Protein AF-A0A7X7FAF6-F1 (afdb_monomer)

pLDDT: mean 94.33, std 4.85, range [66.06, 98.88]

Radius of gyration: 22.3 Å; Cα contacts (8 Å, |Δi|>4): 864; chains: 1; bounding box: 56×58×63 Å

Structure (mmCIF, N/CA/C/O backbone):
data_AF-A0A7X7FAF6-F1
#
_entry.id   AF-A0A7X7FAF6-F1
#
loop_
_atom_site.group_PDB
_atom_site.id
_atom_site.type_symbol
_atom_site.label_atom_id
_atom_site.label_alt_id
_atom_site.label_comp_id
_atom_site.label_asym_id
_atom_site.label_entity_id
_atom_site.label_seq_id
_atom_site.pdbx_PDB_ins_code
_atom_site.Cartn_x
_atom_site.Cartn_y
_atom_site.Cartn_z
_atom_site.occupancy
_atom_site.B_iso_or_equiv
_atom_site.auth_seq_id
_atom_site.auth_comp_id
_atom_site.auth_asym_id
_atom_site.auth_atom_id
_atom_site.pdbx_PDB_model_num
ATOM 1 N N . PRO A 1 1 ? -32.115 -0.835 8.248 1.00 66.62 1 PRO A N 1
ATOM 2 C CA . PRO A 1 1 ? -32.210 -0.889 6.771 1.00 66.62 1 PRO A CA 1
ATOM 3 C C . PRO A 1 1 ? -30.854 -0.739 6.062 1.00 66.62 1 PRO A C 1
ATOM 5 O O . PRO A 1 1 ? -30.509 -1.610 5.280 1.00 66.62 1 PRO A O 1
ATOM 8 N N . TRP A 1 2 ? -30.058 0.308 6.339 1.00 81.00 2 TRP A N 1
ATOM 9 C CA . TRP A 1 2 ? -28.722 0.454 5.725 1.00 81.00 2 TRP A CA 1
ATOM 10 C C . TRP A 1 2 ? -27.657 -0.456 6.343 1.00 81.00 2 TRP A C 1
ATOM 12 O O . TRP A 1 2 ? -26.790 -0.951 5.636 1.00 81.00 2 TRP A O 1
ATOM 22 N N . SER A 1 3 ? -27.767 -0.758 7.638 1.00 86.50 3 SER A N 1
ATOM 23 C CA . SER A 1 3 ? -26.908 -1.721 8.343 1.00 86.50 3 SER A CA 1
ATOM 24 C C . SER A 1 3 ? -26.941 -3.134 7.756 1.00 86.50 3 SER A C 1
ATOM 26 O O . SER A 1 3 ? -26.053 -3.934 8.032 1.00 86.50 3 SER A O 1
ATOM 28 N N . ASP A 1 4 ? -27.970 -3.472 6.982 1.00 89.31 4 ASP A N 1
ATOM 29 C CA . ASP A 1 4 ? -28.139 -4.801 6.387 1.00 89.31 4 ASP A CA 1
ATOM 30 C C . ASP A 1 4 ? -27.429 -4.922 5.037 1.00 89.31 4 ASP A C 1
ATOM 32 O O . ASP A 1 4 ? -27.118 -6.029 4.609 1.00 89.31 4 ASP A O 1
ATOM 36 N N . ALA A 1 5 ? -27.098 -3.791 4.405 1.00 92.31 5 ALA A N 1
ATOM 37 C CA . ALA A 1 5 ? -26.307 -3.760 3.178 1.00 92.31 5 ALA A CA 1
ATOM 38 C C . ALA A 1 5 ? -24.825 -4.088 3.424 1.00 92.31 5 ALA A C 1
ATOM 40 O O . ALA A 1 5 ? -24.112 -4.468 2.497 1.00 92.31 5 ALA A O 1
ATOM 41 N N . PHE A 1 6 ? -24.357 -3.951 4.668 1.00 92.56 6 PHE A N 1
ATOM 42 C CA . PHE A 1 6 ? -22.953 -4.113 5.025 1.00 92.56 6 PHE A CA 1
ATOM 43 C C . PHE A 1 6 ? -22.755 -5.324 5.932 1.00 92.56 6 PHE A C 1
ATOM 45 O O . PHE A 1 6 ? -23.375 -5.446 6.988 1.00 92.56 6 PHE A O 1
ATOM 52 N N . ARG A 1 7 ? -21.831 -6.207 5.540 1.00 92.44 7 ARG A N 1
ATOM 53 C CA . ARG A 1 7 ? -21.377 -7.314 6.394 1.00 92.44 7 ARG A CA 1
ATOM 54 C C . ARG A 1 7 ? -20.600 -6.808 7.615 1.00 92.44 7 ARG A C 1
ATOM 56 O O . ARG A 1 7 ? -20.668 -7.426 8.669 1.00 92.44 7 ARG A O 1
ATOM 63 N N . ARG A 1 8 ? -19.840 -5.726 7.446 1.00 93.62 8 ARG A N 1
ATOM 64 C CA . ARG A 1 8 ? -18.992 -5.098 8.464 1.00 93.62 8 ARG A CA 1
ATOM 65 C C . ARG A 1 8 ? -19.055 -3.585 8.298 1.00 93.62 8 ARG A C 1
ATOM 67 O O . ARG A 1 8 ? -19.130 -3.107 7.168 1.00 93.62 8 ARG A O 1
ATOM 74 N N . ILE A 1 9 ? -19.030 -2.861 9.409 1.00 94.88 9 ILE A N 1
ATOM 75 C CA . ILE A 1 9 ? -18.987 -1.401 9.460 1.00 94.88 9 ILE A CA 1
ATOM 76 C C . ILE A 1 9 ? -17.812 -1.026 10.356 1.00 94.88 9 ILE A C 1
ATOM 78 O O . ILE A 1 9 ? -17.834 -1.302 11.551 1.00 94.88 9 ILE A O 1
ATOM 82 N N . ASP A 1 10 ? -16.796 -0.400 9.782 1.00 95.62 10 ASP A N 1
ATOM 83 C CA . ASP A 1 10 ? -15.694 0.166 10.550 1.00 95.62 10 ASP A CA 1
ATOM 84 C C . ASP A 1 10 ? -16.049 1.624 10.868 1.00 95.62 10 ASP A C 1
ATOM 86 O O . ASP A 1 10 ? -16.332 2.410 9.964 1.00 95.62 10 ASP A O 1
ATOM 90 N N . PHE A 1 11 ? -16.126 1.962 12.155 1.00 95.19 11 PHE A N 1
ATOM 91 C CA . PHE A 1 11 ? -16.558 3.271 12.634 1.00 95.19 11 PHE A CA 1
ATOM 92 C C . PHE A 1 11 ? -15.417 3.979 13.362 1.00 95.19 11 PHE A C 1
ATOM 94 O O . PHE A 1 11 ? -14.998 3.547 14.437 1.00 95.19 11 PHE A O 1
ATOM 101 N N . GLU A 1 12 ? -14.962 5.087 12.788 1.00 93.38 12 GLU A N 1
ATOM 102 C CA . GLU A 1 12 ? -13.978 5.997 13.372 1.00 93.38 12 GLU A CA 1
ATOM 103 C C . GLU A 1 12 ? -14.656 7.314 13.765 1.00 93.38 12 GLU A C 1
ATOM 105 O O . GLU A 1 12 ? -15.542 7.811 13.063 1.00 93.38 12 GLU A O 1
ATOM 110 N N . ILE A 1 13 ? -14.247 7.886 14.897 1.00 87.56 13 ILE A N 1
ATOM 111 C CA . ILE A 1 13 ? -14.723 9.199 15.335 1.00 87.56 13 ILE A CA 1
ATOM 112 C C . ILE A 1 13 ? -13.753 10.270 14.854 1.00 87.56 13 ILE A C 1
ATOM 114 O O . ILE A 1 13 ? -12.634 10.358 15.358 1.00 87.56 13 ILE A O 1
ATOM 118 N N . SER A 1 14 ? -14.257 11.155 13.988 1.00 84.56 14 SER A N 1
ATOM 119 C CA . SER A 1 14 ? -13.495 12.258 13.387 1.00 84.56 14 SER A CA 1
ATOM 120 C C . SER A 1 14 ? -12.314 11.766 12.528 1.00 84.56 14 SER A C 1
ATOM 122 O O . SER A 1 14 ? -12.178 10.577 12.271 1.00 84.56 14 SER A O 1
ATOM 124 N N . ASN A 1 15 ? -11.502 12.700 12.033 1.00 88.06 15 ASN A N 1
ATOM 125 C CA . ASN A 1 15 ? -10.256 12.461 11.308 1.00 88.06 15 ASN A CA 1
ATOM 126 C C . ASN A 1 15 ? -9.136 13.257 11.982 1.00 88.06 15 ASN A C 1
ATOM 128 O O . ASN A 1 15 ? -9.354 14.410 12.355 1.00 88.06 15 ASN A O 1
ATOM 132 N N . GLU A 1 16 ? -7.955 12.651 12.127 1.00 90.50 16 GLU A N 1
ATOM 133 C CA . GLU A 1 16 ? -6.749 13.305 12.654 1.00 90.50 16 GLU A CA 1
ATOM 134 C C . GLU A 1 16 ? -6.990 14.151 13.920 1.00 90.50 16 GLU A C 1
ATOM 136 O O . GLU A 1 16 ? -6.597 15.312 14.015 1.00 90.50 16 GLU A O 1
ATOM 141 N N . THR A 1 17 ? -7.605 13.571 14.951 1.00 92.94 17 THR A N 1
ATOM 142 C CA . THR A 1 17 ? -7.957 14.267 16.212 1.00 92.94 17 THR A CA 1
ATOM 143 C C . THR A 1 17 ? -6.750 14.779 17.020 1.00 92.94 17 THR A C 1
ATOM 145 O O . THR A 1 17 ? -6.889 15.466 18.036 1.00 92.94 17 THR A O 1
ATOM 148 N N . TRP A 1 18 ? -5.538 14.479 16.558 1.00 89.75 18 TRP A N 1
ATOM 149 C CA . TRP A 1 18 ? -4.264 15.010 17.037 1.00 89.75 18 TRP A CA 1
ATOM 150 C C . TRP A 1 18 ? -3.854 16.329 16.354 1.00 89.75 18 TRP A C 1
ATOM 152 O O . TRP A 1 18 ? -2.970 17.026 16.868 1.00 89.75 18 TRP A O 1
ATOM 162 N N . ASN A 1 19 ? -4.454 16.653 15.206 1.00 89.12 19 ASN A N 1
ATOM 163 C CA . ASN A 1 19 ? -4.100 17.760 14.328 1.00 89.12 19 ASN A CA 1
ATOM 164 C C . ASN A 1 19 ? -4.988 18.978 14.612 1.00 89.12 19 ASN A C 1
ATOM 166 O O . ASN A 1 19 ? -6.194 18.976 14.370 1.00 89.12 19 ASN A O 1
ATOM 170 N N . GLY A 1 20 ? -4.370 20.064 15.087 1.00 87.75 20 GLY A N 1
ATOM 171 C CA . GLY A 1 20 ? -5.061 21.307 15.445 1.00 87.75 20 GLY A CA 1
ATOM 172 C C . GLY A 1 20 ? -5.877 21.946 14.314 1.00 87.75 20 GLY A C 1
ATOM 173 O O . GLY A 1 20 ? -6.761 22.750 14.607 1.00 87.75 20 GLY A O 1
ATOM 174 N N . LEU A 1 21 ? -5.619 21.575 13.054 1.00 85.31 21 LEU A N 1
ATOM 175 C CA . LEU A 1 21 ? -6.412 21.988 11.895 1.00 85.31 21 LEU A CA 1
ATOM 176 C C . LEU A 1 21 ? -7.888 21.570 12.014 1.00 85.31 21 LEU A C 1
ATOM 178 O O . LEU A 1 21 ? -8.761 22.293 11.543 1.00 85.31 21 LEU A O 1
ATOM 182 N N . PHE A 1 22 ? -8.174 20.447 12.679 1.00 87.88 22 PHE A N 1
ATOM 183 C CA . PHE A 1 22 ? -9.522 19.881 12.802 1.00 87.88 22 PHE A CA 1
ATOM 184 C C . PHE A 1 22 ? -10.268 20.328 14.067 1.00 87.88 22 PHE A C 1
ATOM 186 O O . PHE A 1 22 ? -11.274 19.725 14.443 1.00 87.88 22 PHE A O 1
ATOM 193 N N . ARG A 1 23 ? -9.819 21.399 14.741 1.00 88.31 23 ARG A N 1
ATOM 194 C CA . ARG A 1 23 ? -10.573 21.994 15.860 1.00 88.31 23 ARG A CA 1
ATOM 195 C C . ARG A 1 23 ? -12.037 22.275 15.442 1.00 88.31 23 ARG A C 1
ATOM 197 O O . ARG A 1 23 ? -12.264 22.775 14.343 1.00 88.31 23 ARG A O 1
ATOM 204 N N . PRO A 1 24 ? -13.034 22.000 16.309 1.00 87.88 24 PRO A N 1
ATOM 205 C CA . PRO A 1 24 ? -12.899 21.603 17.712 1.00 87.88 24 PRO A CA 1
ATOM 206 C C . PRO A 1 24 ? -12.742 20.090 17.942 1.00 87.88 24 PRO A C 1
ATOM 208 O O . PRO A 1 24 ? -12.669 19.678 19.093 1.00 87.88 24 PRO A O 1
ATOM 211 N N . TRP A 1 25 ? -12.670 19.260 16.897 1.00 86.81 25 TRP A N 1
ATOM 212 C CA . TRP A 1 25 ? -12.563 17.799 17.005 1.00 86.81 25 TRP A CA 1
ATOM 213 C C . TRP A 1 25 ? -11.134 17.326 17.290 1.00 86.81 25 TRP A C 1
ATOM 215 O O . TRP A 1 25 ? -10.598 16.448 16.617 1.00 86.81 25 TRP A O 1
ATOM 225 N N . VAL A 1 26 ? -10.523 17.928 18.306 1.00 92.56 26 VAL A N 1
ATOM 226 C CA . VAL A 1 26 ? -9.209 17.563 18.830 1.00 92.56 26 VAL A CA 1
ATOM 227 C C . VAL A 1 26 ? -9.295 17.363 20.334 1.00 92.56 26 VAL A C 1
ATOM 229 O O . VAL A 1 26 ? -10.112 17.998 21.000 1.00 92.56 26 VAL A O 1
ATOM 232 N N . PHE A 1 27 ? -8.431 16.508 20.874 1.00 93.19 27 PHE A N 1
ATOM 233 C CA . PHE A 1 27 ? -8.395 16.238 22.311 1.00 93.19 27 PHE A CA 1
ATOM 234 C C . PHE A 1 27 ? -7.234 16.963 22.986 1.00 93.19 27 PHE A C 1
ATOM 236 O O . PHE A 1 27 ? -6.110 17.004 22.475 1.00 93.19 27 PHE A O 1
ATOM 243 N N . GLU A 1 28 ? -7.518 17.522 24.156 1.00 92.94 28 GLU A N 1
ATOM 244 C CA . GLU A 1 28 ? -6.555 18.192 25.026 1.00 92.94 28 GLU A CA 1
ATOM 245 C C . GLU A 1 28 ? -6.339 17.352 26.293 1.00 92.94 28 GLU A C 1
ATOM 247 O O . GLU A 1 28 ? -7.057 16.385 26.544 1.00 92.94 28 GLU A O 1
ATOM 252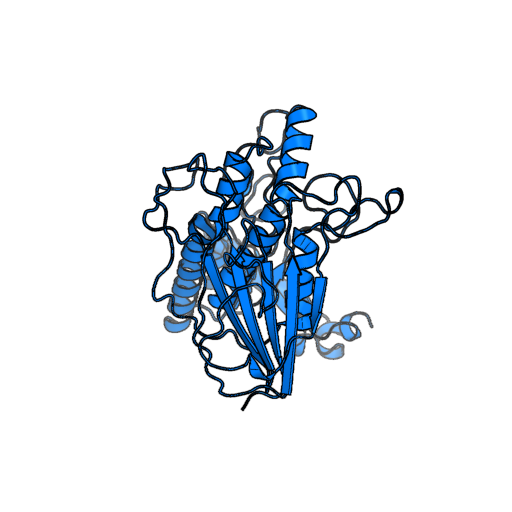 N N . GLU A 1 29 ? -5.302 17.674 27.064 1.00 95.12 29 GLU A N 1
ATOM 253 C CA . GLU A 1 29 ? -5.110 17.083 28.390 1.00 95.12 29 GLU A CA 1
ATOM 254 C C . GLU A 1 29 ? -6.274 17.480 29.309 1.00 95.12 29 GLU A C 1
ATOM 256 O O . GLU A 1 29 ? -6.726 18.626 29.281 1.00 95.12 29 GLU A O 1
ATOM 261 N N . MET A 1 30 ? -6.770 16.540 30.116 1.00 96.88 30 MET A N 1
ATOM 262 C CA . MET A 1 30 ? -7.898 16.783 31.017 1.00 96.88 30 MET A CA 1
ATOM 263 C C . MET A 1 30 ? -7.658 16.173 32.395 1.00 96.88 30 MET A C 1
ATOM 265 O O . MET A 1 30 ? -7.134 15.066 32.521 1.00 96.88 30 MET A O 1
ATOM 269 N N . THR A 1 31 ? -8.110 16.875 33.433 1.00 97.44 31 THR A N 1
ATOM 270 C CA . THR A 1 31 ? -8.113 16.378 34.813 1.00 97.44 31 THR A CA 1
ATOM 271 C C . THR A 1 31 ? -9.486 15.819 35.153 1.00 97.44 31 THR A C 1
ATOM 273 O O . THR A 1 31 ? -10.495 16.516 35.037 1.00 97.44 31 THR A O 1
ATOM 276 N N . ASP A 1 32 ? -9.533 14.576 35.620 1.00 95.12 32 ASP A N 1
ATOM 277 C CA . ASP A 1 32 ? -10.747 14.003 36.191 1.00 95.12 32 ASP A CA 1
ATOM 278 C C . ASP A 1 32 ? -11.072 14.703 37.515 1.00 95.12 32 ASP A C 1
ATOM 280 O O . ASP A 1 32 ? -10.354 14.572 38.507 1.00 95.12 32 ASP A O 1
ATOM 284 N N . GLY A 1 33 ? -12.184 15.442 37.529 1.00 94.38 33 GLY A N 1
ATOM 285 C CA . GLY A 1 33 ? -12.618 16.232 38.680 1.00 94.38 33 GLY A CA 1
ATOM 286 C C . GLY A 1 33 ? -12.950 15.413 39.932 1.00 94.38 33 GLY A C 1
ATOM 287 O O . GLY A 1 33 ? -13.030 15.987 41.014 1.00 94.38 33 GLY A O 1
ATOM 288 N N . LYS A 1 34 ? -13.133 14.091 39.818 1.00 95.06 34 LYS A N 1
ATOM 289 C CA . LYS A 1 34 ? -13.393 13.205 40.960 1.00 95.06 34 LYS A CA 1
ATOM 290 C C . LYS A 1 34 ? -12.111 12.630 41.554 1.00 95.06 34 LYS A C 1
ATOM 292 O O . LYS A 1 34 ? -12.000 12.546 42.774 1.00 95.06 34 LYS A O 1
ATOM 297 N N . THR A 1 35 ? -11.180 12.178 40.715 1.00 95.88 35 THR A N 1
ATOM 298 C CA . THR A 1 35 ? -9.960 11.482 41.175 1.00 95.88 35 THR A CA 1
ATOM 299 C C . THR A 1 35 ? -8.735 12.387 41.251 1.00 95.88 35 THR A C 1
ATOM 301 O O . THR A 1 35 ? -7.756 12.030 41.901 1.00 95.88 35 THR A O 1
ATOM 304 N N . GLY A 1 36 ? -8.761 13.538 40.578 1.00 96.19 36 GLY A N 1
ATOM 305 C CA . GLY A 1 36 ? -7.597 14.399 40.387 1.00 96.19 36 GLY A CA 1
ATOM 306 C C . GLY A 1 36 ? -6.565 13.831 39.407 1.00 96.19 36 GLY A C 1
ATOM 307 O O . GLY A 1 36 ? -5.520 14.450 39.216 1.00 96.19 36 GLY A O 1
ATOM 308 N N . ARG A 1 37 ? -6.822 12.673 38.776 1.00 97.12 37 ARG A N 1
ATOM 309 C CA . ARG A 1 37 ? -5.918 12.109 37.766 1.00 97.12 37 ARG A CA 1
ATOM 310 C C . ARG A 1 37 ? -5.916 12.993 36.523 1.00 97.12 37 ARG A C 1
ATOM 312 O O . ARG A 1 37 ? -6.971 13.315 35.981 1.00 97.12 37 ARG A O 1
ATOM 319 N N . VAL A 1 38 ? -4.717 13.323 36.055 1.00 97.31 38 VAL A N 1
ATOM 320 C CA . VAL A 1 38 ? -4.492 13.997 34.774 1.00 97.31 38 VAL A CA 1
ATOM 321 C C . VAL A 1 38 ? -4.342 12.936 33.688 1.00 97.31 38 VAL A C 1
ATOM 323 O O . VAL A 1 38 ? -3.533 12.017 33.825 1.00 97.31 38 VAL A O 1
ATOM 326 N N . TYR A 1 39 ? -5.135 13.057 32.629 1.00 96.75 39 TYR A N 1
ATOM 327 C CA . TYR A 1 39 ? -5.092 12.207 31.447 1.00 96.75 39 TYR A CA 1
ATOM 328 C C . TYR A 1 39 ? -4.522 12.999 30.284 1.00 96.75 39 TYR A C 1
ATOM 330 O O . TYR A 1 39 ? -5.029 14.071 29.948 1.00 96.75 39 TYR A O 1
ATOM 338 N N . ASN A 1 40 ? -3.501 12.451 29.630 1.00 95.75 40 ASN A N 1
ATOM 339 C CA . ASN A 1 40 ? -2.965 13.088 28.436 1.00 95.75 40 ASN A CA 1
ATOM 340 C C . ASN A 1 40 ? -3.984 13.023 27.282 1.00 95.75 40 ASN A C 1
ATOM 342 O O . ASN A 1 40 ? -4.877 12.176 27.267 1.00 95.75 40 ASN A O 1
ATOM 346 N N . ARG A 1 41 ? -3.811 13.869 26.261 1.00 94.75 41 ARG A N 1
ATOM 347 C CA . ARG A 1 41 ? -4.734 13.962 25.113 1.00 94.75 41 ARG A CA 1
ATOM 348 C C . ARG A 1 41 ? -5.079 12.636 24.412 1.00 94.75 41 ARG A C 1
ATOM 350 O O . ARG A 1 41 ? -6.158 12.523 23.843 1.00 94.75 41 ARG A O 1
ATOM 357 N N . CYS A 1 42 ? -4.179 11.650 24.417 1.00 95.25 42 CYS A N 1
ATOM 358 C CA . CYS A 1 42 ? -4.429 10.340 23.806 1.00 95.25 42 CYS A CA 1
ATOM 359 C C . CYS A 1 42 ? -5.354 9.502 24.698 1.00 95.25 42 CYS A C 1
ATOM 361 O O . CYS A 1 42 ? -6.297 8.892 24.210 1.00 95.25 42 CYS A O 1
ATOM 363 N N . GLU A 1 43 ? -5.111 9.509 26.013 1.00 95.44 43 GLU A N 1
ATOM 364 C CA . GLU A 1 43 ? -5.971 8.821 26.983 1.00 95.44 43 GLU A CA 1
ATOM 365 C C . GLU A 1 43 ? -7.381 9.421 26.990 1.00 95.44 43 GLU A C 1
ATOM 367 O O . GLU A 1 43 ? -8.360 8.677 27.046 1.00 95.44 43 GLU A O 1
ATOM 372 N N . VAL A 1 44 ? -7.488 10.752 26.881 1.00 96.25 44 VAL A N 1
ATOM 373 C CA . VAL A 1 44 ? -8.772 11.460 26.764 1.00 96.25 44 VAL A CA 1
ATOM 374 C C . VAL A 1 44 ? -9.531 11.014 25.515 1.00 96.25 44 VAL A C 1
ATOM 376 O O . VAL A 1 44 ? -10.726 10.741 25.609 1.00 96.25 44 VAL A O 1
ATOM 379 N N . TYR A 1 45 ? -8.853 10.871 24.371 1.00 96.12 45 TYR A N 1
ATOM 380 C CA . TYR A 1 45 ? -9.473 10.335 23.157 1.00 96.12 45 TYR A CA 1
ATOM 381 C C . TYR A 1 45 ? -10.024 8.918 23.374 1.00 96.12 45 TYR A C 1
ATOM 383 O O . TYR A 1 45 ? -11.183 8.666 23.050 1.00 96.12 45 TYR A O 1
ATOM 391 N N . GLY A 1 46 ? -9.247 8.016 23.983 1.00 95.94 46 GLY A N 1
ATOM 392 C CA . GLY A 1 46 ? -9.719 6.661 24.282 1.00 95.94 46 GLY A CA 1
ATOM 393 C C . GLY A 1 46 ? -10.926 6.642 25.230 1.00 95.94 46 GLY A C 1
ATOM 394 O O . GLY A 1 46 ? -11.918 5.973 24.956 1.00 95.94 46 GLY A O 1
ATOM 395 N N . ILE A 1 47 ? -10.919 7.461 26.287 1.00 96.56 47 ILE A N 1
ATOM 396 C CA . ILE A 1 47 ? -12.067 7.593 27.204 1.00 96.56 47 ILE A CA 1
ATOM 397 C C . ILE A 1 47 ? -13.300 8.136 26.467 1.00 96.56 47 ILE A C 1
ATOM 399 O O . ILE A 1 47 ? -14.418 7.662 26.675 1.00 96.56 47 ILE A O 1
ATOM 403 N N . PHE A 1 48 ? -13.111 9.120 25.586 1.00 96.25 48 PHE A N 1
ATOM 404 C CA . PHE A 1 48 ? -14.195 9.671 24.780 1.00 96.25 48 PHE A CA 1
ATOM 405 C C . PHE A 1 48 ? -14.762 8.638 23.798 1.00 96.25 48 PHE A C 1
ATOM 407 O O . PHE A 1 48 ? -15.979 8.549 23.638 1.00 96.25 48 PHE A O 1
ATOM 414 N N . GLN A 1 49 ? -13.906 7.816 23.186 1.00 96.62 49 GLN A N 1
ATOM 415 C CA . GLN A 1 49 ? -14.326 6.704 22.337 1.00 96.62 49 GLN A CA 1
ATOM 416 C C . GLN A 1 49 ? -15.220 5.731 23.117 1.00 96.62 49 GLN A C 1
ATOM 418 O O . GLN A 1 49 ? -16.289 5.373 22.628 1.00 96.62 49 GLN A O 1
ATOM 423 N N . GLU A 1 50 ? -14.852 5.359 24.346 1.00 97.38 50 GLU A N 1
ATOM 424 C CA . GLU A 1 50 ? -15.678 4.495 25.202 1.00 97.38 50 GLU A CA 1
ATOM 425 C C . GLU A 1 50 ? -17.045 5.114 25.507 1.00 97.38 50 GLU A C 1
ATOM 427 O O . GLU A 1 50 ? -18.067 4.435 25.394 1.00 97.38 50 GLU A O 1
ATOM 432 N N . HIS A 1 51 ? -17.083 6.415 25.808 1.00 96.94 51 HIS A N 1
ATOM 433 C CA . HIS A 1 51 ? -18.340 7.135 26.000 1.00 96.94 51 HIS A CA 1
ATOM 434 C C . HIS A 1 51 ? -19.231 7.077 24.750 1.00 96.9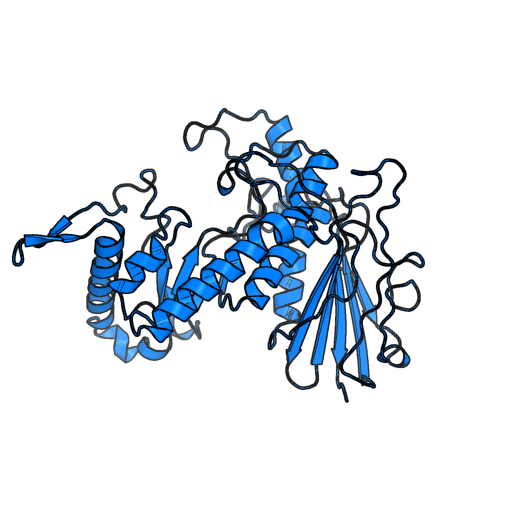4 51 HIS A C 1
ATOM 436 O O . HIS A 1 51 ? -20.427 6.800 24.850 1.00 96.94 51 HIS A O 1
ATOM 442 N N . VAL A 1 52 ? -18.660 7.280 23.559 1.00 96.75 52 VAL A N 1
ATOM 443 C CA . VAL A 1 52 ? -19.419 7.198 22.304 1.00 96.75 52 VAL A CA 1
ATOM 444 C C . VAL A 1 52 ? -19.894 5.775 22.022 1.00 96.75 52 VAL A C 1
ATOM 446 O O . VAL A 1 52 ? -21.033 5.599 21.588 1.00 96.75 52 VAL A O 1
ATOM 449 N N . ILE A 1 53 ? -19.085 4.757 22.321 1.00 97.25 53 ILE A N 1
ATOM 450 C CA . ILE A 1 53 ? -19.506 3.353 22.234 1.00 97.25 53 ILE A CA 1
ATOM 451 C C . ILE A 1 53 ? -20.720 3.112 23.139 1.00 97.25 53 ILE A C 1
ATOM 453 O O . ILE A 1 53 ? -21.709 2.541 22.681 1.00 97.25 53 ILE A O 1
ATOM 457 N N . ASP A 1 54 ? -20.696 3.584 24.388 1.00 98.06 54 ASP A N 1
ATOM 458 C CA . ASP A 1 54 ? -21.837 3.461 25.303 1.00 98.06 54 ASP A CA 1
ATOM 459 C C . ASP A 1 54 ? -23.090 4.157 24.763 1.00 98.06 54 ASP A C 1
ATOM 461 O O . ASP A 1 54 ? -24.168 3.557 24.734 1.00 98.06 54 ASP A O 1
ATOM 465 N N . CYS A 1 55 ? -22.953 5.388 24.264 1.00 97.31 55 CYS A N 1
ATOM 466 C CA . CYS A 1 55 ? -24.060 6.124 23.659 1.00 97.31 55 CYS A CA 1
ATOM 467 C C . CYS A 1 55 ? -24.662 5.392 22.451 1.00 97.31 55 CYS A C 1
ATOM 469 O O . CYS A 1 55 ? -25.885 5.285 22.343 1.00 97.31 55 CYS A O 1
ATOM 471 N N . LEU A 1 56 ? -23.825 4.864 21.553 1.00 96.00 56 LEU A N 1
ATOM 472 C CA . LEU A 1 56 ? -24.284 4.134 20.371 1.00 96.00 56 LEU A CA 1
ATOM 473 C C . LEU A 1 56 ? -24.989 2.827 20.753 1.00 96.00 56 LEU A C 1
ATOM 475 O O . LEU A 1 56 ? -26.075 2.544 20.241 1.00 96.00 56 LEU A O 1
ATOM 479 N N . LYS A 1 57 ? -24.421 2.061 21.692 1.00 96.69 57 LYS A N 1
ATOM 480 C CA . LYS A 1 57 ? -24.981 0.778 22.149 1.00 96.69 57 LYS A CA 1
ATOM 481 C C . LYS A 1 57 ? -26.249 0.932 22.990 1.00 96.69 57 LYS A C 1
ATOM 483 O O . LYS A 1 57 ? -27.052 0.000 23.042 1.00 96.69 57 LYS A O 1
ATOM 488 N N . ALA A 1 58 ? -26.459 2.090 23.616 1.00 97.44 58 ALA A N 1
ATOM 489 C CA . ALA A 1 58 ? -27.695 2.415 24.327 1.00 97.44 58 ALA A CA 1
ATOM 490 C C . ALA A 1 58 ? -28.889 2.669 23.386 1.00 97.44 58 ALA A C 1
ATOM 492 O O . ALA A 1 58 ? -30.037 2.648 23.833 1.00 97.44 58 ALA A O 1
ATOM 493 N N . SER A 1 59 ? -28.648 2.890 22.088 1.00 95.31 59 SER A N 1
ATOM 494 C CA . SER A 1 59 ? -29.719 3.061 21.107 1.00 95.31 59 SER A CA 1
ATOM 495 C C . SER A 1 59 ? -30.604 1.807 21.030 1.00 95.31 59 SER A C 1
ATOM 497 O O . SER A 1 59 ? -30.082 0.704 20.837 1.00 95.31 59 SER A O 1
ATOM 499 N N . PRO A 1 60 ? -31.946 1.937 21.074 1.00 93.81 60 PRO A N 1
ATOM 500 C CA . PRO A 1 60 ? -32.848 0.789 20.941 1.00 93.81 60 PRO A CA 1
ATOM 501 C C . PRO A 1 60 ? -32.699 0.079 19.586 1.00 93.81 60 PRO A C 1
ATOM 503 O O . PRO A 1 60 ? -33.026 -1.100 19.457 1.00 93.81 60 PRO A O 1
ATOM 506 N N . TYR A 1 61 ? -32.160 0.773 18.581 1.00 93.56 61 TYR A N 1
ATOM 507 C CA . TYR A 1 61 ? -31.920 0.220 17.252 1.00 93.56 61 TYR A CA 1
ATOM 508 C C . TYR A 1 61 ? -30.633 -0.609 17.157 1.00 93.56 61 TYR A C 1
ATOM 510 O O . TYR A 1 61 ? -30.505 -1.385 16.215 1.00 93.56 61 TYR A O 1
ATOM 518 N N . TRP A 1 62 ? -29.696 -0.488 18.108 1.00 95.12 62 TRP A N 1
ATOM 519 C CA . TRP A 1 62 ? -28.394 -1.163 18.033 1.00 95.12 62 TRP A CA 1
ATOM 520 C C . TRP A 1 62 ? -28.542 -2.684 18.031 1.00 95.12 62 TRP A C 1
ATOM 522 O O . TRP A 1 62 ? -28.140 -3.366 17.087 1.00 95.12 62 TRP A O 1
ATOM 532 N N . LYS A 1 63 ? -29.199 -3.204 19.074 1.00 93.75 63 LYS A N 1
ATOM 533 C CA . LYS A 1 63 ? -29.475 -4.637 19.213 1.00 93.75 63 LYS A CA 1
ATOM 534 C C . LYS A 1 63 ? -30.440 -5.129 18.144 1.00 93.75 63 LYS A C 1
ATOM 536 O O . LYS A 1 63 ? -30.214 -6.184 17.565 1.00 93.75 63 LYS A O 1
ATOM 541 N N . ALA A 1 64 ? -31.484 -4.350 17.849 1.00 92.75 64 ALA A N 1
ATOM 542 C CA . ALA A 1 64 ? -32.4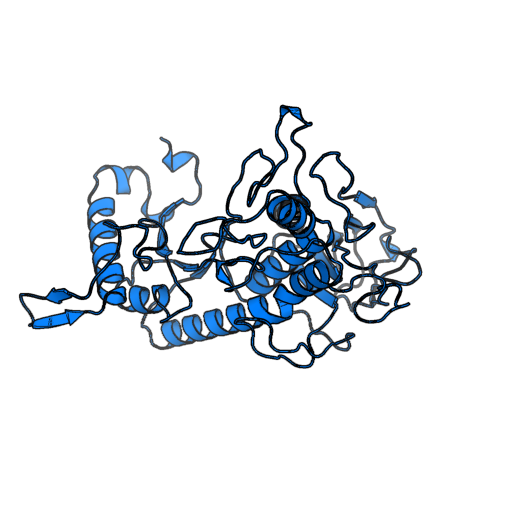80 -4.713 16.843 1.00 92.75 64 ALA A CA 1
ATOM 543 C C . ALA A 1 64 ? -31.869 -4.902 15.441 1.00 92.75 64 ALA A C 1
ATOM 545 O O . ALA A 1 64 ? -32.352 -5.731 14.677 1.00 92.75 64 ALA A O 1
ATOM 546 N N . ALA A 1 65 ? -30.800 -4.168 15.116 1.00 93.19 65 ALA A N 1
ATOM 547 C CA . ALA A 1 65 ? -30.083 -4.275 13.846 1.00 93.19 65 ALA A CA 1
ATOM 548 C C . ALA A 1 65 ? -28.865 -5.227 13.883 1.00 93.19 65 ALA A C 1
ATOM 550 O O . ALA A 1 65 ? -28.136 -5.313 12.890 1.00 93.19 65 ALA A O 1
ATOM 551 N N . GLY A 1 66 ? -28.627 -5.924 15.004 1.00 93.88 66 GLY A N 1
ATOM 552 C CA . GLY A 1 66 ? -27.499 -6.849 15.165 1.00 93.88 66 GLY A CA 1
ATOM 553 C C . GLY A 1 66 ? -26.133 -6.173 15.022 1.00 93.88 66 GLY A C 1
ATOM 554 O O . GLY A 1 66 ? -25.217 -6.751 14.444 1.00 93.88 66 GLY A O 1
ATOM 555 N N . LEU A 1 67 ? -25.998 -4.919 15.474 1.00 95.75 67 LEU A N 1
ATOM 556 C CA . LEU A 1 67 ? -24.776 -4.136 15.251 1.00 95.75 67 LEU A CA 1
ATOM 557 C C . LEU A 1 67 ? -23.579 -4.608 16.082 1.00 95.75 67 LEU A C 1
ATOM 559 O O . LEU A 1 67 ? -22.449 -4.323 15.694 1.00 95.75 67 LEU A O 1
ATOM 563 N N . ASP A 1 68 ? -23.808 -5.364 17.158 1.00 94.94 68 ASP A N 1
ATOM 564 C CA . ASP A 1 68 ? -22.738 -5.980 17.954 1.00 94.94 68 ASP A CA 1
ATOM 565 C C . ASP A 1 68 ? -21.832 -6.898 17.114 1.00 94.94 68 ASP A C 1
ATOM 567 O O . ASP A 1 68 ? -20.629 -6.931 17.349 1.00 94.94 68 ASP A O 1
ATOM 571 N N . ASP A 1 69 ? -22.382 -7.565 16.094 1.00 94.00 69 ASP A N 1
ATOM 572 C CA . ASP A 1 69 ? -21.632 -8.487 15.228 1.00 94.00 69 ASP A CA 1
ATOM 573 C C . ASP A 1 69 ? -21.074 -7.814 13.961 1.00 94.00 69 ASP A C 1
ATOM 575 O O . ASP A 1 69 ? -20.342 -8.432 13.184 1.00 94.00 69 ASP A O 1
ATOM 579 N N . LYS A 1 70 ? -21.450 -6.553 13.709 1.00 95.38 70 LYS A N 1
ATOM 580 C CA . LYS A 1 70 ? -21.145 -5.840 12.457 1.00 95.38 70 LYS A CA 1
ATOM 581 C C . LYS A 1 70 ? -20.182 -4.680 12.648 1.00 95.38 70 LYS A C 1
ATOM 583 O O . LYS A 1 70 ? -19.381 -4.420 11.749 1.00 95.38 70 LYS A O 1
ATOM 588 N N . VAL A 1 71 ? -20.301 -3.943 13.751 1.00 96.38 71 VAL A N 1
ATOM 589 C CA . VAL A 1 71 ? -19.546 -2.707 13.954 1.00 96.38 71 VAL A CA 1
ATOM 590 C C . VAL A 1 71 ? -18.216 -3.000 14.630 1.00 96.38 71 VAL A C 1
ATOM 592 O O . VAL A 1 71 ? -18.173 -3.599 15.700 1.00 96.38 71 VAL A O 1
ATOM 595 N N . ARG A 1 72 ? -17.134 -2.501 14.036 1.00 96.38 72 ARG A N 1
ATOM 596 C CA . ARG A 1 72 ? -15.826 -2.401 14.676 1.00 96.38 72 ARG A CA 1
ATOM 597 C C . ARG A 1 72 ? -15.492 -0.941 14.907 1.00 96.38 72 ARG A C 1
ATOM 599 O O . ARG A 1 72 ? -15.566 -0.125 13.994 1.00 96.38 72 ARG A O 1
ATOM 606 N N . PHE A 1 73 ? -15.103 -0.625 16.130 1.00 97.06 73 PHE A N 1
ATOM 607 C CA . PHE A 1 73 ? -14.665 0.716 16.493 1.00 97.06 73 PHE A CA 1
ATOM 608 C C . PHE A 1 73 ? -13.188 0.907 16.162 1.00 97.06 73 PHE A C 1
ATOM 610 O O . PHE A 1 73 ? -12.372 0.026 16.437 1.00 97.06 73 PHE A O 1
ATOM 617 N N . VAL A 1 74 ? -12.866 2.046 15.563 1.00 97.06 74 VAL A N 1
ATOM 618 C CA . VAL A 1 74 ? -11.540 2.375 15.048 1.00 97.06 74 VAL A CA 1
ATOM 619 C C . VAL A 1 74 ? -11.012 3.609 15.766 1.00 97.06 74 VAL A C 1
ATOM 621 O O . VAL A 1 74 ? -11.712 4.614 15.883 1.00 97.06 74 VAL A O 1
ATOM 624 N N . LEU A 1 75 ? -9.768 3.523 16.228 1.00 96.31 75 LEU A N 1
ATOM 625 C CA . LEU A 1 75 ? -9.017 4.650 16.758 1.00 96.31 75 LEU A CA 1
ATOM 626 C C . LEU A 1 75 ? -8.103 5.220 15.676 1.00 96.31 75 LEU A C 1
ATOM 628 O O . LEU A 1 75 ? -7.189 4.537 15.201 1.00 96.31 75 LEU A O 1
ATOM 632 N N . GLY A 1 76 ? -8.311 6.496 15.367 1.00 94.75 76 GLY A N 1
ATOM 633 C CA . GLY A 1 76 ? -7.430 7.277 14.514 1.00 94.75 76 GLY A CA 1
ATOM 634 C C . GLY A 1 76 ? -6.083 7.515 15.186 1.00 94.75 76 GLY A C 1
ATOM 635 O O . GLY A 1 76 ? -5.982 7.890 16.358 1.00 94.75 76 GLY A O 1
ATOM 636 N N . GLY A 1 77 ? -5.010 7.277 14.446 1.00 91.94 77 GLY A N 1
ATOM 637 C CA . GLY A 1 77 ? -3.652 7.313 14.959 1.00 91.94 77 GLY A CA 1
ATOM 638 C C . GLY A 1 77 ? -2.746 8.285 14.220 1.00 91.94 77 GLY A C 1
ATOM 639 O O . GLY A 1 77 ? -2.942 8.648 13.062 1.00 91.94 77 GLY A O 1
ATOM 640 N N . TRP A 1 78 ? -1.674 8.645 14.912 1.00 90.81 78 TRP A N 1
ATOM 641 C CA . TRP A 1 78 ? -0.532 9.348 14.356 1.00 90.81 78 TRP A CA 1
ATOM 642 C C . TRP A 1 78 ? 0.727 8.641 14.820 1.00 90.81 78 TRP A C 1
ATOM 644 O O . TRP A 1 78 ? 0.814 8.230 15.984 1.00 90.81 78 TRP A O 1
ATOM 654 N N . ARG A 1 79 ? 1.702 8.482 13.919 1.00 84.75 79 ARG A N 1
ATOM 655 C CA . ARG A 1 79 ? 2.984 7.851 14.260 1.00 84.75 79 ARG A CA 1
ATOM 656 C C . ARG A 1 79 ? 3.673 8.605 15.390 1.00 84.75 79 ARG A C 1
ATOM 658 O O . ARG A 1 79 ? 4.209 8.006 16.319 1.00 84.75 79 ARG A O 1
ATOM 665 N N . VAL A 1 80 ? 3.638 9.931 15.326 1.00 82.44 80 VAL A N 1
ATOM 666 C CA . VAL A 1 80 ? 4.259 10.773 16.341 1.00 82.44 80 VAL A CA 1
ATOM 667 C C . VAL A 1 80 ? 3.499 10.617 17.659 1.00 82.44 80 VAL A C 1
ATOM 669 O O . VAL A 1 80 ? 2.275 10.701 17.716 1.00 82.44 80 VAL A O 1
ATOM 672 N N . GLN A 1 81 ? 4.264 10.379 18.728 1.00 83.50 81 GLN A N 1
ATOM 673 C CA . GLN A 1 81 ? 3.783 10.112 20.088 1.00 83.50 81 GLN A CA 1
ATOM 674 C C . GLN A 1 81 ? 2.951 8.834 20.268 1.00 83.50 81 GLN A C 1
ATOM 676 O O . GLN A 1 81 ? 2.422 8.648 21.366 1.00 83.50 81 GLN A O 1
ATOM 681 N N . ASP A 1 82 ? 2.867 7.959 19.259 1.00 92.88 82 ASP A N 1
ATOM 682 C CA . ASP A 1 82 ? 2.056 6.738 19.300 1.00 92.88 82 ASP A CA 1
ATOM 683 C C . ASP A 1 82 ? 0.584 7.015 19.662 1.00 92.88 82 ASP A C 1
ATOM 685 O O . ASP A 1 82 ? -0.028 6.280 20.435 1.00 92.88 82 ASP A O 1
ATOM 689 N N . TYR A 1 83 ? 0.012 8.088 19.103 1.00 95.12 83 TYR A N 1
ATOM 690 C CA . TYR A 1 83 ? -1.271 8.662 19.531 1.00 95.12 83 TYR A CA 1
ATOM 691 C C . TYR A 1 83 ? -2.404 7.625 19.653 1.00 95.12 83 TYR A C 1
ATOM 693 O O . TYR A 1 83 ? -2.982 7.463 20.725 1.00 95.12 83 TYR A O 1
ATOM 701 N N . GLY A 1 84 ? -2.662 6.859 18.587 1.00 95.19 84 GLY A N 1
ATOM 702 C CA . GLY A 1 84 ? -3.728 5.847 18.576 1.00 95.19 84 GLY A CA 1
ATOM 703 C C . GLY A 1 84 ? -3.441 4.636 19.473 1.00 95.19 84 GLY A C 1
ATOM 704 O O . GLY A 1 84 ? -4.353 4.104 20.094 1.00 95.19 84 GLY A O 1
ATOM 705 N N . LEU A 1 85 ? -2.170 4.235 19.617 1.00 95.50 85 LEU A N 1
ATOM 706 C CA . LEU A 1 85 ? -1.789 3.141 20.523 1.00 95.50 85 LEU A CA 1
ATOM 707 C C . LEU A 1 85 ? -1.998 3.546 21.985 1.00 95.50 85 LEU A C 1
ATOM 709 O O . LEU A 1 85 ? -2.498 2.765 22.783 1.00 95.50 85 LEU A O 1
ATOM 713 N N . LYS A 1 86 ? -1.662 4.791 22.338 1.00 95.62 86 LYS A N 1
ATOM 714 C CA . LYS A 1 86 ? -1.922 5.322 23.679 1.00 95.62 86 LYS A CA 1
ATOM 715 C C . LYS A 1 86 ? -3.410 5.504 23.954 1.00 95.62 86 LYS A C 1
ATOM 717 O O . LYS A 1 86 ? -3.815 5.311 25.088 1.00 95.62 86 LYS A O 1
ATOM 722 N N . ALA A 1 87 ? -4.215 5.843 22.948 1.00 96.25 87 ALA A N 1
ATOM 723 C CA . ALA A 1 87 ? -5.669 5.874 23.097 1.00 96.25 87 ALA A CA 1
ATOM 724 C C . ALA A 1 87 ? -6.257 4.472 23.335 1.00 96.25 87 ALA A C 1
ATOM 726 O O . ALA A 1 87 ? -7.188 4.317 24.121 1.00 96.25 87 ALA A O 1
ATOM 727 N N . ALA A 1 88 ? -5.678 3.432 22.726 1.00 96.19 88 ALA A N 1
ATOM 728 C CA . ALA A 1 88 ? -6.138 2.056 22.915 1.00 96.19 88 ALA A CA 1
ATOM 729 C C . ALA A 1 88 ? -6.004 1.564 24.369 1.00 96.19 88 ALA A C 1
ATOM 731 O O . ALA A 1 88 ? -6.783 0.714 24.788 1.00 96.19 88 ALA A O 1
ATOM 732 N N . THR A 1 89 ? -5.090 2.127 25.173 1.00 95.62 89 THR A N 1
ATOM 733 C CA . THR A 1 89 ? -4.936 1.748 26.595 1.00 95.62 89 THR A CA 1
ATOM 734 C C . THR A 1 89 ? -6.127 2.157 27.465 1.00 95.62 89 THR A C 1
ATOM 736 O O . THR A 1 89 ? -6.318 1.599 28.544 1.00 95.62 89 THR A O 1
ATOM 739 N N . THR A 1 90 ? -6.931 3.120 27.008 1.00 96.00 90 THR A N 1
ATOM 740 C CA . THR A 1 90 ? -8.148 3.581 27.688 1.00 96.00 90 THR A CA 1
ATOM 741 C C . THR A 1 90 ? -9.420 3.303 26.889 1.00 96.00 90 THR A C 1
ATOM 743 O O . THR A 1 90 ? -10.497 3.691 27.334 1.00 96.00 90 THR A O 1
ATOM 746 N N . SER A 1 91 ? -9.322 2.595 25.755 1.00 96.50 91 SER A N 1
ATOM 747 C CA . SER A 1 91 ? -10.469 2.154 24.953 1.00 96.50 91 SER A CA 1
ATOM 748 C C . SER A 1 91 ? -10.402 0.660 24.608 1.00 96.50 91 SER A C 1
ATOM 750 O O . SER A 1 91 ? -10.131 0.288 23.464 1.00 96.50 91 SER A O 1
ATOM 752 N N . PRO A 1 92 ? -10.674 -0.230 25.578 1.00 94.81 92 PRO A N 1
ATOM 753 C CA . PRO A 1 92 ? -10.607 -1.674 25.363 1.00 94.81 92 PRO A CA 1
ATOM 754 C C . PRO A 1 92 ? -11.686 -2.214 24.409 1.00 94.81 92 PRO A C 1
ATOM 756 O O . PRO A 1 92 ? -11.583 -3.359 23.979 1.00 94.81 92 PRO A O 1
ATOM 759 N N . ARG A 1 93 ? -12.730 -1.434 24.075 1.00 95.50 93 ARG A N 1
ATOM 760 C CA . ARG A 1 93 ? -13.758 -1.827 23.089 1.00 95.50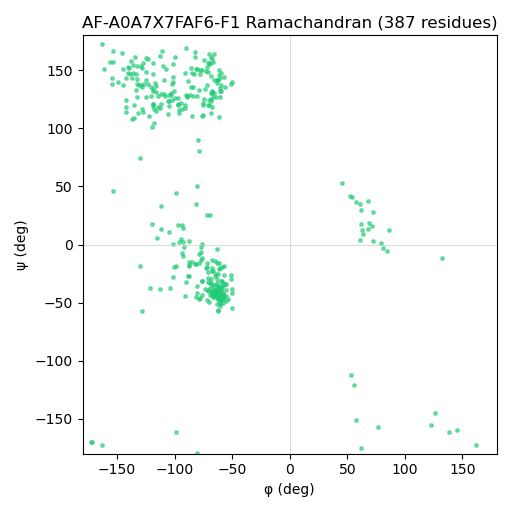 93 ARG A CA 1
ATOM 761 C C . ARG A 1 93 ? -13.444 -1.347 21.668 1.00 95.50 93 ARG A C 1
ATOM 763 O O . ARG A 1 93 ? -14.238 -1.581 20.751 1.00 95.50 93 ARG A O 1
ATOM 770 N N . SER A 1 94 ? -12.304 -0.692 21.463 1.00 96.31 94 SER A N 1
ATOM 771 C CA . SER A 1 94 ? -11.795 -0.390 20.127 1.00 96.31 94 SER A CA 1
ATOM 772 C C . SER A 1 94 ? -11.134 -1.615 19.510 1.00 96.31 94 SER A C 1
ATOM 774 O O . SER A 1 94 ? -10.339 -2.299 20.139 1.00 96.31 94 SER A O 1
ATOM 776 N N . HIS A 1 95 ? -11.480 -1.890 18.257 1.00 96.62 95 HIS A N 1
ATOM 777 C CA . HIS A 1 95 ? -11.096 -3.108 17.546 1.00 96.62 95 HIS A CA 1
ATOM 778 C C . HIS A 1 95 ? -9.913 -2.877 16.606 1.00 96.62 95 HIS A C 1
ATOM 780 O O . HIS A 1 95 ? -9.276 -3.838 16.179 1.00 96.62 95 HIS A O 1
ATOM 786 N N . LEU A 1 96 ? -9.648 -1.622 16.236 1.00 96.81 96 LEU A N 1
ATOM 787 C CA . LEU A 1 96 ? -8.599 -1.245 15.300 1.00 96.81 96 LEU A CA 1
ATOM 788 C C . LEU A 1 96 ? -7.887 0.033 15.730 1.00 96.81 96 LEU A C 1
ATOM 790 O O . LEU A 1 96 ? -8.518 0.957 16.238 1.00 96.81 96 LEU A O 1
ATOM 794 N N . VAL A 1 97 ? -6.598 0.110 15.412 1.00 96.69 97 VAL A N 1
ATOM 795 C CA . VAL A 1 97 ? -5.826 1.356 15.400 1.00 96.69 97 VAL A CA 1
ATOM 796 C C . VAL A 1 97 ? -5.309 1.591 13.986 1.00 96.69 97 VAL A C 1
ATOM 798 O O . VAL A 1 97 ? -4.542 0.787 13.451 1.00 96.69 97 VAL A O 1
ATOM 801 N N . THR A 1 98 ? -5.707 2.703 13.380 1.00 96.44 98 THR A N 1
ATOM 802 C CA . THR A 1 98 ? -5.335 3.072 12.010 1.00 96.44 98 THR A CA 1
ATOM 803 C C . THR A 1 98 ? -4.375 4.260 12.003 1.00 96.44 98 THR A C 1
ATOM 805 O O . THR A 1 98 ? -4.342 5.060 12.934 1.00 96.44 98 THR A O 1
ATOM 808 N N . ARG A 1 99 ? -3.541 4.388 10.968 1.00 94.44 99 ARG A N 1
ATOM 809 C CA . ARG A 1 99 ? -2.671 5.561 10.742 1.00 94.44 99 ARG A CA 1
ATOM 810 C C . ARG A 1 99 ? -2.740 6.007 9.279 1.00 94.44 99 ARG A C 1
ATOM 812 O O . ARG A 1 99 ? -3.127 5.213 8.424 1.00 94.44 99 ARG A O 1
ATOM 819 N N . ALA A 1 100 ? -2.339 7.239 8.989 1.00 93.56 100 ALA A N 1
ATOM 820 C CA . ALA A 1 100 ? -2.027 7.628 7.620 1.00 93.56 100 ALA A CA 1
ATOM 821 C C . ALA A 1 100 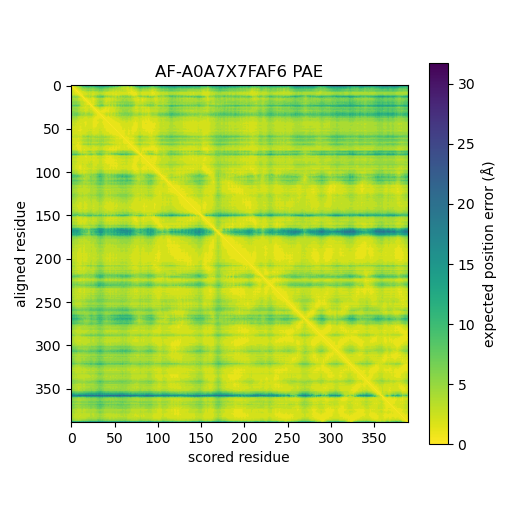? -0.862 6.775 7.087 1.00 93.56 100 ALA A C 1
ATOM 823 O O . ALA A 1 100 ? -0.036 6.274 7.858 1.00 93.56 100 ALA A O 1
ATOM 824 N N . GLY A 1 101 ? -0.836 6.545 5.778 1.00 93.50 101 GLY A N 1
ATOM 825 C CA . GLY A 1 101 ? 0.092 5.612 5.154 1.00 93.50 101 GLY A CA 1
ATOM 826 C C . GLY A 1 101 ? 0.409 5.949 3.704 1.00 93.50 101 GLY A C 1
ATOM 827 O O . GLY A 1 101 ? 0.388 5.056 2.850 1.00 93.50 101 GLY A O 1
ATOM 828 N N . TYR A 1 102 ? 0.689 7.214 3.418 1.00 94.38 102 TYR A N 1
ATOM 829 C CA . TYR A 1 102 ? 1.102 7.662 2.091 1.00 94.38 102 TYR A CA 1
ATOM 830 C C . TYR A 1 102 ? 2.509 7.172 1.729 1.00 94.38 102 TYR A C 1
ATOM 832 O O . TYR A 1 102 ? 3.297 6.838 2.607 1.00 94.38 102 TYR A O 1
ATOM 840 N N . ASN A 1 103 ? 2.826 7.082 0.435 1.00 92.50 103 ASN A N 1
ATOM 841 C CA . ASN A 1 103 ? 4.165 6.715 -0.043 1.00 92.50 103 ASN A CA 1
ATOM 842 C C . ASN A 1 103 ? 5.016 7.940 -0.446 1.00 92.50 103 ASN A C 1
ATOM 844 O O . ASN A 1 103 ? 5.679 7.938 -1.484 1.00 92.50 103 ASN A O 1
ATOM 848 N N . GLY A 1 104 ? 4.987 8.987 0.385 1.00 90.25 104 GLY A N 1
ATOM 849 C CA . GLY A 1 104 ? 5.727 10.240 0.204 1.00 90.25 104 GLY A CA 1
ATOM 850 C C . GLY A 1 104 ? 4.894 11.481 0.541 1.00 90.25 104 GLY A C 1
ATOM 851 O O . GLY A 1 104 ? 3.841 11.401 1.176 1.00 90.25 104 GLY A O 1
ATOM 852 N N . GLY A 1 105 ? 5.336 12.640 0.054 1.00 88.88 105 GLY A N 1
ATOM 853 C CA . GLY A 1 105 ? 4.580 13.893 0.143 1.00 88.88 105 GLY A CA 1
ATOM 854 C C . GLY A 1 105 ? 4.610 14.554 1.526 1.00 88.88 105 GLY A C 1
ATOM 855 O O . GLY A 1 105 ? 5.533 14.356 2.317 1.00 88.88 105 GLY A O 1
ATOM 856 N N . TRP A 1 106 ? 3.610 15.393 1.815 1.00 85.38 106 TRP A N 1
ATOM 857 C CA . TRP A 1 106 ? 3.638 16.280 2.983 1.00 85.38 106 TRP A CA 1
ATOM 858 C C . TRP A 1 106 ? 3.657 15.534 4.321 1.00 85.38 106 TRP A C 1
ATOM 860 O O . TRP A 1 106 ? 4.305 16.005 5.263 1.00 85.38 106 TRP A O 1
ATOM 870 N N . ASP A 1 107 ? 2.974 14.391 4.399 1.00 83.94 107 ASP A N 1
ATOM 871 C CA . ASP A 1 107 ? 2.879 13.586 5.619 1.00 83.94 107 ASP A CA 1
ATOM 872 C C . ASP A 1 107 ? 4.262 13.026 6.007 1.00 83.94 107 ASP A C 1
ATOM 874 O O . ASP A 1 107 ? 4.724 13.158 7.146 1.00 83.94 107 ASP A O 1
ATOM 878 N N . GLU A 1 108 ? 5.032 12.615 4.996 1.00 86.19 108 GLU A N 1
ATOM 879 C CA . GLU A 1 108 ? 6.435 12.204 5.123 1.00 86.19 108 GLU A CA 1
ATOM 880 C C . GLU A 1 108 ? 7.416 13.386 5.275 1.00 86.19 108 GLU A C 1
ATOM 882 O O . GLU A 1 108 ? 8.622 13.211 5.459 1.00 86.19 108 GLU A O 1
ATOM 887 N N . GLY A 1 109 ? 6.920 14.628 5.283 1.00 85.38 109 GLY A N 1
ATOM 888 C CA . GLY A 1 109 ? 7.742 15.836 5.380 1.00 85.38 109 GLY A CA 1
ATOM 889 C C . GLY A 1 109 ? 8.532 16.142 4.111 1.00 85.38 109 GLY A C 1
ATOM 890 O O . GLY A 1 109 ? 9.605 16.752 4.178 1.00 85.38 109 GLY A O 1
ATOM 891 N N . GLU A 1 110 ? 8.012 15.711 2.969 1.00 87.94 110 GLU A N 1
ATOM 892 C CA . GLU A 1 110 ? 8.606 15.907 1.656 1.00 87.94 110 GLU A CA 1
ATOM 893 C C . GLU A 1 110 ? 7.924 17.046 0.905 1.00 87.94 110 GLU A C 1
ATOM 895 O O . GLU A 1 110 ? 6.783 17.427 1.177 1.00 87.94 110 GLU A O 1
ATOM 900 N N . GLY A 1 111 ? 8.678 17.631 -0.024 1.00 87.62 111 GLY A N 1
ATOM 901 C CA . GLY A 1 111 ? 8.136 18.587 -0.979 1.00 87.62 111 GLY A CA 1
ATOM 902 C C . GLY A 1 111 ? 7.433 17.871 -2.132 1.00 87.62 111 GLY A C 1
ATOM 903 O O . GLY A 1 111 ? 7.386 16.639 -2.161 1.00 87.62 111 GLY A O 1
ATOM 904 N N . PRO A 1 112 ? 6.904 18.632 -3.098 1.00 90.75 112 PRO A N 1
ATOM 905 C CA . PRO A 1 112 ? 6.330 18.026 -4.282 1.00 90.75 112 PRO A CA 1
ATOM 906 C C . PRO A 1 112 ? 7.381 17.274 -5.087 1.00 90.75 112 PRO A C 1
ATOM 908 O O . PRO A 1 112 ? 8.513 17.741 -5.221 1.00 90.75 112 PRO A O 1
ATOM 911 N N . SER A 1 113 ? 6.991 16.130 -5.646 1.00 92.88 113 SER A N 1
ATOM 912 C CA . SER A 1 113 ? 7.834 15.404 -6.593 1.00 92.88 113 SER A CA 1
ATOM 913 C C . SER A 1 113 ? 8.122 16.247 -7.834 1.00 92.88 113 SER A C 1
ATOM 915 O O . SER A 1 113 ? 7.274 17.008 -8.301 1.00 92.88 113 SER A O 1
ATOM 917 N N . GLU A 1 114 ? 9.319 16.080 -8.390 1.00 93.75 114 GLU A N 1
ATOM 918 C CA . GLU A 1 114 ? 9.846 16.945 -9.449 1.00 93.75 114 GLU A CA 1
ATOM 919 C C . GLU A 1 114 ? 9.618 16.388 -10.862 1.00 93.75 114 GLU A C 1
ATOM 921 O O . GLU A 1 114 ? 10.060 16.997 -11.832 1.00 93.75 114 GLU A O 1
ATOM 926 N N . GLY A 1 115 ? 8.942 15.240 -11.012 1.00 93.75 115 GLY A N 1
ATOM 927 C CA . GLY A 1 115 ? 8.723 14.617 -12.328 1.00 93.75 115 GLY A CA 1
ATOM 928 C C . GLY A 1 115 ? 9.991 14.008 -12.935 1.00 93.75 115 GLY A C 1
ATOM 929 O O . GLY A 1 115 ? 10.045 13.745 -14.131 1.00 93.75 115 GLY A O 1
ATOM 930 N N . THR A 1 116 ? 11.026 13.811 -12.118 1.00 96.62 116 THR A N 1
ATOM 931 C CA . THR A 1 116 ? 12.326 13.264 -12.519 1.00 96.62 116 THR A CA 1
ATOM 932 C C . THR A 1 116 ? 12.440 11.779 -12.183 1.00 96.62 116 THR A C 1
ATOM 934 O O . THR A 1 116 ? 11.761 11.280 -11.283 1.00 96.62 116 THR A O 1
ATOM 937 N N . ASP A 1 117 ? 13.381 11.086 -12.823 1.00 97.19 117 ASP A N 1
ATOM 938 C CA . ASP A 1 117 ? 13.715 9.689 -12.503 1.00 97.19 117 ASP A CA 1
ATOM 939 C C . ASP A 1 117 ? 14.114 9.515 -11.037 1.00 97.19 117 ASP A C 1
ATOM 941 O O . ASP A 1 117 ? 13.743 8.532 -10.403 1.00 97.19 117 ASP A O 1
ATOM 945 N N . ALA A 1 118 ? 14.787 10.517 -10.465 1.00 95.12 118 ALA A N 1
ATOM 946 C CA . ALA A 1 118 ? 15.097 10.559 -9.043 1.00 95.12 118 ALA A CA 1
ATOM 947 C C . ALA A 1 118 ? 13.828 10.568 -8.175 1.00 95.12 118 ALA A C 1
ATOM 949 O O . ALA A 1 118 ? 13.755 9.847 -7.183 1.00 95.12 118 ALA A O 1
ATOM 950 N N . SER A 1 119 ? 12.805 11.340 -8.558 1.00 94.00 119 SER A N 1
ATOM 951 C CA . SER A 1 119 ? 11.526 11.377 -7.835 1.00 94.00 119 SER A CA 1
ATOM 952 C C . SER A 1 119 ? 10.772 10.048 -7.944 1.00 94.00 119 SER A C 1
ATOM 954 O O . SER A 1 119 ? 10.237 9.556 -6.946 1.00 94.00 119 SER A O 1
ATOM 956 N N . LEU A 1 120 ? 10.762 9.436 -9.134 1.00 96.50 120 LEU A N 1
ATOM 957 C CA . LEU A 1 120 ? 10.171 8.112 -9.349 1.00 96.50 120 LEU A CA 1
ATOM 958 C C . LEU A 1 120 ? 10.893 7.045 -8.522 1.00 96.50 120 LEU A C 1
ATOM 960 O O . LEU A 1 120 ? 10.242 6.286 -7.809 1.00 96.50 120 LEU A O 1
ATOM 964 N N . PHE A 1 121 ? 12.225 7.041 -8.541 1.00 95.81 121 PHE A N 1
ATOM 965 C CA . PHE A 1 121 ? 13.045 6.105 -7.777 1.00 95.81 121 PHE A CA 1
ATOM 966 C C . PHE A 1 121 ? 12.834 6.251 -6.263 1.00 95.81 121 PHE A C 1
ATOM 968 O O . PHE A 1 121 ? 12.629 5.270 -5.556 1.00 95.81 121 PHE A O 1
ATOM 975 N N . MET A 1 122 ? 12.775 7.479 -5.741 1.00 93.06 122 MET A N 1
ATOM 976 C CA . MET A 1 122 ? 12.461 7.701 -4.322 1.00 93.06 122 MET A CA 1
ATOM 977 C C . MET A 1 122 ? 11.050 7.230 -3.935 1.00 93.06 122 MET A C 1
ATOM 979 O O . MET A 1 122 ? 10.834 6.821 -2.788 1.00 93.06 122 MET A O 1
ATOM 983 N N . THR A 1 123 ? 10.104 7.262 -4.880 1.00 95.12 123 THR A N 1
ATOM 984 C CA . THR A 1 123 ? 8.743 6.735 -4.699 1.00 95.12 123 THR A CA 1
ATOM 985 C C . THR A 1 123 ? 8.758 5.206 -4.662 1.00 95.12 123 THR A C 1
ATOM 987 O O . THR A 1 123 ? 8.197 4.612 -3.741 1.00 95.12 123 THR A O 1
ATOM 990 N N . THR A 1 124 ? 9.448 4.547 -5.601 1.00 96.50 124 THR A N 1
ATOM 991 C CA . THR A 1 124 ? 9.548 3.075 -5.647 1.00 96.50 124 THR A CA 1
ATOM 992 C C . THR A 1 124 ? 10.316 2.477 -4.475 1.00 96.50 124 THR A C 1
ATOM 994 O O . THR A 1 124 ? 10.095 1.318 -4.135 1.00 96.50 124 THR A O 1
ATOM 997 N N . LEU A 1 125 ? 11.175 3.256 -3.819 1.00 94.81 125 LEU A N 1
ATOM 998 C CA . LEU A 1 125 ? 11.913 2.841 -2.627 1.00 94.81 125 LEU A CA 1
ATOM 999 C C . LEU A 1 125 ? 11.166 3.065 -1.312 1.00 94.81 125 LEU A C 1
ATOM 1001 O O . LEU A 1 125 ? 11.544 2.472 -0.299 1.00 94.81 125 LEU A O 1
ATOM 1005 N N . HIS A 1 126 ? 10.091 3.860 -1.306 1.00 94.19 126 HIS A N 1
ATOM 1006 C CA . HIS A 1 126 ? 9.286 4.096 -0.106 1.00 94.19 126 HIS A CA 1
ATOM 1007 C C . HIS A 1 126 ? 8.852 2.806 0.624 1.00 94.19 126 HIS A C 1
ATOM 1009 O O . HIS A 1 126 ? 8.953 2.771 1.854 1.00 94.19 126 HIS A O 1
ATOM 1015 N N . PRO A 1 127 ? 8.420 1.726 -0.066 1.00 93.56 127 PRO A N 1
ATOM 1016 C CA . PRO A 1 127 ? 8.036 0.487 0.600 1.00 93.56 127 PRO A CA 1
ATOM 1017 C C . PRO A 1 127 ? 9.144 -0.080 1.496 1.00 93.56 127 PRO A C 1
ATOM 1019 O O . PRO A 1 127 ? 8.895 -0.380 2.658 1.00 93.56 127 PRO A O 1
ATOM 1022 N N . GLY A 1 128 ? 10.377 -0.183 0.985 1.00 91.31 128 GLY A N 1
ATOM 1023 C CA . GLY A 1 128 ? 11.519 -0.698 1.747 1.00 91.31 128 GLY A CA 1
ATOM 1024 C C . GLY A 1 128 ? 12.082 0.302 2.758 1.00 91.31 128 GLY A C 1
ATOM 1025 O O . GLY A 1 128 ? 12.569 -0.102 3.809 1.00 91.31 128 GLY A O 1
ATOM 1026 N N . HIS A 1 129 ? 11.999 1.599 2.455 1.00 91.81 129 HIS A N 1
ATOM 1027 C CA . HIS A 1 129 ? 12.589 2.655 3.278 1.00 91.81 129 HIS A CA 1
ATOM 1028 C C . HIS A 1 129 ? 11.734 3.030 4.493 1.00 91.81 129 HIS A C 1
ATOM 1030 O O . HIS A 1 129 ? 12.277 3.344 5.550 1.00 91.81 129 HIS A O 1
ATOM 1036 N N . VAL A 1 130 ? 10.409 3.001 4.341 1.00 91.69 130 VAL A N 1
ATOM 1037 C CA . VAL A 1 130 ? 9.459 3.506 5.344 1.00 91.69 130 VAL A CA 1
ATOM 1038 C C . VAL A 1 130 ? 8.399 2.462 5.675 1.00 91.69 130 VAL A C 1
ATOM 1040 O O . VAL A 1 130 ? 8.281 2.061 6.830 1.00 91.69 130 VAL A O 1
ATOM 1043 N N . ALA A 1 131 ? 7.654 1.970 4.680 1.00 93.62 131 ALA A N 1
ATOM 1044 C CA . ALA A 1 131 ? 6.452 1.182 4.955 1.00 93.62 131 ALA A CA 1
ATOM 1045 C C . ALA A 1 131 ? 6.740 -0.133 5.695 1.00 93.62 131 ALA A C 1
ATOM 1047 O O . ALA A 1 131 ? 6.019 -0.477 6.629 1.00 93.62 131 ALA A O 1
ATOM 1048 N N . LEU A 1 132 ? 7.782 -0.864 5.289 1.00 92.94 132 LEU A N 1
ATOM 1049 C CA . LEU A 1 132 ? 8.127 -2.166 5.861 1.00 92.94 132 LEU A CA 1
ATOM 1050 C C . LEU A 1 132 ? 8.667 -2.039 7.300 1.00 92.94 132 LEU A C 1
ATOM 1052 O O . LEU A 1 132 ? 8.120 -2.711 8.178 1.00 92.94 132 LEU A O 1
ATOM 1056 N N . PRO A 1 133 ? 9.646 -1.151 7.597 1.00 92.25 133 PRO A N 1
ATOM 1057 C CA . PRO A 1 133 ? 10.073 -0.902 8.975 1.00 92.25 133 PRO A CA 1
ATOM 1058 C C . PRO A 1 133 ? 8.937 -0.432 9.891 1.00 92.25 133 PRO A C 1
ATOM 1060 O O . PRO A 1 133 ? 8.806 -0.925 11.010 1.00 92.25 133 PRO A O 1
ATOM 1063 N N . GLU A 1 134 ? 8.085 0.482 9.421 1.00 92.62 134 GLU A N 1
ATOM 1064 C CA . GLU A 1 134 ? 6.977 0.997 10.231 1.00 92.62 134 GLU A CA 1
ATOM 1065 C C . GLU A 1 134 ? 5.902 -0.047 10.506 1.00 92.62 134 GLU A C 1
ATOM 1067 O O . GLU A 1 134 ? 5.385 -0.119 11.622 1.00 92.62 134 GLU A O 1
ATOM 1072 N N . ALA A 1 135 ? 5.559 -0.865 9.508 1.00 95.38 135 ALA A N 1
ATOM 1073 C CA . ALA A 1 135 ? 4.570 -1.915 9.686 1.00 95.38 135 ALA A CA 1
ATOM 1074 C C . ALA A 1 135 ? 5.060 -2.967 10.692 1.00 95.38 135 ALA A C 1
ATOM 1076 O O . ALA A 1 135 ? 4.297 -3.378 11.568 1.00 95.38 135 ALA A O 1
ATOM 1077 N N . ALA A 1 136 ? 6.344 -3.337 10.622 1.00 95.62 136 ALA A N 1
ATOM 1078 C CA . ALA A 1 136 ? 6.971 -4.236 11.585 1.00 95.62 136 ALA A CA 1
ATOM 1079 C C . ALA A 1 136 ? 6.991 -3.640 13.005 1.00 95.62 136 ALA A C 1
ATOM 1081 O O . ALA A 1 136 ? 6.646 -4.329 13.967 1.00 95.62 136 ALA A O 1
ATOM 1082 N N . GLU A 1 137 ? 7.328 -2.353 13.149 1.00 95.38 137 GLU A N 1
ATOM 1083 C CA . GLU A 1 137 ? 7.303 -1.654 14.441 1.00 95.38 137 GLU A CA 1
ATOM 1084 C C . GLU A 1 137 ? 5.885 -1.604 15.031 1.00 95.38 137 GLU A C 1
ATOM 1086 O O . GLU A 1 137 ? 5.681 -1.923 16.204 1.00 95.38 137 GLU A O 1
ATOM 1091 N N . MET A 1 138 ? 4.888 -1.232 14.223 1.00 95.75 138 MET A N 1
ATOM 1092 C CA . MET A 1 138 ? 3.490 -1.149 14.650 1.00 95.75 138 MET A CA 1
ATOM 1093 C C . MET A 1 138 ? 2.950 -2.522 15.065 1.00 95.75 138 MET A C 1
ATOM 1095 O O . MET A 1 138 ? 2.300 -2.635 16.108 1.00 95.75 138 MET A O 1
ATOM 1099 N N . LYS A 1 139 ? 3.260 -3.571 14.290 1.00 96.50 139 LYS A N 1
ATOM 1100 C CA . LYS A 1 139 ? 2.936 -4.958 14.635 1.00 96.50 139 LYS A CA 1
ATOM 1101 C C . LYS A 1 139 ? 3.560 -5.351 15.971 1.00 96.50 139 LYS A C 1
ATOM 1103 O O . LYS A 1 139 ? 2.839 -5.831 16.839 1.00 96.50 139 LYS A O 1
ATOM 1108 N N . ALA A 1 140 ? 4.858 -5.111 16.155 1.00 97.12 140 ALA A N 1
ATOM 1109 C CA . ALA A 1 140 ? 5.559 -5.452 17.391 1.00 97.12 140 ALA A CA 1
ATOM 1110 C C . ALA A 1 140 ? 4.942 -4.747 18.609 1.00 97.12 140 ALA A C 1
ATOM 1112 O O . ALA A 1 140 ? 4.653 -5.396 19.610 1.00 97.12 140 ALA A O 1
ATOM 1113 N N . LYS A 1 141 ? 4.654 -3.442 18.503 1.00 95.88 141 LYS A N 1
ATOM 1114 C CA . LYS A 1 141 ? 3.992 -2.674 19.569 1.00 95.88 141 LYS A CA 1
ATOM 1115 C C . LYS A 1 141 ? 2.609 -3.235 19.913 1.00 95.88 141 LYS A C 1
ATOM 1117 O O . LYS A 1 141 ? 2.304 -3.411 21.091 1.00 95.88 141 LYS A O 1
ATOM 1122 N N . ARG A 1 142 ? 1.783 -3.541 18.905 1.00 95.69 142 ARG A N 1
ATOM 1123 C CA . ARG A 1 142 ? 0.460 -4.162 19.096 1.00 95.69 142 ARG A CA 1
ATOM 1124 C C . ARG A 1 142 ? 0.576 -5.530 19.765 1.00 95.69 142 ARG A C 1
ATOM 1126 O O . ARG A 1 142 ? -0.180 -5.814 20.690 1.00 95.69 142 ARG A O 1
ATOM 1133 N N . ASP A 1 143 ? 1.528 -6.354 19.334 1.00 96.50 143 ASP A N 1
ATOM 1134 C CA . ASP A 1 143 ? 1.744 -7.692 19.887 1.00 96.50 143 ASP A CA 1
ATOM 1135 C C . ASP A 1 143 ? 2.190 -7.623 21.360 1.00 96.50 143 ASP A C 1
ATOM 1137 O O . ASP A 1 143 ? 1.652 -8.363 22.181 1.00 96.50 143 ASP A O 1
ATOM 1141 N N . THR A 1 144 ? 3.083 -6.691 21.724 1.00 96.38 144 THR A N 1
ATOM 1142 C CA . THR A 1 144 ? 3.456 -6.431 23.128 1.00 96.38 144 THR A CA 1
ATOM 1143 C C . THR A 1 144 ? 2.248 -6.000 23.959 1.00 96.38 144 THR A C 1
ATOM 1145 O O . THR A 1 144 ? 1.970 -6.602 24.990 1.00 96.38 144 THR A O 1
ATOM 1148 N N . MET A 1 145 ? 1.468 -5.016 23.494 1.00 95.19 145 MET A N 1
ATOM 1149 C CA . MET A 1 145 ? 0.283 -4.546 24.227 1.00 95.19 145 MET A CA 1
ATOM 1150 C C . MET A 1 145 ? -0.755 -5.653 24.449 1.00 95.19 145 MET A C 1
ATOM 1152 O O . MET A 1 145 ? -1.388 -5.703 25.506 1.00 95.19 145 MET A O 1
ATOM 1156 N N . ARG A 1 146 ? -0.920 -6.550 23.470 1.00 94.31 146 ARG A N 1
ATOM 1157 C CA . ARG A 1 146 ? -1.791 -7.723 23.591 1.00 94.31 146 ARG A CA 1
ATOM 1158 C C . ARG A 1 146 ? -1.257 -8.714 24.627 1.00 94.31 146 ARG A C 1
ATOM 1160 O O . ARG A 1 146 ? -2.033 -9.209 25.438 1.00 94.31 146 ARG A O 1
ATOM 1167 N N . GLN A 1 147 ? 0.046 -9.001 24.612 1.00 94.81 147 GLN A N 1
ATOM 1168 C CA . GLN A 1 147 ? 0.691 -9.896 25.583 1.00 94.81 147 GLN A CA 1
ATOM 1169 C C . GLN A 1 147 ? 0.590 -9.365 27.018 1.00 94.81 147 GLN A C 1
ATOM 1171 O O . GLN A 1 147 ? 0.354 -10.144 27.938 1.00 94.81 147 GLN A O 1
ATOM 1176 N N . ASP A 1 148 ? 0.678 -8.046 27.189 1.00 93.44 148 ASP A N 1
ATOM 1177 C CA . ASP A 1 148 ? 0.537 -7.370 28.481 1.00 93.44 148 ASP A CA 1
ATOM 1178 C C . ASP A 1 148 ? -0.931 -7.248 28.944 1.00 93.44 148 ASP A C 1
ATOM 1180 O O . ASP A 1 148 ? -1.205 -6.719 30.022 1.00 93.44 148 ASP A O 1
ATOM 1184 N N . GLY A 1 149 ? -1.895 -7.716 28.140 1.00 91.25 149 GLY A N 1
ATOM 1185 C CA . GLY A 1 149 ? -3.326 -7.645 28.447 1.00 91.25 149 GLY A CA 1
ATOM 1186 C C . GLY A 1 149 ? -3.904 -6.226 28.422 1.00 91.25 149 GLY A C 1
ATOM 1187 O O . GLY A 1 149 ? -4.961 -5.990 29.002 1.00 91.25 149 GLY A O 1
ATOM 1188 N N . ILE A 1 150 ? -3.216 -5.278 27.775 1.00 87.31 150 ILE A N 1
ATOM 1189 C CA . ILE A 1 150 ? -3.592 -3.858 27.754 1.00 87.31 150 ILE A CA 1
ATOM 1190 C C . ILE A 1 150 ? -4.733 -3.608 26.765 1.00 87.31 150 ILE A C 1
ATOM 1192 O O . ILE A 1 150 ? -5.679 -2.895 27.092 1.00 87.31 150 ILE A O 1
ATOM 1196 N N . ALA A 1 151 ? -4.646 -4.168 25.556 1.00 82.44 151 ALA A N 1
ATOM 1197 C CA . ALA A 1 151 ? -5.677 -4.034 24.530 1.00 82.44 151 ALA A CA 1
ATOM 1198 C C . ALA A 1 151 ? -5.539 -5.124 23.455 1.00 82.44 151 ALA A C 1
ATOM 1200 O O . ALA A 1 151 ? -4.432 -5.577 23.162 1.00 82.44 151 ALA A O 1
ATOM 1201 N N . ASP A 1 152 ? -6.657 -5.509 22.836 1.00 89.94 152 ASP A N 1
ATOM 1202 C CA . ASP A 1 152 ? -6.685 -6.435 21.702 1.00 89.94 152 ASP A CA 1
ATOM 1203 C C . ASP A 1 152 ? -7.296 -5.753 20.473 1.00 89.94 152 ASP A C 1
ATOM 1205 O O . ASP A 1 152 ? -8.509 -5.594 20.367 1.00 89.94 152 ASP A O 1
ATOM 1209 N N . PHE A 1 153 ? -6.435 -5.321 19.551 1.00 94.56 153 PHE A N 1
ATOM 1210 C CA . PHE A 1 153 ? -6.834 -4.596 18.347 1.00 94.56 153 PHE A CA 1
ATOM 1211 C C . PHE A 1 153 ? -6.046 -5.049 17.110 1.00 94.56 153 PHE A C 1
ATOM 1213 O O . PHE A 1 153 ? -4.895 -5.496 17.176 1.00 94.56 153 PHE A O 1
ATOM 1220 N N . GLY A 1 154 ? -6.672 -4.913 15.943 1.00 96.38 154 GLY A N 1
ATOM 1221 C CA . GLY A 1 154 ? -6.002 -4.966 14.646 1.00 96.38 154 GLY A CA 1
ATOM 1222 C C . GLY A 1 154 ? -5.361 -3.624 14.287 1.00 96.38 154 GLY A C 1
ATOM 1223 O O . GLY A 1 154 ? -5.653 -2.591 14.884 1.00 96.38 154 GLY A O 1
ATOM 1224 N N . ILE A 1 155 ? -4.483 -3.624 13.292 1.00 97.12 155 ILE A N 1
ATOM 1225 C CA . ILE A 1 155 ? -3.812 -2.410 12.809 1.00 97.12 155 ILE A CA 1
ATOM 1226 C C . ILE A 1 155 ? -4.165 -2.167 11.346 1.00 97.12 155 ILE A C 1
ATOM 1228 O O . ILE A 1 155 ? -4.559 -3.098 10.642 1.00 97.12 155 ILE A O 1
ATOM 1232 N N . GLY A 1 156 ? -4.068 -0.924 10.886 1.00 97.06 156 GLY A N 1
ATOM 1233 C CA . GLY A 1 156 ? -4.442 -0.587 9.517 1.00 97.06 156 GLY A CA 1
ATOM 1234 C C . GLY A 1 156 ? -4.084 0.832 9.096 1.00 97.06 156 GLY A C 1
ATOM 1235 O O . GLY A 1 156 ? -3.391 1.555 9.817 1.00 97.06 156 GLY A O 1
ATOM 1236 N N . THR A 1 157 ? -4.598 1.247 7.938 1.00 96.56 157 THR A N 1
ATOM 1237 C CA . THR A 1 157 ? -4.549 2.645 7.491 1.00 96.56 157 THR A CA 1
ATOM 1238 C C . THR A 1 157 ? -5.940 3.223 7.256 1.00 96.56 157 THR A C 1
ATOM 1240 O O . THR A 1 157 ? -6.784 2.561 6.651 1.00 96.56 157 THR A O 1
ATOM 1243 N N . TYR A 1 158 ? -6.180 4.453 7.727 1.00 94.31 158 TYR A N 1
ATOM 1244 C CA . TYR A 1 158 ? -7.424 5.187 7.437 1.00 94.31 158 TYR A CA 1
ATOM 1245 C C . TYR A 1 158 ? -7.322 5.981 6.133 1.00 94.31 158 TYR A C 1
ATOM 1247 O O . TYR A 1 158 ? -8.319 6.151 5.439 1.00 94.31 158 TYR A O 1
ATOM 1255 N N . GLU A 1 159 ? -6.104 6.370 5.760 1.00 93.88 159 GLU A N 1
ATOM 1256 C CA . GLU A 1 159 ? -5.773 6.986 4.485 1.00 93.88 159 GLU A CA 1
ATOM 1257 C C . GLU A 1 159 ? -4.388 6.521 4.023 1.00 93.88 159 GLU A C 1
ATOM 1259 O O . GLU A 1 159 ? -3.459 6.374 4.818 1.00 93.88 159 GLU A O 1
ATOM 1264 N N . ALA A 1 160 ? -4.252 6.215 2.740 1.00 95.94 160 ALA A N 1
ATOM 1265 C CA . ALA A 1 160 ? -3.023 5.726 2.137 1.00 95.94 160 ALA A CA 1
ATOM 1266 C C . ALA A 1 160 ? -3.079 5.878 0.613 1.00 95.94 160 ALA A C 1
ATOM 1268 O O . ALA A 1 160 ? -4.118 6.197 0.028 1.00 95.94 160 ALA A O 1
ATOM 1269 N N . GLY A 1 161 ? -1.947 5.608 -0.034 1.00 96.25 161 GLY A N 1
ATOM 1270 C CA . GLY A 1 161 ? -1.786 5.696 -1.482 1.00 96.25 161 GLY A CA 1
ATOM 1271 C C . GLY A 1 161 ? -0.659 6.654 -1.861 1.00 96.25 161 GLY A C 1
ATOM 1272 O O . GLY A 1 161 ? 0.245 6.868 -1.048 1.00 96.25 161 GLY A O 1
ATOM 1273 N N . PRO A 1 162 ? -0.709 7.228 -3.075 1.00 95.38 162 PRO A N 1
ATOM 1274 C CA . PRO A 1 162 ? 0.292 8.169 -3.541 1.00 95.38 162 PRO A CA 1
ATOM 1275 C C . PRO A 1 162 ? 0.453 9.371 -2.601 1.00 95.38 162 PRO A C 1
ATOM 1277 O O . PRO A 1 162 ? -0.542 9.929 -2.141 1.00 95.38 162 PRO A O 1
ATOM 1280 N N . GLY A 1 163 ? 1.685 9.772 -2.302 1.00 92.25 163 GLY A N 1
ATOM 1281 C CA . GLY A 1 163 ? 1.977 10.918 -1.444 1.00 92.25 163 GLY A CA 1
ATOM 1282 C C . GLY A 1 163 ? 2.007 12.244 -2.203 1.00 92.25 163 GLY A C 1
ATOM 1283 O O . GLY A 1 163 ? 2.724 12.380 -3.185 1.00 92.25 163 GLY A O 1
ATOM 1284 N N . TYR A 1 164 ? 1.278 13.255 -1.731 1.00 93.19 164 TYR A N 1
ATOM 1285 C CA . TYR A 1 164 ? 1.269 14.591 -2.340 1.00 93.19 164 TYR A CA 1
ATOM 1286 C C . TYR A 1 164 ? 1.768 15.641 -1.348 1.00 93.19 164 TYR A C 1
ATOM 1288 O O . TYR A 1 164 ? 1.527 15.521 -0.158 1.00 93.19 164 TYR A O 1
ATOM 1296 N N . ALA A 1 165 ? 2.448 16.684 -1.808 1.00 90.38 165 ALA A N 1
ATOM 1297 C CA . ALA A 1 165 ? 2.588 17.955 -1.112 1.00 90.38 165 ALA A CA 1
ATOM 1298 C C . ALA A 1 165 ? 1.362 18.833 -1.392 1.00 90.38 165 ALA A C 1
ATOM 1300 O O . ALA A 1 165 ? 0.792 18.776 -2.487 1.00 90.38 165 ALA A O 1
ATOM 1301 N N . LEU A 1 166 ? 0.962 19.644 -0.410 1.00 84.75 166 LEU A N 1
ATOM 1302 C CA . LEU A 1 166 ? -0.251 20.454 -0.481 1.00 84.75 166 LEU A CA 1
ATOM 1303 C C . LEU A 1 166 ? 0.081 21.942 -0.537 1.00 84.75 166 LEU A C 1
ATOM 1305 O O . LEU A 1 166 ? 0.619 22.528 0.399 1.00 84.75 166 LEU A O 1
ATOM 1309 N N . SER A 1 167 ? -0.311 22.571 -1.643 1.00 81.69 167 SER A N 1
ATOM 1310 C CA . SER A 1 167 ? -0.086 23.995 -1.889 1.00 81.69 167 SER A CA 1
ATOM 1311 C C . SER A 1 167 ? -0.788 24.862 -0.836 1.00 81.69 167 SER A C 1
ATOM 1313 O O . SER A 1 167 ? -2.013 24.976 -0.828 1.00 81.69 167 SER A O 1
ATOM 1315 N N . GLY A 1 168 ? -0.017 25.504 0.045 1.00 76.50 168 GLY A N 1
ATOM 1316 C CA . GLY A 1 168 ? -0.544 26.451 1.033 1.00 76.50 168 GLY A CA 1
ATOM 1317 C C . GLY A 1 168 ? -1.199 25.845 2.282 1.00 76.50 168 GLY A C 1
ATOM 1318 O O . GLY A 1 168 ? -1.661 26.616 3.123 1.00 76.50 168 GLY A O 1
ATOM 1319 N N . LEU A 1 169 ? -1.246 24.514 2.439 1.00 76.56 169 LEU A N 1
ATOM 1320 C CA . LEU A 1 169 ? -1.745 23.884 3.671 1.00 76.56 169 LEU A CA 1
ATOM 1321 C C . LEU A 1 169 ? -0.623 23.785 4.715 1.00 76.56 169 LEU A C 1
ATOM 1323 O O . LEU A 1 169 ? 0.534 23.605 4.355 1.00 76.56 169 LEU A O 1
ATOM 1327 N N . ASN A 1 170 ? -0.940 23.885 6.012 1.00 66.06 170 ASN A N 1
ATOM 1328 C CA . ASN A 1 170 ? 0.022 23.684 7.110 1.00 66.06 170 ASN A CA 1
ATOM 1329 C C . ASN A 1 170 ? 1.307 24.533 6.985 1.00 66.06 170 ASN A C 1
ATOM 1331 O O . ASN A 1 170 ? 2.409 24.052 7.245 1.00 66.06 170 ASN A O 1
ATOM 1335 N N . ASN A 1 171 ? 1.170 25.802 6.583 1.00 70.94 171 ASN A N 1
ATOM 1336 C CA . ASN A 1 171 ? 2.280 26.733 6.325 1.00 70.94 171 ASN A CA 1
ATOM 1337 C C . ASN A 1 171 ? 3.237 26.304 5.194 1.00 70.94 171 ASN A C 1
ATOM 1339 O O . ASN A 1 171 ? 4.350 26.824 5.105 1.00 70.94 171 ASN A O 1
ATOM 1343 N N . GLN A 1 172 ? 2.834 25.379 4.318 1.00 73.38 172 GLN A N 1
ATOM 1344 C CA . GLN A 1 172 ? 3.612 25.050 3.127 1.00 73.38 172 GLN A CA 1
ATOM 1345 C C . GLN A 1 172 ? 3.574 26.186 2.104 1.00 73.38 172 GLN A C 1
ATOM 1347 O O . GLN A 1 172 ? 2.587 26.914 1.975 1.00 73.38 172 GLN A O 1
ATOM 1352 N N . ALA A 1 173 ? 4.665 26.331 1.348 1.00 81.31 173 ALA A N 1
ATOM 1353 C CA . ALA A 1 173 ? 4.719 27.271 0.239 1.00 81.31 173 ALA A CA 1
ATOM 1354 C C . ALA A 1 173 ? 3.645 26.933 -0.808 1.00 81.31 173 ALA A C 1
ATOM 1356 O O . ALA A 1 173 ? 3.303 25.768 -1.027 1.00 81.31 173 ALA A O 1
ATOM 1357 N N . ARG A 1 174 ? 3.119 27.963 -1.480 1.00 88.44 174 ARG A N 1
ATOM 1358 C CA . ARG A 1 174 ? 2.255 27.744 -2.642 1.00 88.44 174 ARG A CA 1
ATOM 1359 C C . ARG A 1 174 ? 3.083 27.136 -3.766 1.00 88.44 174 ARG A C 1
ATOM 1361 O O . ARG A 1 174 ? 4.106 27.695 -4.151 1.00 88.44 174 ARG A O 1
ATOM 1368 N N . MET A 1 175 ? 2.611 26.015 -4.285 1.00 91.06 175 MET A N 1
ATOM 1369 C CA . MET A 1 175 ? 3.221 25.339 -5.420 1.00 91.06 175 MET A CA 1
ATOM 1370 C C . MET 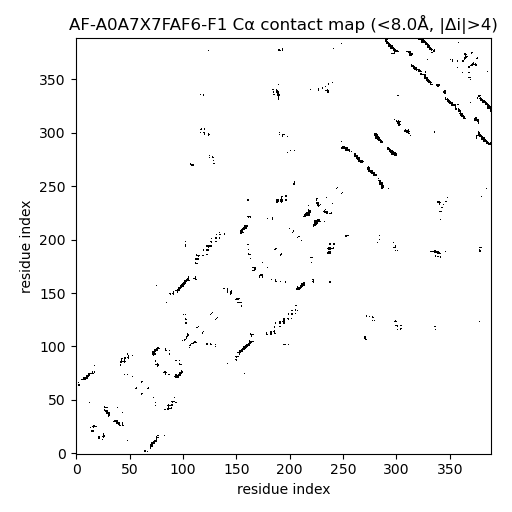A 1 175 ? 2.865 26.038 -6.731 1.00 91.06 175 MET A C 1
ATOM 1372 O O . MET A 1 175 ? 1.748 26.542 -6.888 1.00 91.06 175 MET A O 1
ATOM 1376 N N . THR A 1 176 ? 3.792 26.022 -7.688 1.00 93.06 176 THR A N 1
ATOM 1377 C CA . THR A 1 176 ? 3.513 26.451 -9.062 1.00 93.06 176 THR A CA 1
ATOM 1378 C C . THR A 1 176 ? 2.675 25.397 -9.803 1.00 93.06 176 THR A C 1
ATOM 1380 O O . THR A 1 176 ? 2.671 24.223 -9.415 1.00 93.06 176 THR A O 1
ATOM 1383 N N . PRO A 1 177 ? 1.967 25.768 -10.886 1.00 93.31 177 PRO A N 1
ATOM 1384 C CA . PRO A 1 177 ? 1.247 24.805 -11.721 1.00 93.31 177 PRO A CA 1
ATOM 1385 C C . PRO A 1 177 ? 2.132 23.673 -12.266 1.00 93.31 177 PRO A C 1
ATOM 1387 O O . PRO A 1 177 ? 1.671 22.539 -12.396 1.00 93.31 177 PRO A O 1
ATOM 1390 N N . GLU A 1 178 ? 3.399 23.963 -12.559 1.00 94.88 178 GLU A N 1
ATOM 1391 C CA . GLU A 1 178 ? 4.389 22.991 -13.033 1.00 94.88 178 GLU A CA 1
ATOM 1392 C C . GLU A 1 178 ? 4.727 21.980 -11.938 1.00 94.88 178 GLU A C 1
ATOM 1394 O O . GLU A 1 178 ? 4.741 20.784 -12.206 1.00 94.88 178 GLU A O 1
ATOM 1399 N N . GLN A 1 179 ? 4.909 22.435 -10.694 1.00 94.62 179 GLN A N 1
ATOM 1400 C CA . GLN A 1 179 ? 5.145 21.543 -9.554 1.00 94.62 179 GLN A CA 1
ATOM 1401 C C . GLN A 1 179 ? 3.933 20.652 -9.270 1.00 94.62 179 GLN A C 1
ATOM 1403 O O . GLN A 1 179 ? 4.090 19.468 -8.985 1.00 94.62 179 GLN A O 1
ATOM 1408 N N . VAL A 1 180 ? 2.715 21.199 -9.376 1.00 93.56 180 VAL A N 1
ATOM 1409 C CA . VAL A 1 180 ? 1.490 20.393 -9.258 1.00 93.56 180 VAL A CA 1
ATOM 1410 C C . VAL A 1 180 ? 1.475 19.320 -10.342 1.00 93.56 180 VAL A C 1
ATOM 1412 O O . VAL A 1 180 ? 1.258 18.152 -10.038 1.00 93.56 180 VAL A O 1
ATOM 1415 N N . ARG A 1 181 ? 1.749 19.691 -11.598 1.00 94.75 181 ARG A N 1
ATOM 1416 C CA . ARG A 1 181 ? 1.769 18.750 -12.722 1.00 94.75 181 ARG A CA 1
ATOM 1417 C C . ARG A 1 181 ? 2.818 17.653 -12.539 1.00 94.75 181 ARG A C 1
ATOM 1419 O O . ARG A 1 181 ? 2.458 16.487 -12.634 1.00 94.75 181 ARG A O 1
ATOM 1426 N N . ALA A 1 182 ? 4.057 18.018 -12.231 1.00 96.12 182 ALA A N 1
ATOM 1427 C CA . ALA A 1 182 ? 5.157 17.075 -12.051 1.00 96.12 182 ALA A CA 1
ATOM 1428 C C . ALA A 1 182 ? 4.865 16.059 -10.933 1.00 96.12 182 ALA A C 1
ATOM 1430 O O . ALA A 1 182 ? 5.148 14.865 -11.062 1.00 96.12 182 ALA A O 1
ATOM 1431 N N . GLN A 1 183 ? 4.220 16.515 -9.858 1.00 95.31 183 GLN A N 1
ATOM 1432 C CA . GLN A 1 183 ? 3.761 15.643 -8.788 1.00 95.31 183 GLN A CA 1
ATOM 1433 C C . GLN A 1 183 ? 2.650 14.690 -9.243 1.00 95.31 183 GLN A C 1
ATOM 1435 O O . GLN A 1 183 ? 2.722 13.504 -8.933 1.00 95.31 183 GLN A O 1
ATOM 1440 N N . GLU A 1 184 ? 1.652 15.167 -9.997 1.00 96.31 184 GLU A N 1
ATOM 1441 C CA . GLU A 1 184 ? 0.620 14.285 -10.560 1.00 96.31 184 GLU A CA 1
ATOM 1442 C C . GLU A 1 184 ? 1.210 13.215 -11.474 1.00 96.31 184 GLU A C 1
ATOM 1444 O O . GLU A 1 184 ? 0.837 12.049 -11.369 1.00 96.31 184 GLU A O 1
ATOM 1449 N N . GLU A 1 185 ? 2.119 13.607 -12.365 1.00 97.19 185 GLU A N 1
ATOM 1450 C CA . GLU A 1 185 ? 2.767 12.709 -13.322 1.00 97.19 185 GLU A CA 1
ATOM 1451 C C . GLU A 1 185 ? 3.595 11.649 -12.591 1.00 97.19 185 GLU A C 1
ATOM 1453 O O . GLU A 1 185 ? 3.479 10.465 -12.899 1.00 97.19 185 GLU A O 1
ATOM 1458 N N . THR A 1 186 ? 4.331 12.047 -11.547 1.00 97.62 186 THR A N 1
ATOM 1459 C CA . THR A 1 186 ? 5.088 11.118 -10.694 1.00 97.62 186 THR A CA 1
ATOM 1460 C C . THR A 1 186 ? 4.159 10.140 -9.978 1.00 97.62 186 THR A C 1
ATOM 1462 O O . THR A 1 186 ? 4.302 8.928 -10.118 1.00 97.62 186 THR A O 1
ATOM 1465 N N . MET A 1 187 ? 3.184 10.652 -9.225 1.00 97.50 187 MET A N 1
ATOM 1466 C CA . MET A 1 187 ? 2.367 9.872 -8.288 1.00 97.50 187 MET A CA 1
ATOM 1467 C C . MET A 1 187 ? 1.282 9.021 -8.960 1.00 97.50 187 MET A C 1
ATOM 1469 O O . MET A 1 187 ? 0.730 8.110 -8.340 1.00 97.50 187 MET A O 1
ATOM 1473 N N . LYS A 1 188 ? 1.001 9.275 -10.243 1.00 97.56 188 LYS A N 1
ATOM 1474 C CA . LYS A 1 188 ? 0.098 8.471 -11.089 1.00 97.56 188 LYS A CA 1
ATOM 1475 C C . LYS A 1 188 ? 0.829 7.733 -12.206 1.00 97.56 188 LYS A C 1
ATOM 1477 O O . LYS A 1 188 ? 0.178 7.232 -13.126 1.00 97.56 188 LYS A O 1
ATOM 1482 N N . SER A 1 189 ? 2.153 7.665 -12.131 1.00 98.50 189 SER A N 1
ATOM 1483 C CA . SER A 1 189 ? 2.968 6.859 -13.033 1.00 98.50 189 SER A CA 1
ATOM 1484 C C . SER A 1 189 ? 2.788 5.360 -12.789 1.00 98.50 189 SER A C 1
ATOM 1486 O O . SER A 1 189 ? 2.308 4.922 -11.738 1.00 98.50 189 SER A O 1
ATOM 1488 N N . LEU A 1 190 ? 3.226 4.560 -13.758 1.00 98.75 190 LEU A N 1
ATOM 1489 C CA . LEU A 1 190 ? 3.357 3.114 -13.646 1.00 98.75 190 LEU A CA 1
ATOM 1490 C C . LEU A 1 190 ? 4.211 2.746 -12.424 1.00 98.75 190 LEU A C 1
ATOM 1492 O O . LEU A 1 190 ? 3.791 1.918 -11.613 1.00 98.75 190 LEU A O 1
ATOM 1496 N N . ALA A 1 191 ? 5.355 3.414 -12.241 1.00 98.56 191 ALA A N 1
ATOM 1497 C CA . ALA A 1 191 ? 6.248 3.181 -11.107 1.00 98.56 191 ALA A CA 1
ATOM 1498 C C . ALA A 1 191 ? 5.566 3.455 -9.758 1.00 98.56 191 ALA A C 1
ATOM 1500 O O . ALA A 1 191 ? 5.657 2.642 -8.837 1.00 98.56 191 ALA A O 1
ATOM 1501 N N . ALA A 1 192 ? 4.827 4.563 -9.641 1.00 98.00 192 ALA A N 1
ATOM 1502 C CA . ALA A 1 192 ? 4.082 4.884 -8.425 1.00 98.00 192 ALA A CA 1
ATOM 1503 C C . ALA A 1 192 ? 2.912 3.918 -8.178 1.00 98.00 192 ALA A C 1
ATOM 1505 O O . ALA A 1 192 ? 2.579 3.640 -7.023 1.00 98.00 192 ALA A O 1
ATOM 1506 N N . GLY A 1 193 ? 2.318 3.355 -9.235 1.00 98.38 193 GLY A N 1
ATOM 1507 C CA . GLY A 1 193 ? 1.326 2.287 -9.119 1.00 98.38 193 GLY A CA 1
ATOM 1508 C C . GLY A 1 193 ? 1.900 1.014 -8.496 1.00 98.38 193 GLY A C 1
ATOM 1509 O O . GLY A 1 193 ? 1.300 0.446 -7.579 1.00 98.38 193 GLY A O 1
ATOM 1510 N N . THR A 1 194 ? 3.098 0.616 -8.927 1.00 98.81 194 THR A N 1
ATOM 1511 C CA . THR A 1 194 ? 3.859 -0.492 -8.329 1.00 98.81 194 THR A CA 1
ATOM 1512 C C . THR A 1 194 ? 4.272 -0.178 -6.891 1.00 98.81 194 THR A C 1
ATOM 1514 O O . THR A 1 194 ? 4.057 -0.996 -6.001 1.00 98.81 194 THR A O 1
ATOM 1517 N N . ALA A 1 195 ? 4.782 1.028 -6.622 1.00 98.50 195 ALA A N 1
ATOM 1518 C CA . ALA A 1 195 ? 5.179 1.460 -5.280 1.00 98.50 195 ALA A CA 1
ATOM 1519 C C . ALA A 1 195 ? 4.004 1.492 -4.288 1.00 98.50 195 ALA A C 1
ATOM 1521 O O . ALA A 1 195 ? 4.161 1.164 -3.110 1.00 98.50 195 ALA A O 1
ATOM 1522 N N . THR A 1 196 ? 2.820 1.893 -4.764 1.00 98.44 196 THR A N 1
ATOM 1523 C CA . THR A 1 196 ? 1.580 1.892 -3.978 1.00 98.44 196 THR A CA 1
ATOM 1524 C C . THR A 1 196 ? 1.206 0.465 -3.587 1.00 98.44 196 THR A C 1
ATOM 1526 O O . THR A 1 196 ? 1.017 0.191 -2.404 1.00 98.44 196 THR A O 1
ATOM 1529 N N . LEU A 1 197 ? 1.164 -0.461 -4.550 1.00 98.69 197 LEU A N 1
ATOM 1530 C CA . LEU A 1 197 ? 0.875 -1.867 -4.264 1.00 98.69 197 LEU A CA 1
ATOM 1531 C C . LEU A 1 197 ? 1.914 -2.487 -3.323 1.00 98.69 197 LEU A C 1
ATOM 1533 O O . LEU A 1 197 ? 1.532 -3.142 -2.360 1.00 98.69 197 LEU A O 1
ATOM 1537 N N . ASP A 1 198 ? 3.207 -2.259 -3.564 1.00 98.62 198 ASP A N 1
ATOM 1538 C CA . ASP A 1 198 ? 4.289 -2.771 -2.713 1.00 98.62 198 ASP A CA 1
ATOM 1539 C C . ASP A 1 198 ? 4.135 -2.274 -1.267 1.00 98.62 198 ASP A C 1
ATOM 1541 O O . ASP A 1 198 ? 4.184 -3.062 -0.328 1.00 98.62 198 ASP A O 1
ATOM 1545 N N . THR A 1 199 ? 3.825 -0.987 -1.080 1.00 98.06 199 THR A N 1
ATOM 1546 C CA . THR A 1 199 ? 3.537 -0.409 0.243 1.00 98.06 199 THR A CA 1
ATOM 1547 C C . THR A 1 199 ? 2.362 -1.114 0.934 1.00 98.06 199 THR A C 1
ATOM 1549 O O . THR A 1 199 ? 2.436 -1.410 2.129 1.00 98.06 199 THR A O 1
ATOM 1552 N N . PHE A 1 200 ? 1.286 -1.407 0.198 1.00 98.25 200 PHE A N 1
ATOM 1553 C CA . PHE A 1 200 ? 0.117 -2.090 0.756 1.00 98.25 200 PHE A CA 1
ATOM 1554 C C . PHE A 1 200 ? 0.408 -3.562 1.077 1.00 98.25 200 PHE A C 1
ATOM 1556 O O . PHE A 1 200 ? 0.001 -4.056 2.129 1.00 98.25 200 PHE A O 1
ATOM 1563 N N . LEU A 1 201 ? 1.148 -4.265 0.219 1.00 98.19 201 LEU A N 1
ATOM 1564 C CA . LEU A 1 201 ? 1.535 -5.658 0.446 1.00 98.19 201 LEU A CA 1
ATOM 1565 C C . LEU A 1 201 ? 2.540 -5.796 1.596 1.00 98.19 201 LEU A C 1
ATOM 1567 O O . LEU A 1 201 ? 2.403 -6.715 2.400 1.00 98.19 201 LEU A O 1
ATOM 1571 N N . ALA A 1 202 ? 3.480 -4.858 1.740 1.00 97.00 202 ALA A N 1
ATOM 1572 C CA . ALA A 1 202 ? 4.407 -4.791 2.870 1.00 97.00 202 ALA A CA 1
ATOM 1573 C C . ALA A 1 202 ? 3.663 -4.711 4.211 1.00 97.00 202 ALA A C 1
ATOM 1575 O O . ALA A 1 202 ? 3.996 -5.417 5.164 1.00 97.00 202 ALA A O 1
ATOM 1576 N N . ARG A 1 203 ? 2.622 -3.877 4.273 1.00 97.25 203 ARG A N 1
ATOM 1577 C CA . ARG A 1 203 ? 1.749 -3.742 5.446 1.00 97.25 203 ARG A CA 1
ATOM 1578 C C . ARG A 1 203 ? 0.882 -4.979 5.662 1.00 97.25 203 ARG A C 1
ATOM 1580 O O . ARG A 1 203 ? 0.789 -5.455 6.790 1.00 97.25 203 ARG A O 1
ATOM 1587 N N . ALA A 1 204 ? 0.303 -5.541 4.601 1.00 96.75 204 ALA A N 1
ATOM 1588 C CA . ALA A 1 204 ? -0.493 -6.768 4.685 1.00 96.75 204 ALA A CA 1
ATOM 1589 C C . ALA A 1 204 ? 0.340 -7.955 5.202 1.00 96.75 204 ALA A C 1
ATOM 1591 O O . ALA A 1 204 ? -0.127 -8.710 6.047 1.00 96.75 204 ALA A O 1
ATOM 1592 N N . ALA A 1 205 ? 1.599 -8.076 4.768 1.00 95.75 205 ALA A N 1
ATOM 1593 C CA . ALA A 1 205 ? 2.549 -9.074 5.267 1.00 95.75 205 ALA A CA 1
ATOM 1594 C C . ALA A 1 205 ? 2.923 -8.877 6.752 1.00 95.75 205 ALA A C 1
ATOM 1596 O O . ALA A 1 205 ? 3.487 -9.776 7.368 1.00 95.75 205 ALA A O 1
ATOM 1597 N N . ASN A 1 206 ? 2.607 -7.712 7.324 1.00 96.25 206 ASN A N 1
ATOM 1598 C CA . ASN A 1 206 ? 2.800 -7.364 8.731 1.00 96.25 206 ASN A CA 1
ATOM 1599 C C . ASN A 1 206 ? 1.456 -7.211 9.471 1.00 96.25 206 ASN A C 1
ATOM 1601 O O . ASN A 1 206 ? 1.337 -6.413 10.401 1.00 96.25 206 ASN A O 1
ATOM 1605 N N . ASP A 1 207 ? 0.444 -7.990 9.078 1.00 95.12 207 ASP A N 1
ATOM 1606 C CA . ASP A 1 207 ? -0.854 -8.111 9.756 1.00 95.12 207 ASP A CA 1
ATOM 1607 C C . ASP A 1 207 ? -1.679 -6.814 9.825 1.00 95.12 207 ASP A C 1
ATOM 1609 O O . ASP A 1 207 ? -2.458 -6.608 10.767 1.00 95.12 207 ASP A O 1
ATOM 1613 N N . TYR A 1 208 ? -1.528 -5.929 8.836 1.00 96.69 208 TYR A N 1
ATOM 1614 C CA . TYR A 1 208 ? -2.495 -4.853 8.631 1.00 96.69 208 TYR A CA 1
ATOM 1615 C C . TYR A 1 208 ? -3.801 -5.449 8.088 1.00 96.69 208 TYR A C 1
ATOM 1617 O O . TYR A 1 208 ? -3.819 -6.046 7.015 1.00 96.69 208 TYR A O 1
ATOM 1625 N N . ASP A 1 209 ? -4.892 -5.263 8.835 1.00 92.88 209 ASP A N 1
ATOM 1626 C CA . ASP A 1 209 ? -6.230 -5.807 8.547 1.00 92.88 209 ASP A CA 1
ATOM 1627 C C . ASP A 1 209 ? -6.949 -4.985 7.475 1.00 92.88 209 ASP A C 1
ATOM 1629 O O . ASP A 1 209 ? -7.500 -5.529 6.520 1.00 92.88 209 ASP A O 1
ATOM 1633 N N . ILE A 1 210 ? -6.917 -3.658 7.621 1.00 93.75 210 ILE A N 1
ATOM 1634 C CA . ILE A 1 210 ? -7.558 -2.729 6.690 1.00 93.75 210 ILE A CA 1
ATOM 1635 C C . ILE A 1 210 ? -6.559 -1.711 6.170 1.00 93.75 210 ILE A C 1
ATOM 1637 O O . ILE A 1 210 ? -5.696 -1.231 6.907 1.00 93.75 210 ILE A O 1
ATOM 1641 N N . GLN A 1 211 ? -6.685 -1.373 4.892 1.00 96.19 211 GLN A N 1
ATOM 1642 C CA . GLN A 1 211 ? -5.893 -0.327 4.267 1.00 96.19 211 GLN A CA 1
ATOM 1643 C C . GLN A 1 211 ? -6.763 0.445 3.284 1.00 96.19 211 GLN A C 1
ATOM 1645 O O . GLN A 1 211 ? -7.269 -0.123 2.315 1.00 96.19 211 GLN A O 1
ATOM 1650 N N . ASN A 1 212 ? -6.934 1.738 3.537 1.00 95.50 212 ASN A N 1
ATOM 1651 C CA . ASN A 1 212 ? -7.847 2.579 2.774 1.00 95.50 212 ASN A CA 1
ATOM 1652 C C . ASN A 1 212 ? -7.076 3.482 1.811 1.00 95.50 212 ASN A C 1
ATOM 1654 O O . ASN A 1 212 ? -6.285 4.321 2.235 1.00 95.50 212 ASN A O 1
ATOM 1658 N N . PHE A 1 213 ? -7.330 3.340 0.510 1.00 96.75 213 PHE A N 1
ATOM 1659 C CA . PHE A 1 213 ? -6.908 4.340 -0.468 1.00 96.75 213 PHE A CA 1
ATOM 1660 C C . PHE A 1 213 ? -7.718 5.625 -0.252 1.00 96.75 213 PHE A C 1
ATOM 1662 O O . PHE A 1 213 ? -8.944 5.556 -0.168 1.00 96.75 213 PHE A O 1
ATOM 1669 N N . PHE A 1 214 ? -7.056 6.782 -0.160 1.00 95.00 214 PHE A N 1
ATOM 1670 C CA . PHE A 1 214 ? -7.687 7.984 0.402 1.00 95.00 214 PHE A CA 1
ATOM 1671 C C . PHE A 1 214 ? -8.949 8.456 -0.338 1.00 95.00 214 PHE A C 1
ATOM 1673 O O . PHE A 1 214 ? -9.908 8.872 0.310 1.00 95.00 214 PHE A O 1
ATOM 1680 N N . THR A 1 215 ? -9.010 8.408 -1.676 1.00 95.06 215 THR A N 1
ATOM 1681 C CA . THR A 1 215 ? -10.216 8.878 -2.380 1.00 95.06 215 THR A CA 1
ATOM 1682 C C . THR A 1 215 ? -10.605 8.044 -3.603 1.00 95.06 215 THR A C 1
ATOM 1684 O O . THR A 1 215 ? -9.962 8.085 -4.655 1.00 95.06 215 THR A O 1
ATOM 1687 N N . PHE A 1 216 ? -11.762 7.376 -3.512 1.00 95.62 216 PHE A N 1
ATOM 1688 C CA . PHE A 1 216 ? -12.476 6.852 -4.679 1.00 95.62 216 PHE A CA 1
ATOM 1689 C C . PHE A 1 216 ? -13.264 7.978 -5.363 1.00 95.62 216 PHE A C 1
ATOM 1691 O O . PHE A 1 216 ? -14.405 8.282 -5.014 1.00 95.62 216 PHE A O 1
ATOM 1698 N N . TYR A 1 217 ? -12.616 8.657 -6.304 1.00 96.62 217 TYR A N 1
ATOM 1699 C CA . TYR A 1 217 ? -13.177 9.802 -7.016 1.00 96.62 217 TYR A CA 1
ATOM 1700 C C . TYR A 1 217 ? -12.554 9.975 -8.403 1.00 96.62 217 TYR A C 1
ATOM 1702 O O . TYR A 1 217 ? -11.517 9.378 -8.708 1.00 96.62 217 TYR A O 1
ATOM 1710 N N . HIS A 1 218 ? -13.198 10.817 -9.216 1.00 96.00 218 HIS A N 1
ATOM 1711 C CA . HIS A 1 218 ? -12.773 11.183 -10.564 1.00 96.00 218 HIS A CA 1
ATOM 1712 C C . HIS A 1 218 ? -12.203 12.603 -10.569 1.00 96.00 218 HIS A C 1
ATOM 1714 O O . HIS A 1 218 ? -12.891 13.562 -10.220 1.00 96.00 218 HIS A O 1
ATOM 1720 N N . GLY A 1 219 ? -10.966 12.777 -11.014 1.00 93.56 219 GLY A N 1
ATOM 1721 C CA . GLY A 1 219 ? -10.338 14.089 -11.080 1.00 93.56 219 GLY A CA 1
ATOM 1722 C C . GLY A 1 219 ? -8.991 14.051 -11.781 1.00 93.56 219 GLY A C 1
ATOM 1723 O O . GLY A 1 219 ? -8.622 13.057 -12.393 1.00 93.56 219 GLY A O 1
ATOM 1724 N N . ARG A 1 220 ? -8.248 15.157 -11.708 1.00 90.38 220 ARG A N 1
ATOM 1725 C CA . ARG A 1 220 ? -6.852 15.188 -12.168 1.00 90.38 220 ARG A CA 1
ATOM 1726 C C . ARG A 1 220 ? -5.868 15.165 -11.017 1.00 90.38 220 ARG A C 1
ATOM 1728 O O . ARG A 1 220 ? -4.820 14.555 -11.169 1.00 90.38 220 ARG A O 1
ATOM 1735 N N . SER A 1 221 ? -6.187 15.836 -9.916 1.00 88.69 221 SER A N 1
ATOM 1736 C CA . SER A 1 221 ? -5.195 16.186 -8.906 1.00 88.69 221 SER A CA 1
ATOM 1737 C C . SER A 1 221 ? -5.321 15.379 -7.624 1.00 88.69 221 SER A C 1
ATOM 1739 O O . SER A 1 221 ? -6.426 14.994 -7.246 1.00 88.69 221 SER A O 1
ATOM 1741 N N . HIS A 1 222 ? -4.193 15.185 -6.952 1.00 88.62 222 HIS A N 1
ATOM 1742 C CA . HIS A 1 222 ? -4.048 14.507 -5.674 1.00 88.62 222 HIS A CA 1
ATOM 1743 C C . HIS A 1 222 ? -4.589 13.069 -5.709 1.00 88.62 222 HIS A C 1
ATOM 1745 O O . HIS A 1 222 ? -4.598 12.414 -6.754 1.00 88.62 222 HIS A O 1
ATOM 1751 N N . TRP A 1 223 ? -5.050 12.583 -4.563 1.00 91.69 223 TRP A N 1
ATOM 1752 C CA . TRP A 1 223 ? -5.416 11.200 -4.259 1.00 91.69 223 TRP A CA 1
ATOM 1753 C C . TRP A 1 223 ? -6.674 10.650 -4.943 1.00 91.69 223 TRP A C 1
ATOM 1755 O O . TRP A 1 223 ? -7.314 9.739 -4.426 1.00 91.69 223 TRP A O 1
ATOM 1765 N N . VAL A 1 224 ? -7.065 11.185 -6.094 1.00 95.25 224 VAL A N 1
ATOM 1766 C CA . VAL A 1 224 ? -8.185 10.636 -6.861 1.00 95.25 224 VAL A CA 1
ATOM 1767 C C . VAL A 1 224 ? -7.776 9.331 -7.542 1.00 95.25 224 VAL A C 1
ATOM 1769 O O . VAL A 1 224 ? -6.717 9.241 -8.159 1.00 95.25 224 VAL A O 1
ATOM 1772 N N . SER A 1 225 ? -8.635 8.321 -7.439 1.00 97.12 225 SER A N 1
ATOM 1773 C CA . SER A 1 225 ? -8.453 6.999 -8.058 1.00 97.12 225 SER A CA 1
ATOM 1774 C C . SER A 1 225 ? -8.592 6.976 -9.588 1.00 97.12 225 SER A C 1
ATOM 1776 O O . SER A 1 225 ? -7.981 6.137 -10.246 1.00 97.12 225 SER A O 1
ATOM 1778 N N . HIS A 1 226 ? -9.390 7.884 -10.158 1.00 98.06 226 HIS A N 1
ATOM 1779 C CA . HIS A 1 226 ? -9.783 7.862 -11.567 1.00 98.06 226 HIS A CA 1
ATOM 1780 C C . HIS A 1 226 ? -9.612 9.235 -12.206 1.00 98.06 226 HIS A C 1
ATOM 1782 O O . HIS A 1 226 ? -9.739 10.272 -11.549 1.00 98.06 226 HIS A O 1
ATOM 1788 N N . VAL A 1 227 ? -9.408 9.234 -13.519 1.00 96.38 227 VAL A N 1
ATOM 1789 C CA . VAL A 1 227 ? -9.482 10.445 -14.337 1.00 96.38 227 VAL A CA 1
ATOM 1790 C C . VAL A 1 227 ? -10.916 10.973 -14.364 1.00 96.38 227 VAL A C 1
ATOM 1792 O O . VAL A 1 227 ? -11.867 10.228 -14.153 1.00 96.38 227 VAL A O 1
ATOM 1795 N N . SER A 1 228 ? -11.115 12.262 -14.650 1.00 93.75 228 SER A N 1
ATOM 1796 C CA . SER A 1 228 ? -12.456 12.800 -14.902 1.00 93.75 228 SER A CA 1
ATOM 1797 C C . SER A 1 228 ? -13.235 11.974 -15.942 1.00 93.75 228 SER A C 1
ATOM 1799 O O . SER A 1 228 ? -12.702 11.571 -16.978 1.00 93.75 228 SER A O 1
ATOM 1801 N N . LEU A 1 229 ? -14.537 11.779 -15.702 1.00 93.50 229 LEU A N 1
ATOM 1802 C CA . LEU A 1 229 ? -15.420 11.036 -16.615 1.00 93.50 229 LEU A CA 1
ATOM 1803 C C . LEU A 1 229 ? -15.420 11.616 -18.039 1.00 93.50 229 LEU A C 1
ATOM 1805 O O . LEU A 1 229 ? -15.465 10.872 -19.010 1.00 93.50 229 LEU A O 1
ATOM 1809 N N . GLN A 1 230 ? -15.291 12.940 -18.170 1.00 92.69 230 GLN A N 1
ATOM 1810 C CA . GLN A 1 230 ? -15.238 13.635 -19.464 1.00 92.69 230 GLN A CA 1
ATOM 1811 C C . GLN A 1 230 ? -14.018 13.262 -20.314 1.00 92.69 230 GLN A C 1
ATOM 1813 O O . GLN A 1 230 ? -14.063 13.398 -21.532 1.00 92.69 230 GLN A O 1
ATOM 1818 N N . LYS A 1 231 ? -12.927 12.820 -19.682 1.00 89.19 231 LYS A N 1
ATOM 1819 C CA . LYS A 1 231 ? -11.729 12.362 -20.385 1.00 89.19 231 LYS A CA 1
ATOM 1820 C C . LYS A 1 231 ? -11.738 10.856 -20.636 1.00 89.19 231 LYS A C 1
ATOM 1822 O O . LYS A 1 231 ? -10.908 10.412 -21.406 1.00 89.19 231 LYS A O 1
ATOM 1827 N N . GLY A 1 232 ? -12.673 10.104 -20.048 1.00 92.06 232 GLY A N 1
ATOM 1828 C CA . GLY A 1 232 ? -12.831 8.658 -20.242 1.00 92.06 232 GLY A CA 1
ATOM 1829 C C . GLY A 1 232 ? -12.980 7.859 -18.947 1.00 92.06 232 GLY A C 1
ATOM 1830 O O . GLY A 1 232 ? -13.367 6.698 -19.002 1.00 92.06 232 GLY A O 1
ATOM 1831 N N . GLY A 1 233 ? -12.723 8.469 -17.782 1.00 95.06 233 GLY A N 1
ATOM 1832 C CA . GLY A 1 233 ? -13.022 7.857 -16.482 1.00 95.06 233 GLY A CA 1
ATOM 1833 C C . GLY A 1 233 ? -12.178 6.636 -16.106 1.00 95.06 233 GLY A C 1
ATOM 1834 O O . GLY A 1 233 ? -12.542 5.923 -15.178 1.00 95.06 233 GLY A O 1
ATOM 1835 N N . TRP A 1 234 ? -11.077 6.364 -16.806 1.00 95.62 234 TRP A N 1
ATOM 1836 C CA . TRP A 1 234 ? -10.218 5.224 -16.488 1.00 95.62 234 TRP A CA 1
ATOM 1837 C C . TRP A 1 234 ? -9.435 5.446 -15.184 1.00 95.62 234 TRP A C 1
ATOM 1839 O O . TRP A 1 234 ? -9.193 6.576 -14.742 1.00 95.62 234 TRP A O 1
ATOM 1849 N N . ALA A 1 235 ? -9.031 4.337 -14.571 1.00 97.44 235 ALA A N 1
ATOM 1850 C CA . ALA A 1 235 ? -8.285 4.320 -13.323 1.00 97.44 235 ALA A CA 1
ATOM 1851 C C . ALA A 1 235 ? -6.830 4.786 -13.495 1.00 97.44 235 ALA A C 1
ATOM 1853 O O . ALA A 1 235 ? -6.203 4.625 -14.550 1.00 97.44 235 ALA A O 1
ATOM 1854 N N . HIS A 1 236 ? -6.269 5.335 -12.420 1.00 98.06 236 HIS A N 1
ATOM 1855 C CA . HIS A 1 236 ? -4.833 5.561 -12.301 1.00 98.06 236 HIS A CA 1
ATOM 1856 C C . HIS A 1 236 ? -4.102 4.269 -11.893 1.00 98.06 236 HIS A C 1
ATOM 1858 O O . HIS A 1 236 ? -4.683 3.451 -11.176 1.00 98.06 236 HIS A O 1
ATOM 1864 N N . PRO A 1 237 ? -2.822 4.089 -12.276 1.00 98.31 237 PRO A N 1
ATOM 1865 C CA . PRO A 1 237 ? -2.048 2.880 -11.972 1.00 98.31 237 PRO A CA 1
ATOM 1866 C C . PRO A 1 237 ? -2.072 2.455 -10.498 1.00 98.31 237 PRO A C 1
ATOM 1868 O O . PRO A 1 237 ? -2.177 1.270 -10.204 1.00 98.31 237 PRO A O 1
ATOM 1871 N N . CYS A 1 238 ? -2.039 3.415 -9.568 1.00 97.19 238 CYS A N 1
ATOM 1872 C CA . CYS A 1 238 ? -2.118 3.168 -8.126 1.00 97.19 238 CYS A CA 1
ATOM 1873 C C . CYS A 1 238 ? -3.450 2.569 -7.660 1.00 97.19 238 CYS A C 1
ATOM 1875 O O . CYS A 1 238 ? -3.467 1.851 -6.669 1.00 97.19 238 CYS A O 1
ATOM 1877 N N . TRP A 1 239 ? -4.550 2.822 -8.369 1.00 98.06 239 TRP A N 1
ATOM 1878 C CA . TRP A 1 239 ? -5.830 2.164 -8.116 1.00 98.06 239 TRP A CA 1
ATOM 1879 C C . TRP A 1 239 ? -5.875 0.783 -8.779 1.00 98.06 239 TRP A C 1
ATOM 1881 O O . TRP A 1 239 ? -6.233 -0.203 -8.139 1.00 98.06 239 TRP A O 1
ATOM 1891 N N . MET A 1 240 ? -5.428 0.698 -10.037 1.00 98.06 240 MET A N 1
ATOM 1892 C CA . MET A 1 240 ? -5.449 -0.534 -10.835 1.00 98.06 240 MET A CA 1
ATOM 1893 C C . MET A 1 240 ? -4.722 -1.697 -10.146 1.00 98.06 240 MET A C 1
ATOM 1895 O O . MET A 1 240 ? -5.220 -2.823 -10.118 1.00 98.06 240 MET A O 1
ATOM 1899 N N . THR A 1 241 ? -3.542 -1.444 -9.573 1.00 97.50 241 THR A N 1
ATOM 1900 C CA . THR A 1 241 ? -2.755 -2.484 -8.892 1.00 97.50 241 THR A CA 1
ATOM 1901 C C . THR A 1 241 ? -3.381 -2.929 -7.568 1.00 97.50 241 THR A C 1
ATOM 1903 O O . THR A 1 241 ? -3.304 -4.110 -7.227 1.00 97.50 241 THR A O 1
ATOM 1906 N N . LEU A 1 242 ? -4.061 -2.035 -6.845 1.00 97.94 242 LEU A N 1
ATOM 1907 C CA . LEU A 1 242 ? -4.805 -2.391 -5.632 1.00 97.94 242 LEU A CA 1
ATOM 1908 C C . LEU A 1 242 ? -6.063 -3.208 -5.953 1.00 97.94 242 LEU A C 1
ATOM 1910 O O . LEU A 1 242 ? -6.356 -4.190 -5.267 1.00 97.94 242 LEU A O 1
ATOM 1914 N N . GLU A 1 243 ? -6.778 -2.872 -7.030 1.00 97.25 243 GLU A N 1
ATOM 1915 C CA . GLU A 1 243 ? -7.895 -3.689 -7.518 1.00 97.25 243 GLU A CA 1
ATOM 1916 C C . GLU A 1 243 ? -7.448 -5.094 -7.911 1.00 97.25 243 GLU A C 1
ATOM 1918 O O . GLU A 1 243 ? -8.179 -6.061 -7.678 1.00 97.25 243 GLU A O 1
ATOM 1923 N N . LEU A 1 244 ? -6.245 -5.227 -8.472 1.00 95.94 244 LEU A N 1
ATOM 1924 C CA . LEU A 1 244 ? -5.682 -6.528 -8.803 1.00 95.94 244 LEU A CA 1
ATOM 1925 C C . LEU A 1 244 ? -5.531 -7.407 -7.552 1.00 95.94 244 LEU A C 1
ATOM 1927 O O . LEU A 1 244 ? -5.943 -8.569 -7.569 1.00 95.94 244 LEU A O 1
ATOM 1931 N N . PHE A 1 245 ? -5.016 -6.852 -6.449 1.00 97.12 245 PHE A N 1
ATOM 1932 C CA . PHE A 1 245 ? -4.950 -7.568 -5.175 1.00 97.12 245 PHE A CA 1
ATOM 1933 C C . PHE A 1 245 ? -6.344 -7.968 -4.678 1.00 97.12 245 PHE A C 1
ATOM 1935 O O . PHE A 1 245 ? -6.598 -9.154 -4.458 1.00 97.12 245 PHE A O 1
ATOM 1942 N N . ASN A 1 246 ? -7.267 -7.007 -4.587 1.00 95.88 246 ASN A N 1
ATOM 1943 C CA . ASN A 1 246 ? -8.605 -7.218 -4.027 1.00 95.88 246 ASN A CA 1
ATOM 1944 C C . ASN A 1 246 ? -9.431 -8.259 -4.801 1.00 95.88 246 ASN A C 1
ATOM 1946 O O . ASN A 1 246 ? -10.120 -9.081 -4.193 1.00 95.88 246 ASN A O 1
ATOM 1950 N N . ASN A 1 247 ? -9.346 -8.256 -6.132 1.00 96.44 247 ASN A N 1
ATOM 1951 C CA . ASN A 1 247 ? -10.176 -9.114 -6.979 1.00 96.44 247 ASN A CA 1
ATOM 1952 C C . ASN A 1 247 ? -9.567 -10.495 -7.246 1.00 96.44 247 ASN A C 1
ATOM 1954 O O . ASN A 1 247 ? -10.304 -11.446 -7.513 1.00 96.44 247 ASN A O 1
ATOM 1958 N N . VAL A 1 248 ? -8.237 -10.619 -7.215 1.00 96.81 248 VAL A N 1
ATOM 1959 C CA . VAL A 1 248 ? -7.551 -11.820 -7.720 1.00 96.81 248 VAL A CA 1
ATOM 1960 C C . VAL A 1 248 ? -6.705 -12.515 -6.657 1.00 96.81 248 VAL A C 1
ATOM 1962 O O . VAL A 1 248 ? -6.673 -13.748 -6.633 1.00 96.81 248 VAL A O 1
ATOM 1965 N N . ALA A 1 249 ? -6.053 -11.751 -5.779 1.00 97.38 249 ALA A N 1
ATOM 1966 C CA . ALA A 1 249 ? -4.962 -12.241 -4.940 1.00 97.38 249 ALA A CA 1
ATOM 1967 C C . ALA A 1 249 ? -5.211 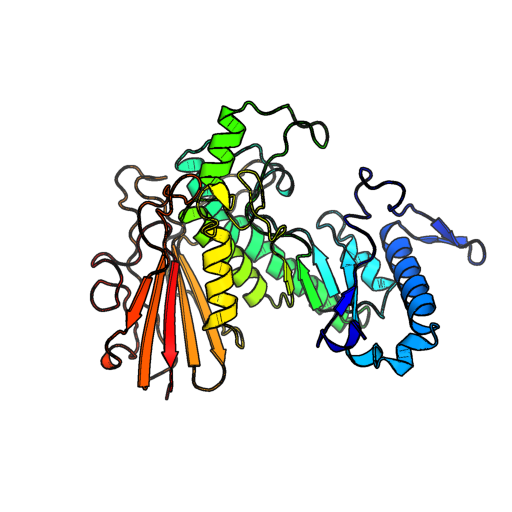-12.133 -3.428 1.00 97.38 249 ALA A C 1
ATOM 1969 O O . ALA A 1 249 ? -4.268 -12.246 -2.651 1.00 97.38 249 ALA A O 1
ATOM 1970 N N . THR A 1 250 ? -6.456 -11.959 -2.984 1.00 95.31 250 THR A N 1
ATOM 1971 C CA . THR A 1 250 ? -6.782 -12.060 -1.553 1.00 95.31 250 THR A CA 1
ATOM 1972 C C . THR A 1 250 ? -6.631 -13.496 -1.043 1.00 95.31 250 THR A C 1
ATOM 1974 O O . THR A 1 250 ? -6.939 -14.467 -1.739 1.00 95.31 250 THR A O 1
ATOM 1977 N N . GLY A 1 251 ? -6.182 -13.638 0.200 1.00 95.69 251 GLY A N 1
ATOM 1978 C CA . GLY A 1 251 ? -5.926 -14.918 0.853 1.00 95.69 251 GLY A CA 1
ATOM 1979 C C . GLY A 1 251 ? -5.022 -14.729 2.064 1.00 95.69 251 GLY A C 1
ATOM 1980 O O . GLY A 1 251 ? -4.701 -13.596 2.422 1.00 95.69 251 GLY A O 1
ATOM 1981 N N . ASP A 1 252 ? -4.594 -15.835 2.659 1.00 96.69 252 ASP A N 1
ATOM 1982 C CA . ASP A 1 252 ? -3.605 -15.808 3.731 1.00 96.69 252 ASP A CA 1
ATOM 1983 C C . ASP A 1 252 ? -2.261 -15.374 3.142 1.00 96.69 252 ASP A C 1
ATOM 1985 O O . ASP A 1 252 ? -1.791 -15.976 2.169 1.00 96.69 252 ASP A O 1
ATOM 1989 N N . MET A 1 253 ? -1.651 -14.327 3.704 1.00 97.25 253 MET A N 1
ATOM 1990 C CA . MET A 1 253 ? -0.298 -13.915 3.332 1.00 97.25 253 MET A CA 1
ATOM 1991 C C . MET A 1 253 ? 0.677 -15.036 3.700 1.00 97.25 253 MET A C 1
ATOM 1993 O O . MET A 1 253 ? 0.702 -15.514 4.833 1.00 97.25 253 MET A O 1
ATOM 1997 N N . LEU A 1 254 ? 1.479 -15.471 2.732 1.00 97.00 254 LEU A N 1
ATOM 1998 C CA . LEU A 1 254 ? 2.525 -16.459 2.951 1.00 97.00 254 LEU A CA 1
ATOM 1999 C C . LEU A 1 254 ? 3.838 -15.761 3.293 1.00 97.00 254 LEU A C 1
ATOM 2001 O O . LEU A 1 254 ? 4.147 -14.699 2.749 1.00 97.00 254 LEU A O 1
ATOM 2005 N N . ASN A 1 255 ? 4.648 -16.403 4.133 1.00 95.56 255 ASN A N 1
ATOM 2006 C CA . ASN A 1 255 ? 6.020 -15.962 4.336 1.00 95.56 255 ASN A CA 1
ATOM 2007 C C . ASN A 1 255 ? 6.824 -16.148 3.041 1.00 95.56 255 ASN A C 1
ATOM 2009 O O . ASN A 1 255 ? 6.817 -17.232 2.453 1.00 95.56 255 ASN A O 1
ATOM 2013 N N . VAL A 1 256 ? 7.536 -15.103 2.627 1.00 96.12 256 VAL A N 1
ATOM 2014 C CA . VAL A 1 256 ? 8.435 -15.121 1.471 1.00 96.12 256 VAL A CA 1
ATOM 2015 C C . VAL A 1 256 ? 9.840 -14.809 1.965 1.00 96.12 256 VAL A C 1
ATOM 2017 O O . VAL A 1 256 ? 10.084 -13.755 2.545 1.00 96.12 256 VAL A O 1
ATOM 2020 N N . GLU A 1 257 ? 10.765 -15.737 1.737 1.00 95.56 257 GLU A N 1
ATOM 2021 C CA . GLU A 1 257 ? 12.168 -15.574 2.107 1.00 95.56 257 GLU A CA 1
ATOM 2022 C C . GLU A 1 257 ? 12.984 -15.091 0.903 1.00 95.56 257 GLU A C 1
ATOM 2024 O O . GLU A 1 257 ? 13.086 -15.774 -0.120 1.00 95.56 257 GLU A O 1
ATOM 2029 N N . THR A 1 258 ? 13.604 -13.921 1.038 1.00 93.88 258 THR A N 1
ATOM 2030 C CA . THR A 1 258 ? 14.520 -13.384 0.027 1.00 93.88 258 THR A CA 1
ATOM 2031 C C . THR A 1 258 ? 15.920 -13.951 0.241 1.00 93.88 258 THR A C 1
ATOM 2033 O O . THR A 1 258 ? 16.594 -13.589 1.200 1.00 93.88 258 THR A O 1
ATOM 2036 N N . ARG A 1 259 ? 16.381 -14.813 -0.675 1.00 94.12 259 ARG A N 1
ATOM 2037 C CA . ARG A 1 259 ? 17.733 -15.407 -0.616 1.00 94.12 259 ARG A CA 1
ATOM 2038 C C . ARG A 1 259 ? 18.831 -14.486 -1.144 1.00 94.12 259 ARG A C 1
ATOM 2040 O O . ARG A 1 259 ? 19.922 -14.444 -0.591 1.00 94.12 259 ARG A O 1
ATOM 2047 N N . ALA A 1 260 ? 18.554 -13.793 -2.245 1.00 95.19 260 ALA A N 1
ATOM 2048 C CA . ALA A 1 260 ? 19.457 -12.844 -2.881 1.00 95.19 260 ALA A CA 1
ATOM 2049 C C . ALA A 1 260 ? 18.632 -11.823 -3.667 1.00 95.19 260 ALA A C 1
ATOM 2051 O O . ALA A 1 260 ? 17.660 -12.187 -4.329 1.00 95.19 260 ALA A O 1
ATOM 2052 N N . VAL A 1 261 ? 19.014 -10.552 -3.592 1.00 95.44 261 VAL A N 1
ATOM 2053 C CA . VAL A 1 261 ? 18.321 -9.452 -4.268 1.00 95.44 261 VAL A CA 1
ATOM 2054 C C . VAL A 1 261 ? 19.311 -8.312 -4.502 1.00 95.44 261 VAL A C 1
ATOM 2056 O O . VAL A 1 261 ? 20.171 -8.096 -3.647 1.00 95.44 261 VAL A O 1
ATOM 2059 N N . PRO A 1 262 ? 19.243 -7.584 -5.631 1.00 95.44 262 PRO A N 1
ATOM 2060 C CA . PRO A 1 262 ? 19.988 -6.339 -5.759 1.00 95.44 262 PRO A CA 1
ATOM 2061 C C . PRO A 1 262 ? 19.531 -5.348 -4.684 1.00 95.44 262 PRO A C 1
ATOM 2063 O O . PRO A 1 262 ? 18.331 -5.180 -4.451 1.00 95.44 262 PRO A O 1
ATOM 2066 N N . MET A 1 263 ? 20.492 -4.699 -4.039 1.00 95.94 263 MET A N 1
ATOM 2067 C CA . MET A 1 263 ? 20.258 -3.746 -2.960 1.00 95.94 263 MET A CA 1
ATOM 2068 C C . MET A 1 263 ? 20.922 -2.411 -3.273 1.00 95.94 263 MET A C 1
ATOM 2070 O O . MET A 1 263 ? 21.830 -2.336 -4.104 1.00 95.94 263 MET A O 1
ATOM 2074 N N . ILE A 1 264 ? 20.462 -1.360 -2.604 1.00 95.25 264 ILE A N 1
ATOM 2075 C CA . ILE A 1 264 ? 21.079 -0.041 -2.655 1.00 95.25 264 ILE A CA 1
ATOM 2076 C C . ILE A 1 264 ? 21.098 0.600 -1.269 1.00 95.25 264 ILE A C 1
ATOM 2078 O O . ILE A 1 264 ? 20.156 0.446 -0.491 1.00 95.25 264 ILE A O 1
ATOM 2082 N N . ASP A 1 265 ? 22.140 1.376 -0.999 1.00 94.50 265 ASP A N 1
ATOM 2083 C CA . ASP A 1 265 ? 22.186 2.250 0.165 1.00 94.50 265 ASP A CA 1
ATOM 2084 C C . ASP A 1 265 ? 21.484 3.569 -0.138 1.00 94.50 265 ASP A C 1
ATOM 2086 O O . ASP A 1 265 ? 21.787 4.259 -1.117 1.00 94.50 265 ASP A O 1
ATOM 2090 N N . LEU A 1 266 ? 20.550 3.942 0.729 1.00 89.06 266 LEU A N 1
ATOM 2091 C CA . LEU A 1 266 ? 19.814 5.187 0.620 1.00 89.06 266 LEU A CA 1
ATOM 2092 C C . LEU A 1 266 ? 20.405 6.239 1.554 1.00 89.06 266 LEU A C 1
ATOM 2094 O O . LEU A 1 266 ? 20.489 6.011 2.769 1.00 89.06 266 LEU A O 1
ATOM 2098 N N . PRO A 1 267 ? 20.762 7.427 1.034 1.00 86.88 267 PRO A N 1
ATOM 2099 C CA . PRO A 1 267 ? 21.107 8.544 1.892 1.00 86.88 267 PRO A CA 1
ATOM 2100 C C . PRO A 1 267 ? 19.876 8.997 2.684 1.00 86.88 267 PRO A C 1
ATOM 2102 O O . PRO A 1 267 ? 18.727 8.693 2.351 1.00 86.88 267 PRO A O 1
ATOM 2105 N N . ALA A 1 268 ? 20.114 9.780 3.735 1.00 88.38 268 ALA A N 1
ATOM 2106 C CA . ALA A 1 268 ? 19.023 10.472 4.404 1.00 88.38 268 ALA A CA 1
ATOM 2107 C C . ALA A 1 268 ? 18.310 11.401 3.408 1.00 88.38 268 ALA A C 1
ATOM 2109 O O . ALA A 1 268 ? 18.951 12.122 2.640 1.00 88.38 268 ALA A O 1
ATOM 2110 N N . HIS A 1 269 ? 16.980 11.407 3.448 1.00 84.25 269 HIS A N 1
ATOM 2111 C CA . HIS A 1 269 ? 16.149 12.236 2.586 1.00 84.25 269 HIS A CA 1
ATOM 2112 C C . HIS A 1 269 ? 15.049 12.888 3.419 1.00 84.25 269 HIS A C 1
ATOM 2114 O O . HIS A 1 269 ? 14.118 12.222 3.866 1.00 84.25 269 HIS A O 1
ATOM 2120 N N . LYS A 1 270 ? 15.151 14.205 3.639 1.00 85.69 270 LYS A N 1
ATOM 2121 C CA . LYS A 1 270 ? 14.202 14.968 4.470 1.00 85.69 270 LYS A CA 1
ATOM 2122 C C . LYS A 1 270 ? 14.044 14.333 5.863 1.00 85.69 270 LYS A C 1
ATOM 2124 O O . LYS A 1 270 ? 14.992 14.375 6.643 1.00 85.69 270 LYS A O 1
ATOM 2129 N N . ARG A 1 271 ? 12.871 13.773 6.191 1.00 83.75 271 ARG A N 1
ATOM 2130 C CA . ARG A 1 271 ? 12.610 13.078 7.466 1.00 83.75 271 ARG A CA 1
ATOM 2131 C C . ARG A 1 271 ? 13.029 11.605 7.453 1.00 83.75 271 ARG A C 1
ATOM 2133 O O . ARG A 1 271 ? 13.133 11.010 8.526 1.00 83.75 271 ARG A O 1
ATOM 2140 N N . ARG A 1 272 ? 13.279 11.016 6.279 1.00 86.19 272 ARG A N 1
ATOM 2141 C CA . ARG A 1 272 ? 13.745 9.633 6.154 1.00 86.19 272 ARG A CA 1
ATOM 2142 C C . ARG A 1 272 ? 15.218 9.555 6.547 1.00 86.19 272 ARG A C 1
ATOM 2144 O O . ARG A 1 272 ? 16.062 10.271 6.001 1.00 86.19 272 ARG A O 1
ATOM 2151 N N . LYS A 1 273 ? 15.535 8.682 7.501 1.00 88.81 273 LYS A N 1
ATOM 2152 C CA . LYS A 1 273 ? 16.923 8.395 7.895 1.00 88.81 273 LYS A CA 1
ATOM 2153 C C . LYS A 1 273 ? 17.633 7.645 6.770 1.00 88.81 273 LYS A C 1
ATOM 2155 O O . LYS A 1 273 ? 16.973 6.979 5.982 1.00 88.81 273 LYS A O 1
ATOM 2160 N N . ALA A 1 274 ? 18.959 7.730 6.704 1.00 91.88 274 ALA A N 1
ATOM 2161 C CA . ALA A 1 274 ? 19.720 6.853 5.817 1.00 91.88 274 ALA A CA 1
ATOM 2162 C C . ALA A 1 274 ? 19.424 5.382 6.158 1.00 91.88 274 ALA A C 1
ATOM 2164 O O . ALA A 1 274 ? 19.231 5.052 7.332 1.00 91.88 274 ALA A O 1
ATOM 2165 N N . LEU A 1 275 ? 19.372 4.528 5.141 1.00 92.94 275 LEU A N 1
ATOM 2166 C CA . LEU A 1 275 ? 19.101 3.103 5.294 1.00 92.94 275 LEU A CA 1
ATOM 2167 C C . LEU A 1 275 ? 19.966 2.326 4.305 1.00 92.94 275 LEU A C 1
ATOM 2169 O O . LEU A 1 275 ? 19.924 2.606 3.110 1.00 92.94 275 LEU A O 1
ATOM 2173 N N . ALA A 1 276 ? 20.759 1.390 4.815 1.00 94.06 276 ALA A N 1
ATOM 2174 C CA . ALA A 1 276 ? 21.582 0.514 3.992 1.00 94.06 276 ALA A CA 1
ATOM 2175 C C . ALA A 1 276 ? 20.768 -0.673 3.463 1.00 94.06 276 ALA A C 1
ATOM 2177 O O . ALA A 1 276 ? 19.717 -1.001 4.023 1.00 94.06 276 ALA A O 1
ATOM 2178 N N . ASP A 1 277 ? 21.282 -1.321 2.420 1.00 93.62 277 ASP A N 1
ATOM 2179 C CA . ASP A 1 277 ? 20.814 -2.632 1.957 1.00 93.62 277 ASP A CA 1
ATOM 2180 C C . ASP A 1 277 ? 19.316 -2.684 1.583 1.00 93.62 277 ASP A C 1
ATOM 2182 O O . ASP A 1 277 ? 18.614 -3.674 1.810 1.00 93.62 277 ASP A O 1
ATOM 2186 N N . VAL A 1 278 ? 18.787 -1.610 0.987 1.00 94.50 278 VAL A N 1
ATOM 2187 C CA . VAL A 1 278 ? 17.373 -1.553 0.593 1.00 94.50 278 VAL A CA 1
ATOM 2188 C C . VAL A 1 278 ? 17.151 -2.401 -0.660 1.00 94.50 278 VAL A C 1
ATOM 2190 O O . VAL A 1 278 ? 17.736 -2.103 -1.705 1.00 94.50 278 VAL A O 1
ATOM 2193 N N . PRO A 1 279 ? 16.291 -3.436 -0.614 1.00 95.81 279 PRO A N 1
ATOM 2194 C CA . PRO A 1 279 ? 16.107 -4.335 -1.744 1.00 95.81 279 PRO A CA 1
ATOM 2195 C C . PRO A 1 279 ? 15.358 -3.642 -2.883 1.00 95.81 279 PRO A C 1
ATOM 2197 O O . PRO A 1 279 ? 14.355 -2.960 -2.652 1.00 95.81 279 PRO A O 1
ATOM 2200 N N . LEU A 1 280 ? 15.825 -3.860 -4.113 1.00 97.50 280 LEU A N 1
ATOM 2201 C CA . LEU A 1 280 ? 15.281 -3.271 -5.343 1.00 97.50 280 LEU A CA 1
ATOM 2202 C C . LEU A 1 280 ? 14.215 -4.139 -6.032 1.00 97.50 280 LEU A C 1
ATOM 2204 O O . LEU A 1 280 ? 13.636 -3.730 -7.037 1.00 97.50 280 LEU A O 1
ATOM 2208 N N . VAL A 1 281 ? 13.940 -5.322 -5.488 1.00 97.88 281 VAL A N 1
ATOM 2209 C CA . VAL A 1 281 ? 12.839 -6.204 -5.894 1.00 97.88 281 VAL A CA 1
ATOM 2210 C C . VAL A 1 281 ? 12.111 -6.661 -4.641 1.00 97.88 281 VAL A C 1
ATOM 2212 O O . VAL A 1 281 ? 12.741 -6.921 -3.614 1.00 97.88 281 VAL A O 1
ATOM 2215 N N . SER A 1 282 ? 10.791 -6.778 -4.724 1.00 97.56 282 SER A N 1
ATOM 2216 C CA . SER A 1 282 ? 9.972 -7.379 -3.675 1.00 97.56 282 SER A CA 1
ATOM 2217 C C . SER A 1 282 ? 9.133 -8.522 -4.237 1.00 97.56 282 SER A C 1
ATOM 2219 O O . SER A 1 282 ? 8.753 -8.536 -5.411 1.00 97.56 282 SER A O 1
ATOM 2221 N N . CYS A 1 283 ? 8.882 -9.517 -3.390 1.00 98.12 283 CYS A N 1
ATOM 2222 C CA . CYS A 1 283 ? 8.034 -10.652 -3.706 1.00 98.12 283 CYS A CA 1
ATOM 2223 C C . CYS A 1 283 ? 7.072 -10.884 -2.544 1.00 98.12 283 CYS A C 1
ATOM 2225 O O . CYS A 1 283 ? 7.487 -10.921 -1.388 1.00 98.12 283 CYS A O 1
ATOM 2227 N N . TYR A 1 284 ? 5.794 -11.060 -2.862 1.00 98.44 284 TYR A N 1
ATOM 2228 C CA . TYR A 1 284 ? 4.740 -11.336 -1.890 1.00 98.44 284 TYR A CA 1
ATOM 2229 C C . TYR A 1 284 ? 3.889 -12.480 -2.407 1.00 98.44 284 TYR A C 1
ATOM 2231 O O . TYR A 1 284 ? 3.687 -12.601 -3.614 1.00 98.44 284 TYR A O 1
ATOM 2239 N N . ALA A 1 285 ? 3.361 -13.307 -1.514 1.00 98.44 285 ALA A N 1
ATOM 2240 C CA . ALA A 1 285 ? 2.504 -14.405 -1.919 1.00 98.44 285 ALA A CA 1
ATOM 2241 C C . ALA A 1 285 ? 1.281 -14.519 -1.021 1.00 98.44 285 ALA A C 1
ATOM 2243 O O . ALA A 1 285 ? 1.344 -14.240 0.175 1.00 98.44 285 ALA A O 1
ATOM 2244 N N . THR A 1 286 ? 0.174 -14.960 -1.608 1.00 98.56 286 THR A N 1
ATOM 2245 C CA . THR A 1 286 ? -1.038 -15.311 -0.871 1.00 98.56 286 THR A CA 1
ATOM 2246 C C . THR A 1 286 ? -1.529 -16.685 -1.270 1.00 98.56 286 THR A C 1
ATOM 2248 O O . THR A 1 286 ? -1.307 -17.150 -2.393 1.00 98.56 286 THR A O 1
ATOM 2251 N N . ARG A 1 287 ? -2.234 -17.341 -0.350 1.00 97.75 287 ARG A N 1
ATOM 2252 C CA . ARG A 1 287 ? -2.932 -18.588 -0.636 1.00 97.75 287 ARG A CA 1
ATOM 2253 C C . ARG A 1 287 ? -4.383 -18.511 -0.208 1.00 97.75 287 ARG A C 1
ATOM 2255 O O . ARG A 1 287 ? -4.705 -18.089 0.896 1.00 97.75 287 ARG A O 1
ATOM 2262 N N . LYS A 1 288 ? -5.263 -18.994 -1.077 1.00 97.56 288 LYS A N 1
ATOM 2263 C CA . LYS A 1 288 ? -6.668 -19.225 -0.756 1.00 97.56 288 LYS A CA 1
ATOM 2264 C C . LYS A 1 288 ? -7.070 -20.567 -1.339 1.00 97.56 288 LYS A C 1
ATOM 2266 O O . LYS A 1 288 ? -7.188 -20.704 -2.551 1.00 97.56 288 LYS A O 1
ATOM 2271 N N . GLN A 1 289 ? -7.263 -21.561 -0.473 1.00 96.25 289 GLN A N 1
ATOM 2272 C CA . GLN A 1 289 ? -7.551 -22.939 -0.887 1.00 96.25 289 GLN A CA 1
ATOM 2273 C C . GLN A 1 289 ? -6.454 -23.490 -1.831 1.00 96.25 289 GLN A C 1
ATOM 2275 O O . GLN A 1 289 ? -5.279 -23.555 -1.450 1.00 96.25 289 GLN A O 1
ATOM 2280 N N . ASP A 1 290 ? -6.821 -23.896 -3.049 1.00 96.75 290 ASP A N 1
ATOM 2281 C CA . ASP A 1 290 ? -5.929 -24.413 -4.090 1.00 96.75 290 ASP A CA 1
ATOM 2282 C C . ASP A 1 290 ? -5.431 -23.328 -5.064 1.00 96.75 290 ASP A C 1
ATOM 2284 O O . ASP A 1 290 ? -4.863 -23.659 -6.106 1.00 96.75 290 ASP A O 1
ATOM 2288 N N . ARG A 1 291 ? -5.597 -22.044 -4.717 1.00 98.06 291 ARG A N 1
ATOM 2289 C CA . ARG A 1 291 ? -5.008 -20.906 -5.428 1.00 98.06 291 ARG A CA 1
ATOM 2290 C C . ARG A 1 291 ? -3.791 -20.359 -4.688 1.00 98.06 291 ARG A C 1
ATOM 2292 O O . ARG A 1 291 ? -3.907 -19.957 -3.530 1.00 98.06 291 ARG A O 1
ATOM 2299 N N . LEU A 1 292 ? -2.657 -20.295 -5.383 1.00 98.38 292 LEU A N 1
ATOM 2300 C CA . LEU A 1 292 ? -1.448 -19.579 -4.970 1.00 98.38 292 LEU A CA 1
ATOM 2301 C C . LEU A 1 292 ? -1.269 -18.355 -5.871 1.00 98.38 292 LEU A C 1
ATOM 2303 O O . LEU A 1 292 ? -1.276 -18.478 -7.093 1.00 98.38 292 LEU A O 1
ATOM 2307 N N . CYS A 1 293 ? -1.070 -17.191 -5.271 1.00 98.62 293 CYS A N 1
ATOM 2308 C CA . CYS A 1 293 ? -0.774 -15.950 -5.973 1.00 98.62 293 CYS A CA 1
ATOM 2309 C C . CYS A 1 293 ? 0.624 -15.475 -5.581 1.00 98.62 293 CYS A C 1
ATOM 2311 O O . CYS A 1 293 ? 0.963 -15.512 -4.402 1.00 98.62 293 CYS A O 1
ATOM 2313 N N . VAL A 1 294 ? 1.419 -15.026 -6.550 1.00 98.56 294 VAL A N 1
ATOM 2314 C CA . VAL A 1 294 ? 2.787 -14.535 -6.344 1.00 98.56 294 VAL A CA 1
ATOM 2315 C C . VAL A 1 294 ? 2.954 -13.203 -7.064 1.00 98.56 294 VAL A C 1
ATOM 2317 O O . VAL A 1 294 ? 2.929 -13.149 -8.294 1.00 98.56 294 VAL A O 1
ATOM 2320 N N . PHE A 1 295 ? 3.131 -12.133 -6.296 1.00 98.81 295 PHE A N 1
ATOM 2321 C CA . PHE A 1 295 ? 3.546 -10.828 -6.793 1.00 98.81 295 PHE A CA 1
ATOM 2322 C C . PHE A 1 295 ? 5.066 -10.758 -6.886 1.00 98.81 295 PHE A C 1
ATOM 2324 O O . PHE A 1 295 ? 5.749 -11.127 -5.936 1.00 98.81 295 PHE A O 1
ATOM 2331 N N . VAL A 1 296 ? 5.580 -10.224 -7.992 1.00 98.69 296 VAL A N 1
ATOM 2332 C CA . VAL A 1 296 ? 6.989 -9.869 -8.188 1.00 98.69 296 VAL A CA 1
ATOM 2333 C C . VAL A 1 296 ? 7.036 -8.425 -8.678 1.00 98.69 296 VAL A C 1
ATOM 2335 O O . VAL A 1 296 ? 6.493 -8.118 -9.743 1.00 98.69 296 VAL A O 1
ATOM 2338 N N . LEU A 1 297 ? 7.639 -7.535 -7.890 1.00 98.81 297 LEU A N 1
ATOM 2339 C CA . LEU A 1 297 ? 7.583 -6.088 -8.100 1.00 98.81 297 LEU A CA 1
ATOM 2340 C C . LEU A 1 297 ? 8.987 -5.497 -8.230 1.00 98.81 297 LEU A C 1
ATOM 2342 O O . LEU A 1 297 ? 9.893 -5.855 -7.475 1.00 98.81 297 LEU A O 1
ATOM 2346 N N . SER A 1 298 ? 9.160 -4.576 -9.177 1.00 98.62 298 SER A N 1
ATOM 2347 C CA . SER A 1 298 ? 10.430 -3.886 -9.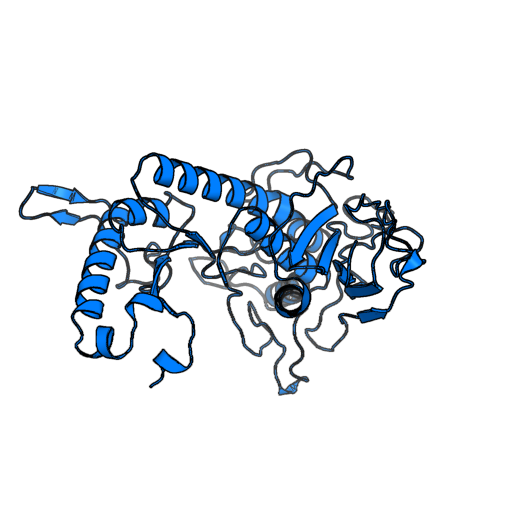403 1.00 98.62 298 SER A CA 1
ATOM 2348 C C . SER A 1 298 ? 10.418 -2.504 -8.779 1.00 98.62 298 SER A C 1
ATOM 2350 O O . SER A 1 298 ? 9.501 -1.715 -9.012 1.00 98.62 298 SER A O 1
ATOM 2352 N N . ARG A 1 299 ? 11.483 -2.184 -8.044 1.00 98.19 299 ARG A N 1
ATOM 2353 C CA . ARG A 1 299 ? 11.734 -0.835 -7.527 1.00 98.19 299 ARG A CA 1
ATOM 2354 C C . ARG A 1 299 ? 12.777 -0.074 -8.345 1.00 98.19 299 ARG A C 1
ATOM 2356 O O . ARG A 1 299 ? 13.087 1.066 -8.008 1.00 98.19 299 ARG A O 1
ATOM 2363 N N . LYS A 1 300 ? 13.315 -0.680 -9.409 1.00 98.12 300 LYS A N 1
ATOM 2364 C CA . LYS A 1 300 ? 14.285 -0.042 -10.308 1.00 98.12 300 LYS A CA 1
ATOM 2365 C C . LYS A 1 300 ? 13.596 0.921 -11.273 1.00 98.12 300 LYS A C 1
ATOM 2367 O O . LYS A 1 300 ? 12.459 0.686 -11.679 1.00 98.12 300 LYS A O 1
ATOM 2372 N N . ILE A 1 301 ? 14.331 1.951 -11.677 1.00 98.31 301 ILE A N 1
ATOM 2373 C CA . ILE A 1 301 ? 14.024 2.832 -12.806 1.00 98.31 301 ILE A CA 1
ATOM 2374 C C . ILE A 1 301 ? 15.156 2.641 -13.818 1.00 98.31 301 ILE A C 1
ATOM 2376 O O . ILE A 1 301 ? 16.311 2.484 -13.428 1.00 98.31 301 ILE A O 1
ATOM 2380 N N . ASP A 1 302 ? 14.847 2.578 -15.108 1.00 97.50 302 ASP A N 1
ATOM 2381 C CA . ASP A 1 302 ? 15.885 2.526 -16.136 1.00 97.50 302 ASP A CA 1
ATOM 2382 C C . ASP A 1 302 ? 16.718 3.814 -16.124 1.00 97.50 302 ASP A C 1
ATOM 2384 O O . ASP A 1 302 ? 16.192 4.912 -15.937 1.00 97.50 302 ASP A O 1
ATOM 2388 N N . ASN A 1 303 ? 18.026 3.664 -16.330 1.00 96.31 303 ASN A N 1
ATOM 2389 C CA . ASN A 1 303 ? 19.024 4.728 -16.392 1.00 96.31 303 ASN A CA 1
ATOM 2390 C C . ASN A 1 303 ? 19.199 5.541 -15.087 1.00 96.31 303 ASN A C 1
ATOM 2392 O O . ASN A 1 303 ? 19.852 6.586 -15.100 1.00 96.31 303 ASN A O 1
ATOM 2396 N N . TYR A 1 304 ? 18.649 5.074 -13.955 1.00 97.06 304 TYR A N 1
ATOM 2397 C CA . TYR A 1 304 ? 18.781 5.729 -12.651 1.00 97.06 304 TYR A CA 1
ATOM 2398 C C . TYR A 1 304 ? 18.763 4.724 -11.480 1.00 97.06 304 TYR A C 1
ATOM 2400 O O . TYR A 1 304 ? 17.955 3.798 -11.475 1.00 97.06 304 TYR A O 1
ATOM 2408 N N . PRO A 1 305 ? 19.602 4.894 -10.439 1.00 94.75 305 PRO A N 1
ATOM 2409 C CA . PRO A 1 305 ? 20.597 5.956 -10.245 1.00 94.75 305 PRO A CA 1
ATOM 2410 C C . PRO A 1 305 ? 21.891 5.736 -11.037 1.00 94.75 305 PRO A C 1
ATOM 2412 O O . PRO A 1 305 ? 22.745 6.619 -11.083 1.00 94.75 305 PRO A O 1
ATOM 2415 N N . LEU A 1 306 ? 22.044 4.565 -11.655 1.00 94.00 306 LEU A N 1
ATOM 2416 C CA . LEU A 1 306 ? 23.199 4.215 -12.469 1.00 94.00 306 LEU A CA 1
ATOM 2417 C C . LEU A 1 306 ? 22.884 4.476 -13.942 1.00 94.00 306 LEU A C 1
ATOM 2419 O O . LEU A 1 306 ? 22.051 3.798 -14.543 1.00 94.00 306 LEU A O 1
ATOM 2423 N N . ALA A 1 307 ? 23.572 5.455 -14.528 1.00 95.12 307 ALA A N 1
ATOM 2424 C CA . ALA A 1 307 ? 23.461 5.728 -15.954 1.00 95.12 307 ALA A CA 1
ATOM 2425 C C . ALA A 1 307 ? 23.879 4.491 -16.771 1.00 95.12 307 ALA A C 1
ATOM 2427 O O . ALA A 1 307 ? 24.926 3.895 -16.517 1.00 95.12 307 ALA A O 1
ATOM 2428 N N . GLY A 1 308 ? 23.062 4.115 -17.753 1.00 94.62 308 GLY A N 1
ATOM 2429 C CA . GLY A 1 308 ? 23.256 2.929 -18.590 1.00 94.62 308 GLY A CA 1
ATOM 2430 C C . GLY A 1 308 ? 22.730 1.611 -18.006 1.00 94.62 308 GLY A C 1
ATOM 2431 O O . GLY A 1 308 ? 22.754 0.611 -18.720 1.00 94.62 308 GLY A O 1
ATOM 2432 N N . ASP A 1 309 ? 22.237 1.584 -16.761 1.00 95.94 309 ASP A N 1
ATOM 2433 C CA . ASP A 1 309 ? 21.484 0.434 -16.241 1.00 95.94 309 ASP A CA 1
ATOM 2434 C C . ASP A 1 309 ? 20.121 0.373 -16.943 1.00 95.94 309 ASP A C 1
ATOM 2436 O O . ASP A 1 309 ? 19.369 1.344 -16.927 1.00 95.94 309 ASP A O 1
ATOM 2440 N N . ASP A 1 310 ? 19.780 -0.753 -17.568 1.00 96.81 310 ASP A N 1
ATOM 2441 C CA . ASP A 1 310 ? 18.497 -0.902 -18.263 1.00 96.81 310 ASP A CA 1
ATOM 2442 C C . ASP A 1 310 ? 17.319 -1.135 -17.303 1.00 96.81 310 ASP A C 1
ATOM 2444 O O . ASP A 1 310 ? 16.160 -1.148 -17.719 1.00 96.81 310 ASP A O 1
ATOM 2448 N N . GLY A 1 311 ? 17.603 -1.299 -16.009 1.00 97.06 311 GLY A N 1
ATOM 2449 C CA . GLY A 1 311 ? 16.597 -1.450 -14.971 1.00 97.06 311 GLY A CA 1
ATOM 2450 C C . GLY A 1 311 ? 16.034 -2.867 -14.849 1.00 97.06 311 GLY A C 1
ATOM 2451 O O . GLY A 1 311 ? 15.254 -3.122 -13.930 1.00 97.06 311 GLY A O 1
ATOM 2452 N N . PHE A 1 312 ? 16.440 -3.808 -15.707 1.00 98.31 312 PHE A N 1
ATOM 2453 C CA . PHE A 1 312 ? 15.953 -5.183 -15.648 1.00 98.31 312 PHE A CA 1
ATOM 2454 C C . PHE A 1 312 ? 16.620 -5.944 -14.502 1.00 98.31 312 PHE A C 1
ATOM 2456 O O . PHE A 1 312 ? 17.739 -5.640 -14.080 1.00 98.31 312 PHE A O 1
ATOM 2463 N N . THR A 1 313 ? 15.905 -6.921 -13.944 1.00 98.25 313 THR A N 1
ATOM 2464 C CA . THR A 1 313 ? 16.434 -7.801 -12.894 1.00 98.25 313 THR A CA 1
ATOM 2465 C C . THR A 1 313 ? 16.065 -9.256 -13.179 1.00 98.25 313 THR A C 1
ATOM 2467 O O . THR A 1 313 ? 14.875 -9.576 -13.224 1.00 98.25 313 THR A O 1
ATOM 2470 N N . PRO A 1 314 ? 17.040 -10.169 -13.338 1.00 97.69 314 PRO A N 1
ATOM 2471 C CA . PRO A 1 314 ? 16.769 -11.602 -13.351 1.00 97.69 314 PRO A CA 1
ATOM 2472 C C . PRO A 1 314 ? 16.148 -12.037 -12.020 1.00 97.69 314 PRO A C 1
ATOM 2474 O O . PRO A 1 314 ? 16.707 -11.770 -10.958 1.00 97.69 314 PRO A O 1
ATOM 2477 N N . VAL A 1 315 ? 14.997 -12.713 -12.066 1.00 97.94 315 VAL A N 1
ATOM 2478 C CA . VAL A 1 315 ? 14.298 -13.191 -10.863 1.00 97.94 315 VAL A CA 1
ATOM 2479 C C . VAL A 1 315 ? 13.966 -14.671 -11.002 1.00 97.94 315 VAL A C 1
ATOM 2481 O O . VAL A 1 315 ? 13.495 -15.125 -12.044 1.00 97.94 315 VAL A O 1
ATOM 2484 N N . SER A 1 316 ? 14.189 -15.410 -9.919 1.00 97.38 316 SER A N 1
ATOM 2485 C CA . SER A 1 316 ? 13.836 -16.816 -9.763 1.00 97.38 316 SER A CA 1
ATOM 2486 C C . SER A 1 316 ? 13.137 -16.992 -8.419 1.00 97.38 316 SER A C 1
ATOM 2488 O O . SER A 1 316 ? 13.675 -16.567 -7.397 1.00 97.38 316 SER A O 1
ATOM 2490 N N . VAL A 1 317 ? 11.951 -17.598 -8.411 1.00 97.12 317 VAL A N 1
ATOM 2491 C CA . VAL A 1 317 ? 11.151 -17.823 -7.200 1.00 97.12 317 VAL A CA 1
ATOM 2492 C C . VAL A 1 317 ? 10.964 -19.320 -6.997 1.00 97.12 317 VAL A C 1
ATOM 2494 O O . VAL A 1 317 ? 10.400 -20.000 -7.852 1.00 97.12 317 VAL A O 1
ATOM 2497 N N . GLU A 1 318 ? 11.418 -19.837 -5.857 1.00 96.94 318 GLU A N 1
ATOM 2498 C CA . GLU A 1 318 ? 11.114 -21.211 -5.462 1.00 96.94 318 GLU A CA 1
ATOM 2499 C C . GLU A 1 318 ? 9.662 -21.289 -4.980 1.00 96.94 318 GLU A C 1
ATOM 2501 O O . GLU A 1 318 ? 9.265 -20.575 -4.057 1.00 96.94 318 GLU A O 1
ATOM 2506 N N . LEU A 1 319 ? 8.857 -22.139 -5.614 1.00 95.94 319 LEU A N 1
ATOM 2507 C CA . LEU A 1 319 ? 7.436 -22.266 -5.318 1.00 95.94 319 LEU A CA 1
ATOM 2508 C C . LEU A 1 319 ? 7.164 -23.502 -4.448 1.00 95.94 319 LEU A C 1
ATOM 2510 O O . LEU A 1 319 ? 7.701 -24.576 -4.719 1.00 95.94 319 LEU A O 1
ATOM 2514 N N . PRO A 1 320 ? 6.257 -23.418 -3.456 1.00 94.19 320 PRO A N 1
ATOM 2515 C CA . PRO A 1 320 ? 5.877 -24.557 -2.619 1.00 94.19 320 PRO A CA 1
ATOM 2516 C C . PRO A 1 320 ? 4.838 -25.466 -3.310 1.00 94.19 320 PRO A C 1
ATOM 2518 O O . PRO A 1 320 ? 3.919 -25.968 -2.662 1.00 94.19 320 PRO A O 1
ATOM 2521 N N . ILE A 1 321 ? 4.925 -25.621 -4.634 1.00 95.06 321 ILE A N 1
ATOM 2522 C CA . ILE A 1 321 ? 4.002 -26.406 -5.464 1.00 95.06 321 ILE A CA 1
ATOM 2523 C C . ILE A 1 321 ? 4.794 -27.161 -6.530 1.00 95.06 321 ILE A C 1
ATOM 2525 O O . ILE A 1 321 ? 5.860 -26.717 -6.951 1.00 95.06 321 ILE A O 1
ATOM 2529 N N . GLN A 1 322 ? 4.269 -28.296 -6.991 1.00 91.06 322 GLN A N 1
ATOM 2530 C CA . GLN A 1 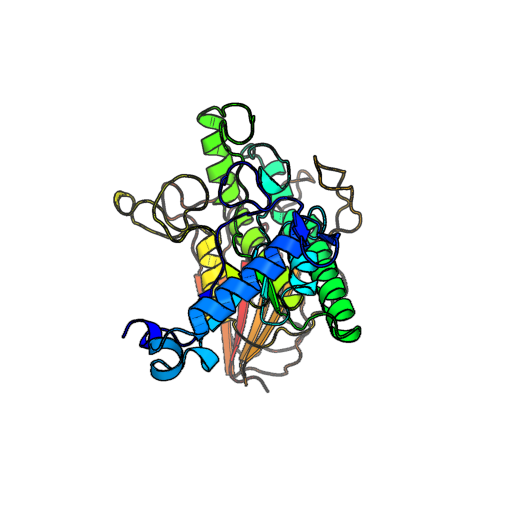322 ? 4.889 -29.042 -8.095 1.00 91.06 322 GLN A CA 1
ATOM 2531 C C . GLN A 1 322 ? 4.178 -28.804 -9.425 1.00 91.06 322 GLN A C 1
ATOM 2533 O O . GLN A 1 322 ? 4.770 -28.958 -10.492 1.00 91.06 322 GLN A O 1
ATOM 2538 N N . LYS A 1 323 ? 2.877 -28.507 -9.362 1.00 94.50 323 LYS A N 1
ATOM 2539 C CA . LYS A 1 323 ? 2.032 -28.291 -10.534 1.00 94.50 323 LYS A CA 1
ATOM 2540 C C . LYS A 1 323 ? 0.820 -27.438 -10.202 1.00 94.50 323 LYS A C 1
ATOM 2542 O O . LYS A 1 323 ? 0.327 -27.444 -9.075 1.00 94.50 323 LYS A O 1
ATOM 2547 N N . ALA A 1 324 ? 0.282 -26.804 -11.234 1.00 97.44 324 ALA A N 1
ATOM 2548 C CA . ALA A 1 324 ? -1.000 -26.115 -11.222 1.00 97.44 324 ALA A CA 1
ATOM 2549 C C . ALA A 1 324 ? -1.863 -26.612 -12.391 1.00 97.44 324 ALA A C 1
ATOM 2551 O O . ALA A 1 324 ? -1.342 -27.110 -13.390 1.00 97.44 324 ALA A O 1
ATOM 2552 N N . LYS A 1 325 ? -3.188 -26.481 -12.280 1.00 97.38 325 LYS A N 1
ATOM 2553 C CA . LYS A 1 325 ? -4.109 -26.749 -13.398 1.00 97.38 325 LYS A CA 1
ATOM 2554 C C . LYS A 1 325 ? -4.045 -25.638 -14.442 1.00 97.38 325 LYS A C 1
ATOM 2556 O O . LYS A 1 325 ? -4.116 -25.918 -15.634 1.00 97.38 325 LYS A O 1
ATOM 2561 N N . SER A 1 326 ? -3.909 -24.395 -13.991 1.00 98.00 326 SER A N 1
ATOM 2562 C CA . SER A 1 326 ? -3.743 -23.228 -14.852 1.00 98.00 326 SER A CA 1
ATOM 2563 C C . SER A 1 326 ? -2.821 -22.203 -14.216 1.00 98.00 326 SER A C 1
ATOM 2565 O O . SER A 1 326 ? -2.759 -22.091 -12.991 1.00 98.00 326 SER A O 1
ATOM 2567 N N . VAL A 1 327 ? -2.136 -21.443 -15.071 1.00 98.38 327 VAL A N 1
ATOM 2568 C CA . VAL A 1 327 ? -1.321 -20.298 -14.670 1.00 98.38 327 VAL A CA 1
ATOM 2569 C C . VAL A 1 327 ? -1.794 -19.077 -15.447 1.00 98.38 327 VAL A C 1
ATOM 2571 O O . VAL A 1 327 ? -1.900 -19.117 -16.672 1.00 98.38 327 VAL A O 1
ATOM 2574 N N . THR A 1 328 ? -2.112 -18.001 -14.734 1.00 98.69 328 THR A N 1
ATOM 2575 C CA . THR A 1 328 ? -2.442 -16.694 -15.319 1.00 98.69 328 THR A CA 1
ATOM 2576 C C . THR A 1 328 ? -1.434 -15.670 -14.824 1.00 98.69 328 THR A C 1
ATOM 2578 O O . THR A 1 328 ? -1.173 -15.608 -13.627 1.00 98.69 328 THR A O 1
ATOM 2581 N N . LEU A 1 329 ? -0.902 -14.846 -15.721 1.00 98.69 329 LEU A N 1
ATOM 2582 C CA . LEU A 1 329 ? -0.135 -13.659 -15.364 1.00 98.69 329 LEU A CA 1
ATOM 2583 C C . LEU A 1 329 ? -0.998 -12.417 -15.567 1.00 98.69 329 LEU A C 1
ATOM 2585 O O . LEU A 1 329 ? -1.573 -12.221 -16.637 1.00 98.69 329 LEU A O 1
ATOM 2589 N N . PHE A 1 330 ? -1.043 -11.567 -14.551 1.00 98.81 330 PHE A N 1
ATOM 2590 C CA . PHE A 1 330 ? -1.451 -10.177 -14.681 1.00 98.81 330 PHE A CA 1
ATOM 2591 C C . PHE A 1 330 ? -0.198 -9.310 -14.616 1.00 98.81 330 PHE A C 1
ATOM 2593 O O . PHE A 1 330 ? 0.562 -9.416 -13.654 1.00 98.81 330 PHE A O 1
ATOM 2600 N N . ARG A 1 331 ? 0.045 -8.478 -15.629 1.00 98.56 331 ARG A N 1
ATOM 2601 C CA . ARG A 1 331 ? 1.246 -7.635 -15.680 1.00 98.56 331 ARG A CA 1
ATOM 2602 C C . ARG A 1 331 ? 0.918 -6.183 -15.995 1.00 98.56 331 ARG A C 1
ATOM 2604 O O . ARG A 1 331 ? 0.118 -5.906 -16.883 1.00 98.56 331 ARG A O 1
ATOM 2611 N N . MET A 1 332 ? 1.572 -5.274 -15.282 1.00 98.69 332 MET A N 1
ATOM 2612 C CA . MET A 1 332 ? 1.641 -3.848 -15.589 1.00 98.69 332 MET A CA 1
ATOM 2613 C C . MET A 1 332 ? 3.112 -3.519 -15.846 1.00 98.69 332 MET A C 1
ATOM 2615 O O . MET A 1 332 ? 3.928 -3.512 -14.922 1.00 98.69 332 MET A O 1
ATOM 2619 N N . VAL A 1 333 ? 3.450 -3.340 -17.121 1.00 98.56 333 VAL A N 1
ATOM 2620 C CA . VAL A 1 333 ? 4.816 -3.168 -17.641 1.00 98.56 333 VAL A CA 1
ATOM 2621 C C . VAL A 1 333 ? 4.823 -2.059 -18.695 1.00 98.56 333 VAL A C 1
ATOM 2623 O O . VAL A 1 333 ? 3.779 -1.756 -19.269 1.00 98.56 333 VAL A O 1
ATOM 2626 N N . GLY A 1 334 ? 5.980 -1.454 -18.952 1.00 97.81 334 GLY A N 1
ATOM 2627 C CA . GLY A 1 334 ? 6.130 -0.336 -19.885 1.00 97.81 334 GLY A CA 1
ATOM 2628 C C . GLY A 1 334 ? 7.200 0.638 -19.400 1.00 97.81 334 GLY A C 1
ATOM 2629 O O . GLY A 1 334 ? 8.034 0.266 -18.577 1.00 97.81 334 GLY A O 1
ATOM 2630 N N . ASP A 1 335 ? 7.162 1.878 -19.887 1.00 98.38 335 ASP A N 1
ATOM 2631 C CA . ASP A 1 335 ? 7.995 2.956 -19.343 1.00 98.38 335 ASP A CA 1
ATOM 2632 C C . ASP A 1 335 ? 7.521 3.299 -17.914 1.00 98.38 335 ASP A C 1
ATOM 2634 O O . ASP A 1 335 ? 6.345 3.650 -17.745 1.00 98.38 335 ASP A O 1
ATOM 2638 N N . PRO A 1 336 ? 8.398 3.237 -16.890 1.00 98.56 336 PRO A N 1
ATOM 2639 C CA . PRO A 1 336 ? 8.075 3.609 -15.511 1.00 98.56 336 PRO A CA 1
ATOM 2640 C C . PRO A 1 336 ? 7.423 4.991 -15.358 1.00 98.56 336 PRO A C 1
ATOM 2642 O O . PRO A 1 336 ? 6.674 5.196 -14.402 1.00 98.56 336 PRO A O 1
ATOM 2645 N N . ARG A 1 337 ? 7.679 5.915 -16.295 1.00 98.44 337 ARG A N 1
ATOM 2646 C CA . ARG A 1 337 ? 7.159 7.295 -16.325 1.00 98.44 337 ARG A CA 1
ATOM 2647 C C . ARG A 1 337 ? 5.743 7.399 -16.898 1.00 98.44 337 ARG A C 1
ATOM 2649 O O . ARG A 1 337 ? 5.080 8.413 -16.699 1.00 98.44 337 ARG A O 1
ATOM 2656 N N . SER A 1 338 ? 5.266 6.369 -17.601 1.00 98.50 338 SER A N 1
ATOM 2657 C CA . SER A 1 338 ? 3.943 6.378 -18.239 1.00 98.50 338 SER A CA 1
ATOM 2658 C C . SER A 1 338 ? 2.835 6.521 -17.205 1.00 98.50 338 SER A C 1
ATOM 2660 O O . SER A 1 338 ? 2.883 5.910 -16.141 1.00 98.50 338 SER A O 1
ATOM 2662 N N . HIS A 1 339 ? 1.800 7.289 -17.531 1.00 97.62 339 HIS A N 1
ATOM 2663 C CA . HIS A 1 339 ? 0.681 7.554 -16.633 1.00 97.62 339 HIS A CA 1
ATOM 2664 C C . HIS A 1 339 ? -0.630 7.695 -17.399 1.00 97.62 339 HIS A C 1
ATOM 2666 O O . HIS A 1 339 ? -0.666 8.002 -18.591 1.00 97.62 339 HIS A O 1
ATOM 2672 N N . ASN A 1 340 ? -1.732 7.621 -16.662 1.00 97.00 340 ASN A N 1
ATOM 2673 C CA . ASN A 1 340 ? -3.072 7.711 -17.226 1.00 97.00 340 ASN A CA 1
ATOM 2674 C C . ASN A 1 340 ? -3.698 9.118 -17.150 1.00 97.00 340 ASN A C 1
ATOM 2676 O O . ASN A 1 340 ? -4.898 9.250 -17.281 1.00 97.00 340 ASN A O 1
ATOM 2680 N N . LEU A 1 341 ? -2.958 10.205 -16.916 1.00 95.38 341 LEU A N 1
ATOM 2681 C CA . LEU A 1 341 ? -3.574 11.526 -16.666 1.00 95.38 341 LEU A CA 1
ATOM 2682 C C . LEU A 1 341 ? -4.392 12.116 -17.830 1.00 95.38 341 LEU A C 1
ATOM 2684 O O . LEU A 1 341 ? -5.356 12.851 -17.592 1.00 95.38 341 LEU A O 1
ATOM 2688 N N . ASP A 1 342 ? -3.978 11.847 -19.068 1.00 94.19 342 ASP A N 1
ATOM 2689 C CA . ASP A 1 342 ? -4.527 12.488 -20.273 1.00 94.19 342 ASP A CA 1
ATOM 2690 C C . ASP A 1 342 ? -4.939 11.498 -21.368 1.00 94.19 342 ASP A C 1
ATOM 2692 O O . ASP A 1 342 ? -5.744 11.833 -22.231 1.00 94.19 342 ASP A O 1
ATOM 2696 N N . SER A 1 343 ? -4.433 10.270 -21.305 1.00 94.50 343 SER A N 1
ATOM 2697 C CA . SER A 1 343 ? -4.817 9.147 -22.163 1.00 94.50 343 SER A CA 1
ATOM 2698 C C . SER A 1 343 ? -4.549 7.844 -21.412 1.00 94.50 343 SER A C 1
ATOM 2700 O O . SER A 1 343 ? -3.729 7.829 -20.495 1.00 94.50 343 SER A O 1
ATOM 2702 N N . GLU A 1 344 ? -5.233 6.765 -21.779 1.00 96.00 344 GLU A N 1
ATOM 2703 C CA . GLU A 1 344 ? -5.059 5.446 -21.164 1.00 96.00 344 GLU A CA 1
ATOM 2704 C C . GLU A 1 344 ? -3.800 4.742 -21.719 1.00 96.00 344 GLU A C 1
ATOM 2706 O O . GLU A 1 344 ? -3.879 3.922 -22.635 1.00 96.00 344 GLU A O 1
ATOM 2711 N N . GLN A 1 345 ? -2.627 5.104 -21.193 1.00 97.31 345 GLN A N 1
ATOM 2712 C CA . GLN A 1 345 ? -1.321 4.578 -21.624 1.00 97.31 345 GLN A CA 1
ATOM 2713 C C . GLN A 1 345 ? -0.895 3.330 -20.847 1.00 97.31 345 GLN A C 1
ATOM 2715 O O . GLN A 1 345 ? -0.225 2.456 -21.388 1.00 97.31 345 GLN A O 1
ATOM 2720 N N . VAL A 1 346 ? -1.285 3.246 -19.575 1.00 98.25 346 VAL A N 1
ATOM 2721 C CA . VAL A 1 346 ? -0.935 2.157 -18.664 1.00 98.25 346 VAL A CA 1
ATOM 2722 C C . VAL A 1 346 ? -2.140 1.246 -18.481 1.00 98.25 346 VAL A C 1
ATOM 2724 O O . VAL A 1 346 ? -3.235 1.707 -18.148 1.00 98.25 346 VAL A O 1
ATOM 2727 N N . LYS A 1 347 ? -1.927 -0.058 -18.677 1.00 97.69 347 LYS A N 1
ATOM 2728 C CA . LYS A 1 347 ? -2.949 -1.106 -18.569 1.00 97.69 347 LYS A CA 1
ATOM 2729 C C . LYS A 1 347 ? -2.409 -2.312 -17.811 1.00 97.69 347 LYS A C 1
ATOM 2731 O O . LYS A 1 347 ? -1.206 -2.561 -17.806 1.00 97.69 347 LYS A O 1
ATOM 2736 N N . ILE A 1 348 ? -3.316 -3.073 -17.200 1.00 98.38 348 ILE A N 1
ATOM 2737 C CA . ILE A 1 348 ? -3.012 -4.425 -16.726 1.00 98.38 348 ILE A CA 1
ATOM 2738 C C . ILE A 1 348 ? -3.355 -5.392 -17.853 1.00 98.38 348 ILE A C 1
ATOM 2740 O O . ILE A 1 348 ? -4.511 -5.510 -18.260 1.00 98.38 348 ILE A O 1
ATOM 2744 N N . GLU A 1 349 ? -2.349 -6.102 -18.343 1.00 98.25 349 GLU A N 1
ATOM 2745 C CA . GLU A 1 349 ? -2.530 -7.183 -19.302 1.00 98.25 349 GLU A CA 1
ATOM 2746 C C . GLU A 1 349 ? -2.766 -8.498 -18.565 1.00 98.25 349 GLU A C 1
ATOM 2748 O O . GLU A 1 349 ? -2.109 -8.784 -17.564 1.00 98.25 349 GLU A O 1
ATOM 2753 N N . ARG A 1 350 ? -3.676 -9.323 -19.088 1.00 98.38 350 ARG A N 1
ATOM 2754 C CA . ARG A 1 350 ? -3.939 -10.675 -18.592 1.00 98.38 350 ARG A CA 1
ATOM 2755 C C . ARG A 1 350 ? -3.493 -11.695 -19.629 1.00 98.38 350 ARG A C 1
ATOM 2757 O O . ARG A 1 350 ? -4.023 -11.721 -20.737 1.00 98.38 350 ARG A O 1
ATOM 2764 N N . LEU A 1 351 ? -2.580 -12.574 -19.241 1.00 98.38 351 LEU A N 1
ATOM 2765 C CA . LEU A 1 351 ? -2.010 -13.611 -20.092 1.00 98.38 351 LEU A CA 1
ATOM 2766 C C . LEU A 1 351 ? -2.288 -14.989 -19.491 1.00 98.38 351 LEU A C 1
ATOM 2768 O O . LEU A 1 351 ? -1.994 -15.237 -18.322 1.00 98.38 351 LEU A O 1
ATOM 2772 N N . ALA A 1 352 ? -2.843 -15.897 -20.291 1.00 98.06 352 ALA A N 1
ATOM 2773 C CA . ALA A 1 352 ? -2.870 -17.314 -19.948 1.00 98.06 352 ALA A CA 1
ATOM 2774 C C . ALA A 1 352 ? -1.506 -17.921 -20.293 1.00 98.06 352 ALA A C 1
ATOM 2776 O O . ALA A 1 352 ? -1.032 -17.764 -21.418 1.00 98.06 352 ALA A O 1
ATOM 2777 N N . LEU A 1 353 ? -0.880 -18.600 -19.336 1.00 97.44 353 LEU A N 1
ATOM 2778 C CA . LEU A 1 353 ? 0.441 -19.193 -19.509 1.00 97.44 353 LEU A CA 1
ATOM 2779 C C . LEU A 1 353 ? 0.371 -20.724 -19.492 1.00 97.44 353 LEU A C 1
ATOM 2781 O O . LEU A 1 353 ? -0.607 -21.319 -19.034 1.00 97.44 353 LEU A O 1
ATOM 2785 N N . ASN A 1 354 ? 1.419 -21.375 -20.004 1.00 94.31 354 ASN A N 1
ATOM 2786 C CA . ASN A 1 354 ? 1.496 -22.833 -20.049 1.00 94.31 354 ASN A CA 1
ATOM 2787 C C . ASN A 1 354 ? 1.611 -23.409 -18.623 1.00 94.31 354 ASN A C 1
ATOM 2789 O O . ASN A 1 354 ? 2.632 -23.172 -17.984 1.00 94.31 354 ASN A O 1
ATOM 2793 N N . PRO A 1 355 ? 0.664 -24.235 -18.134 1.00 93.75 355 PRO A N 1
ATOM 2794 C CA . PRO A 1 355 ? 0.719 -24.787 -16.778 1.00 93.75 355 PRO A CA 1
ATOM 2795 C C . PRO A 1 355 ? 1.956 -25.645 -16.487 1.00 93.75 355 PRO A C 1
ATOM 2797 O O . PRO A 1 355 ? 2.322 -25.804 -15.326 1.00 93.75 355 PRO A O 1
ATOM 2800 N N . ALA A 1 356 ? 2.637 -26.155 -17.521 1.00 88.12 356 ALA A N 1
ATOM 2801 C CA . ALA A 1 356 ? 3.913 -26.856 -17.374 1.00 88.12 356 ALA A CA 1
ATOM 2802 C C . ALA A 1 356 ? 5.025 -25.971 -16.775 1.00 88.12 356 ALA A C 1
ATOM 2804 O O . ALA A 1 356 ? 6.029 -26.495 -16.304 1.00 88.12 356 ALA A O 1
ATOM 2805 N N . MET A 1 357 ? 4.845 -24.645 -16.762 1.00 85.06 357 MET A N 1
ATOM 2806 C CA . MET A 1 357 ? 5.746 -23.704 -16.095 1.00 85.06 357 MET A CA 1
ATOM 2807 C C . MET A 1 357 ? 5.584 -23.668 -14.570 1.00 85.06 357 MET A C 1
ATOM 2809 O O . MET A 1 357 ? 6.390 -23.029 -13.906 1.00 85.06 357 MET A O 1
ATOM 2813 N N . ALA A 1 358 ? 4.530 -24.278 -14.010 1.00 80.88 358 ALA A N 1
ATOM 2814 C CA . ALA A 1 358 ? 4.202 -24.230 -12.580 1.00 80.88 358 ALA A CA 1
ATOM 2815 C C . ALA A 1 358 ? 5.155 -25.062 -11.696 1.00 80.88 358 ALA A C 1
ATOM 2817 O O . ALA A 1 358 ? 4.759 -25.528 -10.628 1.00 80.88 358 ALA A O 1
ATOM 2818 N N . GLY A 1 359 ? 6.384 -25.277 -12.166 1.00 73.62 359 GLY A N 1
ATOM 2819 C CA . GLY A 1 359 ? 7.457 -25.931 -11.436 1.00 73.62 359 GLY A CA 1
ATOM 2820 C C . GLY A 1 359 ? 8.302 -24.935 -10.648 1.00 73.62 359 GLY A C 1
ATOM 2821 O O . GLY A 1 359 ? 8.202 -23.720 -10.820 1.00 73.62 359 GLY A O 1
ATOM 2822 N N . SER A 1 360 ? 9.152 -25.482 -9.786 1.00 85.19 360 SER A N 1
ATOM 2823 C CA . SER A 1 360 ? 10.136 -24.721 -9.024 1.00 85.19 360 SER A CA 1
ATOM 2824 C C . SER A 1 360 ? 11.526 -24.903 -9.649 1.00 85.19 360 SER A C 1
ATOM 2826 O O . SER A 1 360 ? 11.922 -26.053 -9.869 1.00 85.19 360 SER A O 1
ATOM 2828 N N . PRO A 1 361 ? 12.266 -23.821 -9.942 1.00 93.44 361 PRO A N 1
ATOM 2829 C CA . PRO A 1 361 ? 11.871 -22.426 -9.754 1.00 93.44 361 PRO A CA 1
ATOM 2830 C C . PRO A 1 361 ? 10.987 -21.862 -10.879 1.00 93.44 361 PRO A C 1
ATOM 2832 O O . PRO A 1 361 ? 11.148 -22.196 -12.056 1.00 93.44 361 PRO A O 1
ATOM 2835 N N . LEU A 1 362 ? 10.138 -20.893 -10.527 1.00 95.38 362 LEU A N 1
ATOM 2836 C CA . LEU A 1 362 ? 9.560 -19.945 -11.478 1.00 95.38 362 LEU A CA 1
ATOM 2837 C C . LEU A 1 362 ? 10.627 -18.916 -11.864 1.00 95.38 362 LEU A C 1
ATOM 2839 O O . LEU A 1 362 ? 10.994 -18.067 -11.054 1.00 95.38 362 LEU A O 1
ATOM 2843 N N . VAL A 1 363 ? 11.089 -18.955 -13.112 1.00 96.62 363 VAL A N 1
ATOM 2844 C CA . VAL A 1 363 ? 12.034 -17.965 -13.654 1.00 96.62 363 VAL A CA 1
ATOM 2845 C C . VAL A 1 363 ? 11.262 -16.865 -14.375 1.00 96.62 363 VAL A C 1
ATOM 2847 O O . VAL A 1 363 ? 10.535 -17.151 -15.320 1.00 96.62 363 VAL A O 1
ATOM 2850 N N . VAL A 1 364 ? 11.417 -15.607 -13.968 1.00 97.44 364 VAL A N 1
ATOM 2851 C CA . VAL A 1 364 ? 10.776 -14.458 -14.630 1.00 97.44 364 VAL A CA 1
ATOM 2852 C C . VAL A 1 364 ? 11.525 -14.157 -15.928 1.00 97.44 364 VAL A C 1
ATOM 2854 O O . VAL A 1 364 ? 12.676 -13.736 -15.876 1.00 97.44 364 VAL A O 1
ATOM 2857 N N . ASN A 1 365 ? 10.901 -14.416 -17.080 1.00 96.75 365 ASN A N 1
ATOM 2858 C CA . ASN A 1 365 ? 11.443 -14.180 -18.423 1.00 96.75 365 ASN A CA 1
ATOM 2859 C C . ASN A 1 365 ? 10.325 -14.192 -19.492 1.00 96.75 365 ASN A C 1
ATOM 2861 O O . ASN A 1 365 ? 9.143 -14.289 -19.167 1.00 96.75 365 ASN A O 1
ATOM 2865 N N . ASP A 1 366 ? 10.686 -14.146 -20.773 1.00 95.75 366 ASP A N 1
ATOM 2866 C CA . ASP A 1 366 ? 9.768 -14.217 -21.920 1.00 95.75 366 ASP A CA 1
ATOM 2867 C C . ASP A 1 366 ? 8.860 -15.460 -21.922 1.00 95.75 366 ASP A C 1
ATOM 2869 O O . ASP A 1 366 ? 7.661 -15.356 -22.193 1.00 95.75 366 ASP A O 1
ATOM 2873 N N . LYS A 1 367 ? 9.382 -16.630 -21.536 1.00 94.19 367 LYS A N 1
ATOM 2874 C CA . LYS A 1 367 ? 8.603 -17.881 -21.437 1.00 94.19 367 LYS A CA 1
ATOM 2875 C C . LYS A 1 367 ? 7.557 -17.843 -20.331 1.00 94.19 367 LYS A C 1
ATOM 2877 O O . LYS A 1 367 ? 6.588 -18.601 -20.380 1.00 94.19 367 LYS A O 1
ATOM 2882 N N . THR A 1 368 ? 7.757 -16.988 -19.335 1.00 95.44 368 THR A N 1
ATOM 2883 C CA . THR A 1 368 ? 6.830 -16.782 -18.224 1.00 95.44 368 THR A CA 1
ATOM 2884 C C . THR A 1 368 ? 6.053 -15.472 -18.352 1.00 95.44 368 THR A C 1
ATOM 2886 O O . THR A 1 368 ? 5.314 -15.102 -17.450 1.00 95.44 368 THR A O 1
ATOM 2889 N N . GLY A 1 369 ? 6.123 -14.812 -19.514 1.00 93.69 369 GLY A N 1
ATOM 2890 C CA . GLY A 1 369 ? 5.335 -13.624 -19.831 1.00 93.69 369 GLY A CA 1
ATOM 2891 C C . GLY A 1 369 ? 5.951 -12.297 -19.374 1.00 93.69 369 GLY A C 1
ATOM 2892 O O . GLY A 1 369 ? 5.259 -11.283 -19.404 1.00 93.69 369 GLY A O 1
ATOM 2893 N N . ALA A 1 370 ? 7.221 -12.268 -18.974 1.00 96.06 370 ALA A N 1
ATOM 2894 C CA . ALA A 1 370 ? 8.016 -11.053 -18.763 1.00 96.06 370 ALA A CA 1
ATOM 2895 C C . ALA A 1 370 ? 8.923 -10.752 -19.984 1.00 96.06 370 ALA A C 1
ATOM 2897 O O . ALA A 1 370 ? 8.650 -11.222 -21.086 1.00 96.06 370 ALA A O 1
ATOM 2898 N N . ASP A 1 371 ? 9.968 -9.935 -19.821 1.00 97.44 371 ASP A N 1
ATOM 2899 C CA . ASP A 1 371 ? 11.008 -9.713 -20.842 1.00 97.44 371 ASP A CA 1
ATOM 2900 C C . ASP A 1 371 ? 12.095 -10.792 -20.715 1.00 97.44 371 ASP A C 1
ATOM 2902 O O . ASP A 1 371 ? 12.335 -11.298 -19.621 1.00 97.44 371 ASP A O 1
ATOM 2906 N N . ALA A 1 372 ? 12.789 -11.140 -21.800 1.00 97.50 372 ALA A N 1
ATOM 2907 C CA . ALA A 1 372 ? 13.850 -12.152 -21.779 1.00 97.50 372 ALA A CA 1
ATOM 2908 C C . ALA A 1 372 ? 14.987 -11.841 -20.779 1.00 97.50 372 ALA A C 1
ATOM 2910 O O . ALA A 1 372 ? 15.633 -12.764 -20.285 1.00 97.50 372 ALA A O 1
ATOM 2911 N N . ARG A 1 373 ? 15.217 -10.561 -20.454 1.00 97.75 373 ARG A N 1
ATOM 2912 C CA . ARG A 1 373 ? 16.207 -10.109 -19.458 1.00 97.75 373 ARG A CA 1
ATOM 2913 C C . ARG A 1 373 ? 15.734 -10.249 -18.009 1.00 97.75 373 ARG A C 1
ATOM 2915 O O . ARG A 1 373 ? 16.554 -10.180 -17.096 1.00 97.75 373 ARG A O 1
ATOM 2922 N N . GLY A 1 374 ? 14.434 -10.440 -17.790 1.00 98.06 374 GLY A N 1
ATOM 2923 C CA . GLY A 1 374 ? 13.839 -10.627 -16.472 1.00 98.06 374 GLY A CA 1
ATOM 2924 C C . GLY A 1 374 ? 12.698 -9.664 -16.161 1.00 98.06 374 GLY A C 1
ATOM 2925 O O . GLY A 1 374 ? 11.897 -9.301 -17.024 1.00 98.06 374 GLY A O 1
ATOM 2926 N N . LEU A 1 375 ? 12.614 -9.271 -14.892 1.00 98.69 375 LEU A N 1
ATOM 2927 C CA . LEU A 1 375 ? 11.651 -8.305 -14.380 1.00 98.69 375 LEU A CA 1
ATOM 2928 C C . LEU A 1 375 ? 11.985 -6.892 -14.906 1.00 98.69 375 LEU A C 1
ATOM 2930 O O . LEU A 1 375 ? 13.076 -6.406 -14.600 1.00 98.69 375 LEU A O 1
ATOM 2934 N N . PRO A 1 376 ? 11.083 -6.222 -15.651 1.00 98.62 376 PRO A N 1
ATOM 2935 C CA . PRO A 1 376 ? 11.312 -4.858 -16.138 1.00 98.62 376 PRO A CA 1
ATOM 2936 C C . PRO A 1 376 ? 11.354 -3.805 -15.009 1.00 98.62 376 PRO A C 1
ATOM 2938 O O . PRO A 1 376 ? 10.811 -4.048 -13.925 1.00 98.62 376 PRO A O 1
ATOM 2941 N N . PRO A 1 377 ? 11.946 -2.616 -15.237 1.00 98.56 377 PRO A N 1
ATOM 2942 C CA . PRO A 1 377 ? 11.909 -1.509 -14.276 1.00 98.56 377 PRO A CA 1
ATOM 2943 C C . PRO A 1 377 ? 10.472 -1.061 -13.987 1.00 98.56 377 PRO A C 1
ATOM 2945 O O . PRO A 1 377 ? 9.608 -1.091 -14.862 1.00 98.56 377 PRO A O 1
ATOM 2948 N N . GLY A 1 378 ? 10.200 -0.682 -12.737 1.00 98.38 378 GLY A N 1
ATOM 2949 C CA . GLY A 1 378 ? 8.887 -0.226 -12.270 1.00 98.38 378 GLY A CA 1
ATOM 2950 C C . GLY A 1 378 ? 7.737 -1.236 -12.399 1.00 98.38 378 GLY A C 1
ATOM 2951 O O . GLY A 1 378 ? 6.602 -0.882 -12.100 1.00 98.38 378 GLY A O 1
ATOM 2952 N N . ALA A 1 379 ? 7.982 -2.470 -12.843 1.00 98.69 379 ALA A N 1
ATOM 2953 C CA . ALA A 1 379 ? 6.942 -3.435 -13.181 1.00 98.69 379 ALA A CA 1
ATOM 2954 C C . ALA A 1 379 ? 6.205 -4.028 -11.971 1.00 98.69 379 ALA A C 1
ATOM 2956 O O . ALA A 1 379 ? 6.796 -4.288 -10.922 1.00 98.69 379 ALA A O 1
ATOM 2957 N N . THR A 1 380 ? 4.929 -4.358 -12.189 1.00 98.88 380 THR A N 1
ATOM 2958 C CA . THR A 1 380 ? 4.125 -5.234 -11.324 1.00 98.88 380 THR A CA 1
ATOM 2959 C C . THR A 1 380 ? 3.770 -6.506 -12.089 1.00 98.88 380 THR A C 1
ATOM 2961 O O . THR A 1 380 ? 3.068 -6.434 -13.100 1.00 98.88 380 THR A O 1
ATOM 2964 N N . LEU A 1 381 ? 4.207 -7.669 -11.601 1.00 98.88 381 LEU A N 1
ATOM 2965 C CA . LEU A 1 381 ? 3.795 -8.982 -12.107 1.00 98.88 381 LEU A CA 1
ATOM 2966 C C . LEU A 1 381 ? 3.037 -9.743 -11.015 1.00 98.88 381 LEU A C 1
ATOM 2968 O O . LEU A 1 381 ? 3.534 -9.856 -9.900 1.00 98.88 381 LEU A O 1
ATOM 2972 N N . LEU A 1 382 ? 1.870 -10.298 -11.335 1.00 98.81 382 LEU A N 1
ATOM 2973 C CA . LEU A 1 382 ? 1.111 -11.212 -10.480 1.00 98.81 382 LEU A CA 1
ATOM 2974 C C . LEU A 1 382 ? 0.887 -12.533 -11.211 1.00 98.81 382 LEU A C 1
ATOM 2976 O O . LEU A 1 382 ? 0.085 -12.609 -12.143 1.00 98.81 382 LEU A O 1
ATOM 2980 N N . TYR A 1 383 ? 1.543 -13.585 -10.740 1.00 98.69 383 TYR A N 1
ATOM 2981 C CA . TYR A 1 383 ? 1.308 -14.953 -11.181 1.00 98.69 383 TYR A CA 1
ATOM 2982 C C . TYR A 1 383 ? 0.238 -15.601 -10.308 1.00 98.69 383 TYR A C 1
ATOM 2984 O O . TYR A 1 383 ? 0.341 -15.600 -9.084 1.00 98.69 383 TYR A O 1
ATOM 2992 N N . VAL A 1 384 ? -0.779 -16.180 -10.936 1.00 98.56 384 VAL A N 1
ATOM 2993 C CA . VAL A 1 384 ? -1.878 -16.889 -10.277 1.00 98.56 384 VAL A CA 1
ATOM 2994 C C . VAL A 1 384 ? -1.851 -18.338 -10.723 1.00 98.56 384 VAL A C 1
ATOM 2996 O O . VAL A 1 384 ? -2.041 -18.635 -11.902 1.00 98.56 384 VAL A O 1
ATOM 2999 N N . PHE A 1 385 ? -1.627 -19.229 -9.769 1.00 98.38 385 PHE A N 1
ATOM 3000 C CA . PHE A 1 385 ? -1.614 -20.671 -9.942 1.00 98.38 385 PHE A CA 1
ATOM 3001 C C . PHE A 1 385 ? -2.901 -21.232 -9.342 1.00 98.38 385 PHE A C 1
ATOM 3003 O O . PHE A 1 385 ? -3.093 -21.181 -8.128 1.00 98.38 385 PHE A O 1
ATOM 3010 N N . ASP A 1 386 ? -3.785 -21.767 -10.179 1.00 98.12 386 ASP A N 1
ATOM 3011 C CA . ASP A 1 386 ? -5.043 -22.381 -9.740 1.00 98.12 386 ASP A CA 1
ATOM 3012 C C . ASP A 1 386 ? -4.937 -23.908 -9.731 1.00 98.12 386 ASP A C 1
ATOM 3014 O O . ASP A 1 386 ? -4.324 -24.519 -10.614 1.00 98.12 386 ASP A O 1
ATOM 3018 N N . GLY A 1 387 ? -5.593 -24.551 -8.764 1.00 97.31 387 GLY A N 1
ATOM 3019 C CA . GLY A 1 387 ? -5.604 -26.006 -8.645 1.00 97.31 387 GLY A CA 1
ATOM 3020 C C . GLY A 1 387 ? -4.248 -26.596 -8.277 1.00 97.31 387 GLY A C 1
ATOM 3021 O O . GLY A 1 387 ? -3.887 -27.645 -8.822 1.00 97.31 387 GLY A O 1
ATOM 3022 N N . VAL A 1 388 ? -3.493 -25.913 -7.412 1.00 96.06 388 VAL A N 1
ATOM 3023 C CA . VAL A 1 388 ? -2.135 -26.320 -7.036 1.00 96.06 388 VAL A CA 1
ATOM 3024 C C . VAL A 1 388 ? -2.122 -27.643 -6.270 1.00 96.06 388 VAL A C 1
ATOM 3026 O O . VAL A 1 388 ? -3.011 -27.912 -5.457 1.00 96.06 388 VAL A O 1
ATOM 3029 N N . LYS A 1 389 ? -1.111 -28.475 -6.540 1.00 85.31 389 LYS A N 1
ATOM 3030 C CA . LYS A 1 389 ? -0.852 -29.738 -5.834 1.00 85.31 389 LYS A CA 1
ATOM 3031 C C . LYS A 1 389 ? 0.589 -29.841 -5.367 1.00 85.31 389 LYS A C 1
ATOM 3033 O O . LYS A 1 389 ? 1.489 -29.375 -6.111 1.00 85.31 389 LYS A O 1
#

Foldseek 3Di:
DVLVVAQAAEDEDDAPLVDPVPPPSHFAWDADPPPRDIDGRLCRLLQVLQVVVVVQCPDPVCVVSVVVSHYAYEFEADPPPRSRLSSQLNHQRHAEYAYEAELDAVSLPDAFQQLDLVSLLSSLLSQLQPLLVVLQVVLVSQVVCVVVVRHHYFYEHPEYAHYYYDAPPPNDHGDDPNSQVSRLLSCLFLLVLLSLLSSVLSNVLSRHPYYDQHDDAADQGDSHQFHHVVLPTDGGSVNQSVVCCVPAADAAKDDFDDPDADFAWAPADRNGHTDGGRGQWDWIWHDDPQKIKIKIFGSFAQCPPPHPRQRFDKDKGFDPFAWFPWKKKWKWDDHRSDGPNRHCPTDTDIDTADRNCVHHINIADVNNPHHNRGHGHSMIMMMMGGRTD

Secondary structure (DSSP, 8-state):
-GGGS-S-EEEE-SS-TT-GGGTTS----EE-TTT--EE-HHHHHHHHHHHHHHHHHTSHHHHHTTGGGTEEEEEEE-TGGGHHHHHHTT-TT--EEEEEEESSTTTTT-----SSHHHHHHHHHHIIIIIHHHHHHHHHHHHHHHHTTS---EEEEEEEES----TTSTTPPPPPHHHHHHHHHHHTBHHHHHHHHHHHHHHHTTTEEEEEESEEEE-SSSSEEE--GGGT-PBPHHHHHHHHHHHH--SEEEP---S---EEEEPPBTTBPPEEEEESEEEEEEEETTEEEEEEEE--BTTBSSTT----B-EEE--S-S--SEEEEEEE-S-TT-BSSSS-----EEEEE-GGG-SSSEEESGGGTSBTTBBPTT-EEEEEEES--

Mean predicted aligned error: 4.11 Å

Solvent-accessible surface area (backbone atoms only — not comparable to full-atom values): 20238 Å² total; per-residue (Å²): 120,73,69,74,79,42,82,61,43,80,46,62,82,80,65,59,42,86,40,77,88,42,60,83,58,46,54,59,68,47,64,42,89,87,78,67,50,74,34,52,32,33,36,42,45,10,44,50,49,47,53,51,50,51,58,53,62,67,37,81,60,30,68,76,62,52,36,84,81,26,56,38,34,37,34,70,29,41,83,71,90,41,33,16,65,48,11,33,65,47,17,67,80,35,41,30,36,23,25,73,51,51,48,39,11,43,88,54,57,37,66,59,40,73,55,39,69,68,44,44,35,56,29,25,38,26,24,63,73,45,38,36,59,50,25,50,51,52,40,50,52,48,52,48,37,39,74,72,69,51,34,68,59,45,36,34,26,70,28,26,38,62,34,54,45,56,65,52,49,95,84,36,68,74,62,52,74,65,45,53,47,22,24,41,46,36,42,27,2,37,22,29,6,30,21,34,34,46,30,52,50,42,25,44,72,36,63,34,76,47,75,28,66,64,33,92,42,64,34,84,66,74,60,41,30,17,25,34,64,92,81,68,44,50,60,24,35,41,40,51,45,45,50,47,39,71,76,73,44,62,52,52,68,48,91,68,86,84,88,79,71,64,58,42,72,41,70,62,52,85,71,45,67,58,44,71,70,36,57,39,58,50,66,49,35,21,39,45,90,44,32,42,28,39,38,46,35,31,32,32,38,57,47,41,95,49,76,82,40,74,26,57,40,77,45,73,43,82,51,100,39,65,36,30,71,38,30,36,37,40,36,37,74,67,62,40,72,42,35,34,87,85,49,88,71,64,60,76,46,80,42,83,48,70,30,87,58,40,35,62,62,38,56,46,15,48,94,65,74,47,44,79,68,6,44,48,21,14,15,34,36,36,40,35,31,36,62,46,84

Sequence (389 aa):
PWSDAFRRIDFEISNETWNGLFRPWVFEEMTDGKTGRVYNRCEVYGIFQEHVIDCLKASPYWKAAGLDDKVRFVLGGWRVQDYGLKAATTSPRSHLVTRAGYNGGWDEGEGPSEGTDASLFMTTLHPGHVALPEAAEMKAKRDTMRQDGIADFGIGTYEAGPGYALSGLNNQARMTPEQVRAQEETMKSLAAGTATLDTFLARAANDYDIQNFFTFYHGRSHWVSHVSLQKGGWAHPCWMTLELFNNVATGDMLNVETRAVPMIDLPAHKRRKALADVPLVSCYATRKQDRLCVFVLSRKIDNYPLAGDDGFTPVSVELPIQKAKSVTLFRMVGDPRSHNLDSEQVKIERLALNPAMAGSPLVVNDKTGADARGLPPGATLLYVFDGVK

Nearest PDB structures (foldseek):
  5l77-assembly1_A  TM=5.016E-01  e=7.696E-09  Acidobacterium capsulatum
  1gvi-assembly1_B  TM=3.674E-01  e=1.271E-04  Thermus sp.
  8z2u-assembly1_C  TM=2.883E-01  e=8.081E-02  Deinococcus radiodurans R1 = ATCC 13939 = DSM 20539
  7ljs-assembly1_A  TM=3.673E-01  e=2.994E+00  Sus scrofa